Protein 2QP2 (pdb70)

Foldseek 3Di:
DQVVLQVVLVCLQVVLLVVQVVVLVDDPLEDRPLSQFQFFFAQQAAAFGSSRTAGRFFASCVCVVDPVQWDWDDFPNRIGIHGPQKDKFFDFDKDKDKFWFQALQRRQQRSSVQLVDDDRFRTRLNNDVVWDPPQLNQALQWIKMKIKIFRQGMKMAGALVSRLVRGDPVLQCLLVPQDDLVSLLCNCVRRNFKGFGMFGKWKMKMKMKIFRNFQLPAPDDLHLLSVLLVQLQLLHDHDDPPCNLVSSLSRVVGIDMRMHMDAFDPVPADLNPLTDSDSDDDPVSSVSSPVRNVNRRVRTVVTIGTDHQDPPCRIGTSLSSHPDVVSSVVSVCSCRPPNRVVVRLQSDFFHWFWQDKAKDQDPVQDDDPQKDWAEAPHGDALAPVSRITMITHIDGDGSPDQDHWAWQDKAKEWDDDDDDDDQKDWHPDFLDPPPVTGIIMIIHTDRDDRQRGWHDKHKPKPVPDDDPPKDWHYYPVRDFDQSYDDPMGITIITDSSD

B-factor: mean 26.75, std 10.34, range [10.29, 87.92]

Secondary structure (DSSP, 8-state):
-HHHHHHHHHHHHHHHHHHHHHHHT--TTBPTTGGGTTEEE-TTSSSS-GGGEEEE-B-HHHHHT-GGGEEEEEETTEEEEEETT-EEEEEEEEEEEEEEESSHHHHHHHHHHTT--SSS--TTTTHHHHHS-TGGGG-TTEEEEEEEEEEEEEEEE--HHHHGGGB-HHHHHHHHH--SHHHHHHHHHHT-SEEE-EEEEEEEEEEEEEEETTTS--SS-HHHHHHHHHHHHTT-----TTTHHHHHHHHHHTEEEEEEEESS-TTT--TTTT----SS--HHHHHHHHHHHHHHHHHSTTS-EEEEE-SS--EEEGGGG-S-HHHHHHHHHHIIIIIHHHHHHTT-----EEEEEEEEE-TT-PPPTT-EE-BSSSB--SBTGGGEEEEEEEEPP-TTS-PPPEEEEEEEE-STT-PPSTT-EE-SS-S--STT---EEEEEEES--TTTS--EEEEEE---SPPTT-EE-B-TTS-B-----SSS-EEEEEE---

Organism: Photorhabdus laumondii subsp. laumondii (strain DSM 15139 / CIP 105565 / TT01) (NCBI:txid243265)

Solvent-accessible surface area: 22394 Å² total; per-residue (Å²): 116,76,72,132,46,60,103,62,28,34,68,48,3,60,163,43,83,73,110,12,48,158,96,2,122,12,71,141,68,4,3,41,5,0,5,6,0,1,0,0,0,49,1,5,4,33,10,2,9,10,26,11,13,59,46,18,2,2,47,17,70,95,0,51,83,45,116,121,20,25,77,123,21,83,13,84,68,98,116,43,30,0,0,90,9,0,68,28,116,76,54,38,86,54,77,83,21,55,5,29,7,114,38,7,64,50,0,3,62,52,4,5,68,58,0,151,24,88,53,156,23,22,2,1,11,51,4,8,135,43,7,3,64,70,104,9,11,37,66,29,62,16,0,2,0,9,2,0,26,0,28,9,16,5,36,0,38,17,53,9,117,37,5,50,85,3,10,67,118,60,4,70,72,26,1,80,154,8,90,74,100,128,58,11,36,88,8,2,85,74,46,1,2,4,0,0,0,0,0,3,6,0,0,0,0,12,3,3,0,6,2,30,67,70,97,6,111,38,95,35,71,25,53,74,0,0,24,14,0,0,8,19,40,0,7,36,113,42,129,92,37,106,38,16,95,77,0,18,105,68,0,44,101,20,22,80,53,62,54,19,8,2,0,8,47,51,109,181,48,66,0,24,52,23,32,16,67,41,83,86,39,58,88,75,79,70,58,51,0,93,136,21,1,68,50,1,50,81,16,0,44,120,36,22,9,11,1,2,9,6,87,60,106,0,14,23,6,3,13,58,9,1,98,78,198,102,25,40,59,74,0,83,140,8,1,63,83,51,19,0,52,49,23,8,32,111,77,90,27,22,11,38,1,0,32,48,9,65,19,23,117,31,121,108,32,83,46,61,108,61,56,80,10,1,102,32,106,58,85,54,34,0,0,40,107,32,48,0,0,0,7,5,56,81,14,71,38,50,42,115,89,150,34,52,72,0,3,31,76,5,62,3,12,54,78,49,104,41,102,19,86,80,64,44,56,53,8,114,50,31,0,29,86,33,122,119,94,80,0,19,0,0,40,41,36,37,174,48,29,30,129,123,0,1,14,26,5,57,2,15,34,92,111,59,88,76,54,88,43,23,67,30,3,68,33,103,100,43,49,81,11,47,0,4,50,59,117,40,48,1,47,4,0,19,0,22,23,111

Nearest PDB structures (foldseek):
  2qp2-assembly1_A  TM=1.002E+00  e=0.000E+00  Photorhabdus laumondii subsp. laumondii
  8b6u-assembly1_A  TM=8.697E-01  e=1.648E-41  Pseudomonas monteilii
  8b6v-assembly1_A  TM=8.210E-01  e=1.231E-41  Pseudomonas monteilii
  8b6w-assembly1_A  TM=5.643E-01  e=1.551E-27  Pseudomonas monteilii
  6fbm-assembly1_C  TM=6.854E-01  e=1.670E-23  Chromobacterium piscinae

Radius of gyration: 28.04 Å; Cα contacts (8 Å, |Δi|>4): 1090; chains: 1; bounding box: 57×86×57 Å

InterPro domains:
  IPR020864 Membrane attack complex component/perforin (MACPF) domain [PF01823] (148-317)
  IPR020864 Membrane attack complex component/perforin (MACPF) domain [PS51412] (27-353)
  IPR023341 MABP domain [PF10240] (358-491)
  IPR023341 MABP domain [PS51498] (358-509)

Sequence (498 aa):
KSLEQENSERDDVEIRDRNYFRKLSLFDDTVIAGAEMIGTSYDVFGKYCNVGSCMNSLFDERKINASEDNFKKVTILGKTLKVPYYIDCCYSVVGDDLKYTNASGESIESSYQSNIISSKSRIKGNYLFFSASSLKVDFDTTDSLTDDFENAFSSRIQYTYDLLYILKSSAEALKEFLKESVKTALDKADTEEDMNDLFNTWGSHFLSGVVMGGCAQYSSSSSTNKYTSNLTNSFDVVAAASFAGFIGLSARTGNSFMEDIKKFRSASNIKTHAIGGDLSRFDPFGGATSADQPSAEEIAAAKKAFEDWKASVPNAPELVNFADSNPLTGIWELCCSDRTQKAKLKKHFETVWAPAESSAKRRVHADYIDEIIIGINNTNTPPEGYIGLKSTKDENLNSKGNICLFMHKAKYDPNIDNKDCITELKFITVRDKSPEGDWVKIPQDIYISPNQYLYLCYLPAKYSAEKAIKDIQLLCSSMILPYGYNDVLDERGERANATEDDNVHYLIYSAGW

Structure (mmCIF, N/CA/C/O backbone):
data_2QP2
#
_entry.id   2QP2
#
_cell.length_a   97.439
_cell.length_b   154.507
_cell.length_c   43.917
_cell.angle_alpha   90.000
_cell.angle_beta   90.000
_cell.angle_gamma   90.000
#
_symmetry.space_group_name_H-M   'P 21 21 2'
#
loop_
_entity.id
_entity.type
_entity.pdbx_description
1 polymer 'Unknown protein'
2 non-polymer 'CALCIUM ION'
3 water water
#
loop_
_atom_site.group_PDB
_atom_site.id
_atom_site.type_symbol
_atom_site.label_atom_id
_atom_site.label_alt_id
_atom_site.label_comp_id
_atom_site.label_asym_id
_atom_site.label_entity_id
_atom_site.label_seq_id
_atom_site.pdbx_PDB_ins_code
_atom_site.Cartn_x
_atom_site.Cartn_y
_atom_site.Cartn_z
_atom_site.occupancy
_atom_site.B_iso_or_equiv
_atom_site.auth_seq_id
_atom_site.auth_comp_id
_atom_site.auth_asym_id
_atom_site.auth_atom_id
_atom_site.pdbx_PDB_model_num
ATOM 1 N N . LYS A 1 9 ? 82.670 38.251 19.955 1.00 33.52 8 LYS A N 1
ATOM 2 C CA . LYS A 1 9 ? 81.402 37.875 19.263 1.00 33.44 8 LYS A CA 1
ATOM 3 C C . LYS A 1 9 ? 80.202 38.677 19.770 1.00 33.29 8 LYS A C 1
ATOM 4 O O . LYS A 1 9 ? 79.214 38.847 19.049 1.00 33.31 8 LYS A O 1
ATOM 6 N N . SER A 1 10 ? 80.295 39.162 21.008 1.00 32.97 9 SER A N 1
ATOM 7 C CA . SER A 1 10 ? 79.242 39.975 21.618 1.00 32.53 9 SER A CA 1
ATOM 8 C C . SER A 1 10 ? 79.257 41.400 21.071 1.00 32.20 9 SER A C 1
ATOM 9 O O . SER A 1 10 ? 78.204 41.962 20.768 1.00 32.02 9 SER A O 1
ATOM 11 N N . LEU A 1 11 ? 80.456 41.970 20.948 1.00 31.74 10 LEU A N 1
ATOM 12 C CA . LEU A 1 11 ? 80.642 43.305 20.375 1.00 31.04 10 LEU A CA 1
ATOM 13 C C . LEU A 1 11 ? 80.282 43.328 18.891 1.00 30.42 10 LEU A C 1
ATOM 14 O O . LEU A 1 11 ? 79.820 44.350 18.375 1.00 30.39 10 LEU A O 1
ATOM 16 N N . GLU A 1 12 ? 80.498 42.197 18.217 1.00 29.88 11 GLU A N 1
ATOM 17 C CA . GLU A 1 12 ? 80.111 42.024 16.816 1.00 29.64 11 GLU A CA 1
ATOM 18 C C . GLU A 1 12 ? 78.593 42.053 16.651 1.00 28.92 11 GLU A C 1
ATOM 19 O O . GLU A 1 12 ? 78.079 42.713 15.747 1.00 28.71 11 GLU A O 1
ATOM 25 N N . GLN A 1 13 ? 77.885 41.340 17.527 1.00 28.26 12 GLN A N 1
ATOM 26 C CA . GLN A 1 13 ? 76.419 41.310 17.497 1.00 27.87 12 GLN A CA 1
ATOM 27 C C . GLN A 1 13 ? 75.825 42.663 17.893 1.00 27.15 12 GLN A C 1
ATOM 28 O O . GLN A 1 13 ? 74.835 43.104 17.310 1.00 26.58 12 GLN A O 1
ATOM 30 N N . GLU A 1 14 ? 76.445 43.304 18.885 1.00 26.93 13 GLU A N 1
ATOM 31 C CA . GLU A 1 14 ? 76.080 44.653 19.323 1.00 26.25 13 GLU A CA 1
ATOM 32 C C . GLU A 1 14 ? 76.147 45.642 18.160 1.00 24.97 13 GLU A C 1
ATOM 33 O O . GLU A 1 14 ? 75.175 46.354 17.886 1.00 24.30 13 GLU A O 1
ATOM 39 N N . ASN A 1 15 ? 77.298 45.671 17.487 1.00 23.78 14 ASN A N 1
ATOM 40 C CA . ASN A 1 15 ? 77.496 46.493 16.297 1.00 23.02 14 ASN A CA 1
ATOM 41 C C . ASN A 1 15 ? 76.507 46.136 15.197 1.00 21.60 14 ASN A C 1
ATOM 42 O O . ASN A 1 15 ? 75.969 47.022 14.537 1.00 21.00 14 ASN A O 1
ATOM 47 N N . SER A 1 16 ? 76.274 44.837 15.014 1.00 20.82 15 SER A N 1
ATOM 48 C CA . SER A 1 16 ? 75.346 44.339 14.000 1.00 21.26 15 SER A CA 1
ATOM 49 C C . SER A 1 16 ? 73.913 44.815 14.246 1.00 19.91 15 SER A C 1
ATOM 50 O O . SER A 1 16 ? 73.230 45.261 13.319 1.00 19.85 15 SER A O 1
ATOM 53 N N . GLU A 1 17 ? 73.466 44.716 15.495 1.00 18.75 16 GLU A N 1
ATOM 54 C CA . GLU A 1 17 ? 72.123 45.151 15.874 1.00 18.48 16 GLU A CA 1
ATOM 55 C C . GLU A 1 17 ? 71.942 46.653 15.700 1.00 17.72 16 GLU A C 1
ATOM 56 O O . GLU A 1 17 ? 70.923 47.093 15.167 1.00 17.49 16 GLU A O 1
ATOM 62 N N . ARG A 1 18 ? 72.930 47.433 16.139 1.00 17.27 17 ARG A N 1
ATOM 63 C CA . ARG A 1 18 ? 72.891 48.889 15.963 1.00 17.50 17 ARG A CA 1
ATOM 64 C C . ARG A 1 18 ? 72.878 49.286 14.489 1.00 17.48 17 ARG A C 1
ATOM 65 O O . ARG A 1 18 ? 72.210 50.254 14.120 1.00 17.81 17 ARG A O 1
ATOM 73 N N . ASP A 1 19 ? 73.608 48.535 13.661 1.00 17.28 18 ASP A N 1
ATOM 74 C CA A ASP A 1 19 ? 73.633 48.762 12.218 0.50 17.76 18 ASP A CA 1
ATOM 75 C CA B ASP A 1 19 ? 73.627 48.772 12.218 0.50 17.55 18 ASP A CA 1
ATOM 76 C C . ASP A 1 19 ? 72.227 48.626 11.631 1.00 17.90 18 ASP A C 1
ATOM 77 O O . ASP A 1 19 ? 71.795 49.458 10.838 1.00 18.40 18 ASP A O 1
ATOM 86 N N . VAL A 1 20 ? 71.518 47.571 12.032 1.00 18.10 19 VAL A N 1
ATOM 87 C CA . VAL A 1 20 ? 70.133 47.347 11.604 1.00 18.21 19 VAL A CA 1
ATOM 88 C C . VAL A 1 20 ? 69.219 48.477 12.097 1.00 18.50 19 VAL A C 1
ATOM 89 O O . VAL A 1 20 ? 68.488 49.083 11.312 1.00 19.58 19 VAL A O 1
ATOM 93 N N . GLU A 1 21 ? 69.286 48.770 13.395 1.00 17.61 20 GLU A N 1
ATOM 94 C CA . GLU A 1 21 ? 68.434 49.781 14.013 1.00 17.49 20 GLU A CA 1
ATOM 95 C C . GLU A 1 21 ? 68.582 51.167 13.370 1.00 17.79 20 GLU A C 1
ATOM 96 O O . GLU A 1 21 ? 67.584 51.854 13.155 1.00 18.33 20 GLU A O 1
ATOM 102 N N . ILE A 1 22 ? 69.812 51.555 13.037 1.00 16.43 21 ILE A N 1
ATOM 103 C CA . ILE A 1 22 ? 70.066 52.847 12.385 1.00 16.90 21 ILE A CA 1
ATOM 104 C C . ILE A 1 22 ? 69.709 52.833 10.896 1.00 17.05 21 ILE A C 1
ATOM 105 O O . ILE A 1 22 ? 68.982 53.711 10.418 1.00 17.63 21 ILE A O 1
ATOM 110 N N . ARG A 1 23 ? 70.215 51.837 10.169 1.00 16.44 22 ARG A N 1
ATOM 111 C CA . ARG A 1 23 ? 70.025 51.770 8.722 1.00 16.50 22 ARG A CA 1
ATOM 112 C C . ARG A 1 23 ? 68.561 51.556 8.329 1.00 17.03 22 ARG A C 1
ATOM 113 O O . ARG A 1 23 ? 68.093 52.157 7.368 1.00 17.68 22 ARG A O 1
ATOM 121 N N . ASP A 1 24 ? 67.850 50.702 9.064 1.00 16.79 23 ASP A N 1
ATOM 122 C CA . ASP A 1 24 ? 66.423 50.485 8.797 1.00 17.14 23 ASP A CA 1
ATOM 123 C C . ASP A 1 24 ? 65.542 51.651 9.243 1.00 17.39 23 ASP A C 1
ATOM 124 O O . ASP A 1 24 ? 64.523 51.919 8.611 1.00 17.44 23 ASP A O 1
ATOM 129 N N . ARG A 1 25 ? 65.938 52.350 10.309 1.00 17.37 24 ARG A N 1
ATOM 130 C CA . ARG A 1 25 ? 65.304 53.625 10.652 1.00 17.42 24 ARG A CA 1
ATOM 131 C C . ARG A 1 25 ? 65.419 54.583 9.468 1.00 18.09 24 ARG A C 1
ATOM 132 O O . ARG A 1 25 ? 64.420 55.165 9.037 1.00 18.49 24 ARG A O 1
ATOM 140 N N . ASN A 1 26 ? 66.636 54.742 8.947 1.00 18.08 25 ASN A N 1
ATOM 141 C CA . ASN A 1 26 ? 66.872 55.614 7.798 1.00 18.52 25 ASN A CA 1
ATOM 142 C C . ASN A 1 26 ? 66.067 55.161 6.574 1.00 18.68 25 ASN A C 1
ATOM 143 O O . ASN A 1 26 ? 65.490 55.983 5.870 1.00 19.32 25 ASN A O 1
ATOM 148 N N . TYR A 1 27 ? 66.021 53.851 6.343 1.00 18.36 26 TYR A N 1
ATOM 149 C CA . TYR A 1 27 ? 65.302 53.270 5.208 1.00 18.51 26 TYR A CA 1
ATOM 150 C C . TYR A 1 27 ? 63.826 53.672 5.180 1.00 18.48 26 TYR A C 1
ATOM 151 O O . TYR A 1 27 ? 63.353 54.215 4.185 1.00 19.12 26 TYR A O 1
ATOM 160 N N . PHE A 1 28 ? 63.101 53.392 6.262 1.00 17.57 27 PHE A N 1
ATOM 161 C CA . PHE A 1 28 ? 61.670 53.670 6.296 1.00 17.85 27 PHE A CA 1
ATOM 162 C C . PHE A 1 28 ? 61.367 55.168 6.294 1.00 18.04 27 PHE A C 1
ATOM 163 O O . PHE A 1 28 ? 60.372 55.599 5.713 1.00 18.84 27 PHE A O 1
ATOM 171 N N . ARG A 1 29 ? 62.233 55.958 6.926 1.00 18.05 28 ARG A N 1
ATOM 172 C CA . ARG A 1 29 ? 62.086 57.413 6.899 1.00 17.85 28 ARG A CA 1
ATOM 173 C C . ARG A 1 29 ? 62.272 57.961 5.485 1.00 18.01 28 ARG A C 1
ATOM 174 O O . ARG A 1 29 ? 61.467 58.772 5.018 1.00 18.68 28 ARG A O 1
ATOM 182 N N . LYS A 1 30 ? 63.328 57.516 4.809 1.00 17.84 29 LYS A N 1
ATOM 183 C CA . LYS A 1 30 ? 63.601 57.956 3.445 1.00 18.62 29 LYS A CA 1
ATOM 184 C C . LYS A 1 30 ? 62.453 57.612 2.499 1.00 18.11 29 LYS A C 1
ATOM 185 O O . LYS A 1 30 ? 62.045 58.446 1.689 1.00 17.40 29 LYS A O 1
ATOM 191 N N . LEU A 1 31 ? 61.941 56.387 2.609 1.00 17.60 30 LEU A N 1
ATOM 192 C CA . LEU A 1 31 ? 60.868 55.915 1.726 1.00 18.88 30 LEU A CA 1
ATOM 193 C C . LEU A 1 31 ? 59.524 56.601 1.985 1.00 17.98 30 LEU A C 1
ATOM 194 O O . LEU A 1 31 ? 58.701 56.719 1.075 1.00 18.30 30 LEU A O 1
ATOM 199 N N . SER A 1 32 ? 59.319 57.068 3.214 1.00 17.21 31 SER A N 1
ATOM 200 C CA . SER A 1 32 ? 58.079 57.759 3.593 1.00 17.22 31 SER A CA 1
ATOM 201 C C . SER A 1 32 ? 57.953 59.132 2.936 1.00 17.83 31 SER A C 1
ATOM 202 O O . SER A 1 32 ? 56.855 59.693 2.863 1.00 18.28 31 SER A O 1
ATOM 205 N N . LEU A 1 33 ? 59.093 59.663 2.491 1.00 17.53 32 LEU A N 1
ATOM 206 C CA . LEU A 1 33 ? 59.228 61.013 1.927 1.00 19.10 32 LEU A CA 1
ATOM 207 C C . LEU A 1 33 ? 58.854 62.166 2.878 1.00 18.96 32 LEU A C 1
ATOM 208 O O . LEU A 1 33 ? 58.778 63.322 2.449 1.00 18.08 32 LEU A O 1
ATOM 213 N N . PHE A 1 34 ? 58.644 61.861 4.160 1.00 18.60 33 PHE A N 1
ATOM 214 C CA . PHE A 1 34 ? 58.314 62.904 5.141 1.00 18.48 33 PHE A CA 1
ATOM 215 C C . PHE A 1 34 ? 59.461 63.910 5.255 1.00 18.56 33 PHE A C 1
ATOM 216 O O . PHE A 1 34 ? 60.623 63.515 5.384 1.00 18.57 33 PHE A O 1
ATOM 224 N N . ASP A 1 35 ? 59.140 65.202 5.198 1.00 18.84 34 ASP A N 1
ATOM 225 C CA . ASP A 1 35 ? 60.174 66.231 5.348 1.00 19.08 34 ASP A CA 1
ATOM 226 C C . ASP A 1 35 ? 60.621 66.373 6.807 1.00 18.93 34 ASP A C 1
ATOM 227 O O . ASP A 1 35 ? 60.024 65.771 7.706 1.00 18.07 34 ASP A O 1
ATOM 232 N N . ASP A 1 36 ? 61.671 67.160 7.032 1.00 19.16 35 ASP A N 1
ATOM 233 C CA . ASP A 1 36 ? 62.312 67.262 8.347 1.00 19.44 35 ASP A CA 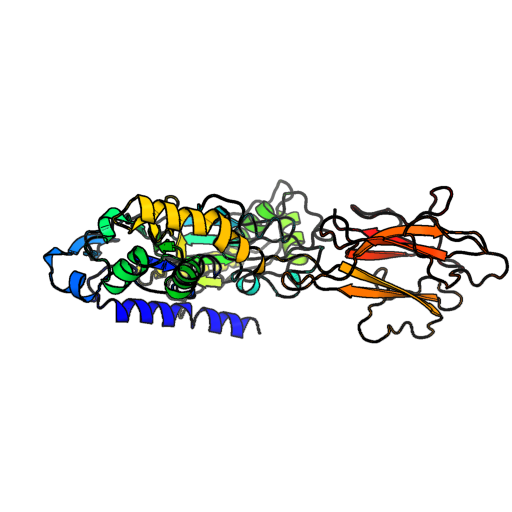1
ATOM 234 C C . ASP A 1 36 ? 61.430 67.866 9.450 1.00 19.52 35 ASP A C 1
ATOM 235 O O . ASP A 1 36 ? 61.747 67.738 10.637 1.00 19.91 35 ASP A O 1
ATOM 240 N N . THR A 1 37 ? 60.334 68.518 9.066 1.00 19.15 36 THR A N 1
ATOM 241 C CA . THR A 1 37 ? 59.409 69.099 10.046 1.00 19.08 36 THR A CA 1
ATOM 242 C C . THR A 1 37 ? 58.410 68.072 10.583 1.00 18.86 36 THR A C 1
ATOM 243 O O . THR A 1 37 ? 57.672 68.354 11.532 1.00 18.51 36 THR A O 1
ATOM 247 N N . VAL A 1 38 ? 58.387 66.888 9.970 1.00 18.70 37 VAL A N 1
ATOM 248 C CA . VAL A 1 38 ? 57.513 65.802 10.409 1.00 18.22 37 VAL A CA 1
ATOM 249 C C . VAL A 1 38 ? 58.159 65.076 11.586 1.00 18.49 37 VAL A C 1
ATOM 250 O O . VAL A 1 38 ? 59.321 64.679 11.515 1.00 18.67 37 VAL A O 1
ATOM 254 N N . ILE A 1 39 ? 57.402 64.917 12.668 1.00 18.01 38 ILE A N 1
ATOM 255 C CA . ILE A 1 39 ? 57.895 64.270 13.882 1.00 17.92 38 ILE A CA 1
ATOM 256 C C . ILE A 1 39 ? 58.553 62.913 13.593 1.00 17.33 38 ILE A C 1
ATOM 257 O O . ILE A 1 39 ? 58.066 62.139 12.762 1.00 16.64 38 ILE A O 1
ATOM 262 N N . ALA A 1 40 ? 59.678 62.652 14.260 1.00 17.08 39 ALA A N 1
ATOM 263 C CA . ALA A 1 40 ? 60.383 61.376 14.135 1.00 17.42 39 ALA A CA 1
ATOM 264 C C . ALA A 1 40 ? 59.463 60.208 14.482 1.00 17.27 39 ALA A C 1
ATOM 265 O O . ALA A 1 40 ? 58.703 60.273 15.451 1.00 17.21 39 ALA A O 1
ATOM 267 N N . GLY A 1 41 ? 59.524 59.155 13.672 1.00 17.10 40 GLY A N 1
ATOM 268 C CA . GLY A 1 41 ? 58.771 57.937 13.936 1.00 16.89 40 GLY A CA 1
ATOM 269 C C . GLY A 1 41 ? 57.381 57.903 13.330 1.00 16.54 40 GLY A C 1
ATOM 270 O O . GLY A 1 41 ? 56.717 56.867 13.376 1.00 16.44 40 GLY A O 1
ATOM 271 N N . ALA A 1 42 ? 56.941 59.022 12.752 1.00 15.78 41 ALA A N 1
ATOM 272 C CA . ALA A 1 42 ? 55.610 59.100 12.143 1.00 15.68 41 ALA A CA 1
ATOM 273 C C . ALA A 1 42 ? 55.388 57.967 11.143 1.00 15.31 41 ALA A C 1
ATOM 274 O O . ALA A 1 42 ? 54.307 57.378 11.093 1.00 15.16 41 ALA A O 1
ATOM 276 N N . GLU A 1 43 ? 56.431 57.652 10.376 1.00 15.52 42 GLU A N 1
ATOM 277 C CA . GLU A 1 43 ? 56.373 56.626 9.328 1.00 16.45 42 GLU A CA 1
ATOM 278 C C . GLU A 1 43 ? 56.221 55.191 9.843 1.00 16.66 42 GLU A C 1
ATOM 279 O O . GLU A 1 43 ? 55.949 54.276 9.057 1.00 17.79 42 GLU A O 1
ATOM 285 N N . MET A 1 44 ? 56.413 54.992 11.146 1.00 16.83 43 MET A N 1
ATOM 286 C CA . MET A 1 44 ? 56.216 53.675 11.766 1.00 16.95 43 MET A CA 1
ATOM 287 C C . MET A 1 44 ? 54.739 53.279 11.841 1.00 16.73 43 MET A C 1
ATOM 288 O O . MET A 1 44 ? 54.395 52.097 11.739 1.00 16.64 43 MET A O 1
ATOM 293 N N . ILE A 1 45 ? 53.871 54.269 12.019 1.00 16.24 44 ILE A N 1
ATOM 294 C CA . ILE A 1 45 ? 52.434 54.015 12.073 1.00 16.76 44 ILE A CA 1
ATOM 295 C C . ILE A 1 45 ? 51.933 53.591 10.689 1.00 16.73 44 ILE A C 1
ATOM 296 O O . ILE A 1 45 ? 52.178 54.278 9.698 1.00 17.39 44 ILE A O 1
ATOM 301 N N . GLY A 1 46 ? 51.250 52.452 10.628 1.00 16.68 45 GLY A N 1
ATOM 302 C CA . GLY A 1 46 ? 50.766 51.921 9.352 1.00 16.18 45 GLY A CA 1
ATOM 303 C C . GLY A 1 46 ? 51.838 51.155 8.595 1.00 15.50 45 GLY A C 1
ATOM 304 O O . GLY A 1 46 ? 51.653 50.804 7.429 1.00 15.74 45 GLY A O 1
ATOM 305 N N . THR A 1 47 ? 52.965 50.901 9.254 1.00 14.88 46 THR A N 1
ATOM 306 C CA . THR A 1 47 ? 53.995 50.023 8.710 1.00 15.12 46 THR A CA 1
ATOM 307 C C . THR A 1 47 ? 53.785 48.631 9.295 1.00 14.60 46 THR A C 1
ATOM 308 O O . THR A 1 47 ? 53.658 48.472 10.515 1.00 14.21 46 THR A O 1
ATOM 312 N N . SER A 1 48 ? 53.734 47.628 8.422 1.00 14.28 47 SER A N 1
ATOM 313 C CA . SER A 1 48 ? 53.525 46.253 8.859 1.00 14.85 47 SER A CA 1
ATOM 314 C C . SER A 1 48 ? 54.735 45.692 9.612 1.00 15.05 47 SER A C 1
ATOM 315 O O . SER A 1 48 ? 55.862 46.183 9.471 1.00 14.38 47 SER A O 1
ATOM 318 N N . TYR A 1 49 ? 54.485 44.664 10.419 1.00 15.50 48 TYR A N 1
ATOM 319 C CA . TYR A 1 49 ? 55.486 44.155 11.347 1.00 15.63 48 TYR A CA 1
ATOM 320 C C . TYR A 1 49 ? 55.509 42.632 11.339 1.00 15.57 48 TYR A C 1
ATOM 321 O O . TYR A 1 49 ? 54.451 41.998 11.281 1.00 15.55 48 TYR A O 1
ATOM 330 N N . ASP A 1 50 ? 56.710 42.050 11.389 1.00 15.41 49 ASP A N 1
ATOM 331 C CA . ASP A 1 50 ? 56.854 40.602 11.527 1.00 16.08 49 ASP A CA 1
ATOM 332 C C . ASP A 1 50 ? 56.635 40.243 12.986 1.00 16.00 49 ASP A C 1
ATOM 333 O O . ASP A 1 50 ? 57.524 40.433 13.824 1.00 15.86 49 ASP A O 1
ATOM 338 N N . VAL A 1 51 ? 55.452 39.714 13.281 1.00 15.29 50 VAL A N 1
ATOM 339 C CA . VAL A 1 51 ? 55.071 39.407 14.662 1.00 15.65 50 VAL A CA 1
ATOM 340 C C . VAL A 1 51 ? 55.903 38.281 15.282 1.00 15.61 50 VAL A C 1
ATOM 341 O O . VAL A 1 51 ? 55.876 38.087 16.494 1.00 15.29 50 VAL A O 1
ATOM 345 N N . PHE A 1 52 ? 56.646 37.558 14.449 1.00 16.07 51 PHE A N 1
ATOM 346 C CA . PHE A 1 52 ? 57.538 36.499 14.922 1.00 16.62 51 PHE A CA 1
ATOM 347 C C . PHE A 1 52 ? 58.997 36.954 14.948 1.00 17.40 51 PHE A C 1
ATOM 348 O O . PHE A 1 52 ? 59.900 36.155 15.215 1.00 17.51 51 PHE A O 1
ATOM 356 N N . GLY A 1 53 ? 59.213 38.245 14.693 1.00 16.92 52 GLY A N 1
ATOM 357 C CA . GLY A 1 53 ? 60.554 38.815 14.637 1.00 16.26 52 GLY A CA 1
ATOM 358 C C . GLY A 1 53 ? 61.058 39.259 15.996 1.00 16.58 52 GLY A C 1
ATOM 359 O O . GLY A 1 53 ? 60.843 38.581 16.998 1.00 15.84 52 GLY A O 1
ATOM 360 N N . LYS A 1 54 ? 61.740 40.399 16.022 1.00 16.53 53 LYS A N 1
ATOM 361 C CA . LYS A 1 54 ? 62.285 40.940 17.255 1.00 16.96 53 LYS A CA 1
ATOM 362 C C . LYS A 1 54 ? 61.183 41.635 18.037 1.00 17.49 53 LYS A C 1
ATOM 363 O O . LYS A 1 54 ? 60.153 42.016 17.471 1.00 17.39 53 LYS A O 1
ATOM 369 N N . TYR A 1 55 ? 61.396 41.794 19.337 1.00 18.06 54 TYR A N 1
ATOM 370 C CA . TYR A 1 55 ? 60.503 42.610 20.138 1.00 19.06 54 TYR A CA 1
ATOM 371 C C . TYR A 1 55 ? 60.690 44.074 19.730 1.00 20.67 54 TYR A C 1
ATOM 372 O O . TYR A 1 55 ? 61.818 44.574 19.702 1.00 22.43 54 TYR A O 1
ATOM 381 N N . CYS A 1 56 ? 59.576 44.730 19.409 1.00 20.77 55 CYS A N 1
ATOM 382 C CA . CYS A 1 56 ? 59.521 46.136 18.962 1.00 19.96 55 CYS A CA 1
ATOM 383 C C . CYS A 1 56 ? 60.851 46.741 18.517 1.00 19.19 55 CYS A C 1
ATOM 384 O O . CYS A 1 56 ? 61.550 47.411 19.291 1.00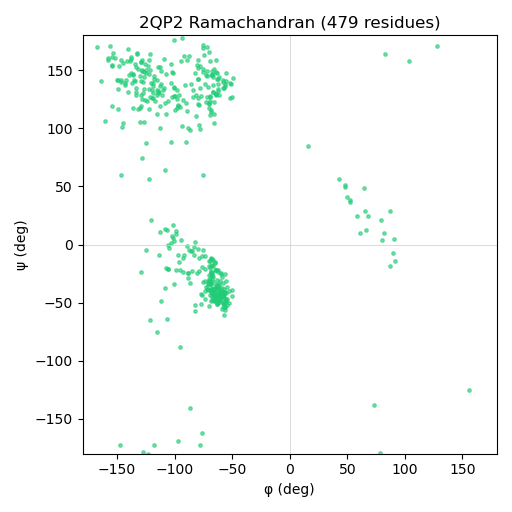 18.96 55 CYS A O 1
ATOM 387 N N . ASN A 1 57 ? 61.173 46.507 17.252 1.00 18.02 56 ASN A N 1
ATOM 388 C CA . ASN A 1 57 ? 62.440 46.908 16.678 1.00 18.01 56 ASN A CA 1
ATOM 389 C C . ASN A 1 57 ? 62.200 47.194 15.209 1.00 17.45 56 ASN A C 1
ATOM 390 O O . ASN A 1 57 ? 61.538 46.407 14.529 1.00 16.96 56 ASN A O 1
ATOM 395 N N . VAL A 1 58 ? 62.721 48.321 14.726 1.00 17.48 57 VAL A N 1
ATOM 396 C CA . VAL A 1 58 ? 62.534 48.726 13.324 1.00 17.72 57 VAL A CA 1
ATOM 397 C C . VAL A 1 58 ? 63.032 47.644 12.340 1.00 18.39 57 VAL A C 1
ATOM 398 O O . VAL A 1 58 ? 62.558 47.559 11.202 1.00 19.27 57 VAL A O 1
ATOM 402 N N . GLY A 1 59 ? 63.975 46.820 12.795 1.00 17.78 58 GLY A N 1
ATOM 403 C CA . GLY A 1 59 ? 64.521 45.727 11.987 1.00 18.06 58 GLY A CA 1
ATOM 404 C C . GLY A 1 59 ? 63.494 44.679 11.595 1.00 18.60 58 GLY A C 1
ATOM 405 O O . GLY A 1 59 ? 63.679 43.979 10.597 1.00 19.31 58 GLY A O 1
ATOM 406 N N . SER A 1 60 ? 62.412 44.576 12.371 1.00 17.25 59 SER A N 1
ATOM 407 C CA . SER A 1 60 ? 61.344 43.609 12.091 1.00 17.04 59 SER A CA 1
ATOM 408 C C . SER A 1 60 ? 60.132 44.238 11.401 1.00 16.65 59 SER A C 1
ATOM 409 O O . SER A 1 60 ? 59.127 43.563 11.152 1.00 16.81 59 SER A O 1
ATOM 412 N N . CYS A 1 61 ? 60.230 45.530 11.092 1.00 16.55 60 CYS A N 1
ATOM 413 C CA . CYS A 1 61 ? 59.260 46.179 10.217 1.00 16.84 60 CYS A CA 1
ATOM 414 C C . CYS A 1 61 ? 59.346 45.555 8.830 1.00 16.96 60 CYS A C 1
ATOM 415 O O . CYS A 1 61 ? 60.422 45.120 8.398 1.00 16.84 60 CYS A O 1
ATOM 418 N N . MET A 1 62 ? 58.216 45.520 8.132 1.00 17.02 61 MET A N 1
ATOM 419 C CA . MET A 1 62 ? 58.163 44.911 6.807 1.00 18.06 61 MET A CA 1
ATOM 420 C C . MET A 1 62 ? 57.842 45.932 5.714 1.00 17.65 61 MET A C 1
ATOM 421 O O . MET A 1 62 ? 58.731 46.345 4.967 1.00 17.63 61 MET A O 1
ATOM 426 N N . ASN A 1 63 ? 56.578 46.341 5.627 1.00 17.58 62 ASN A N 1
ATOM 427 C CA . ASN A 1 63 ? 56.119 47.209 4.545 1.00 18.32 62 ASN A CA 1
ATOM 428 C C . ASN A 1 63 ? 55.268 48.344 5.079 1.00 18.07 62 ASN A C 1
ATOM 429 O O . ASN A 1 63 ? 54.349 48.111 5.862 1.00 17.99 62 ASN A O 1
ATOM 434 N N . SER A 1 64 ? 55.569 49.566 4.646 1.00 17.73 63 SER A N 1
ATOM 435 C CA . SER A 1 64 ? 54.702 50.702 4.923 1.00 18.19 63 SER A CA 1
ATOM 436 C C . SER A 1 64 ? 53.465 50.514 4.057 1.00 17.67 63 SER A C 1
ATOM 437 O O . SER A 1 64 ? 53.575 50.291 2.853 1.00 16.61 63 SER A O 1
ATOM 440 N N . LEU A 1 65 ? 52.294 50.559 4.684 1.00 17.61 64 LEU A N 1
ATOM 441 C CA . LEU A 1 65 ? 51.044 50.241 3.993 1.00 17.31 64 LEU A CA 1
ATOM 442 C C . LEU A 1 65 ? 50.345 51.495 3.485 1.00 18.09 64 LEU A C 1
ATOM 443 O O . LEU A 1 65 ? 49.433 51.414 2.658 1.00 18.42 64 LEU A O 1
ATOM 448 N N . PHE A 1 66 ? 50.779 52.649 3.990 1.00 18.63 65 PHE A N 1
ATOM 449 C CA . PHE A 1 66 ? 50.266 53.939 3.540 1.00 19.07 65 PHE A CA 1
ATOM 450 C C . PHE A 1 66 ? 50.920 54.370 2.231 1.00 19.21 65 PHE A C 1
ATOM 451 O O . PHE A 1 66 ? 52.064 54.001 1.942 1.00 19.02 65 PHE A O 1
ATOM 459 N N . ASP A 1 67 ? 50.181 55.155 1.452 1.00 18.90 66 ASP A N 1
ATOM 460 C CA . ASP A 1 67 ? 50.663 55.712 0.198 1.00 19.20 66 ASP A CA 1
ATOM 461 C C . ASP A 1 67 ? 51.346 57.052 0.486 1.00 18.84 66 ASP A C 1
ATOM 462 O O . ASP A 1 67 ? 50.678 58.072 0.663 1.00 18.38 66 ASP A O 1
ATOM 467 N N . GLU A 1 68 ? 52.678 57.032 0.534 1.00 19.00 67 GLU A N 1
ATOM 468 C CA . GLU A 1 68 ? 53.483 58.210 0.873 1.00 19.17 67 GLU A CA 1
ATOM 469 C C . GLU A 1 68 ? 53.207 59.392 -0.050 1.00 19.58 67 GLU A C 1
ATOM 470 O O . GLU A 1 68 ? 53.181 60.541 0.401 1.00 20.07 67 GLU A O 1
ATOM 472 N N . ARG A 1 69 ? 53.007 59.102 -1.336 1.00 19.56 68 ARG A N 1
ATOM 473 C CA . ARG A 1 69 ? 52.703 60.124 -2.339 1.00 20.77 68 ARG A CA 1
ATOM 474 C C . ARG A 1 69 ? 51.398 60.854 -2.034 1.00 22.33 68 ARG A C 1
ATOM 475 O O . ARG A 1 69 ? 51.324 62.078 -2.165 1.00 22.67 68 ARG A O 1
ATOM 477 N N . LYS A 1 70 ? 50.378 60.099 -1.628 1.00 23.26 69 LYS A N 1
ATOM 478 C CA . LYS A 1 70 ? 49.079 60.669 -1.271 1.00 25.25 69 LYS A CA 1
ATOM 479 C C . LYS A 1 70 ? 49.148 61.559 -0.026 1.00 26.26 69 LYS A C 1
ATOM 480 O O . LYS A 1 70 ? 48.596 62.659 -0.023 1.00 25.66 69 LYS A O 1
ATOM 486 N N . ILE A 1 71 ? 49.824 61.081 1.021 1.00 27.95 70 ILE A N 1
ATOM 487 C CA . ILE A 1 71 ? 49.955 61.846 2.268 1.00 30.02 70 ILE A CA 1
ATOM 488 C C . ILE A 1 71 ? 50.708 63.152 2.017 1.00 30.92 70 ILE A C 1
ATOM 489 O O . ILE A 1 71 ? 50.229 64.232 2.367 1.00 32.22 70 ILE A O 1
ATOM 494 N N . ASN A 1 72 ? 51.863 63.042 1.367 1.00 31.04 71 ASN A N 1
ATOM 495 C CA . ASN A 1 72 ? 52.738 64.182 1.117 1.00 31.17 71 ASN A CA 1
ATOM 496 C C . ASN A 1 72 ? 52.278 65.132 0.009 1.00 31.64 71 ASN A C 1
ATOM 497 O O . ASN A 1 72 ? 52.900 66.172 -0.208 1.00 31.29 71 ASN A O 1
ATOM 502 N N . ALA A 1 73 ? 51.191 64.778 -0.676 1.00 32.22 72 ALA A N 1
ATOM 503 C CA . ALA A 1 73 ? 50.654 65.591 -1.774 1.00 32.95 72 ALA A CA 1
ATOM 504 C C . ALA A 1 73 ? 50.066 66.925 -1.312 1.00 33.64 72 ALA A C 1
ATOM 505 O O . ALA A 1 73 ? 49.975 67.874 -2.098 1.00 33.58 72 ALA A O 1
ATOM 507 N N . SER A 1 74 ? 49.664 66.994 -0.044 1.00 34.14 73 SER A N 1
ATOM 508 C CA . SER A 1 74 ? 49.028 68.195 0.490 1.00 34.84 73 SER A CA 1
ATOM 509 C C . SER A 1 74 ? 49.424 68.491 1.934 1.00 35.48 73 SER A C 1
ATOM 510 O O . SER A 1 74 ? 49.478 67.591 2.771 1.00 35.09 73 SER A O 1
ATOM 513 N N . GLU A 1 75 ? 49.684 69.767 2.209 1.00 36.53 74 GLU A N 1
ATOM 514 C CA . GLU A 1 75 ? 49.956 70.254 3.560 1.00 37.34 74 GLU A CA 1
ATOM 515 C C . GLU A 1 75 ? 48.733 70.075 4.470 1.00 36.95 74 GLU A C 1
ATOM 516 O O . GLU A 1 75 ? 48.864 70.037 5.696 1.00 36.94 74 GLU A O 1
ATOM 522 N N . ASP A 1 76 ? 47.552 69.957 3.859 1.00 36.36 75 ASP A N 1
ATOM 523 C CA . ASP A 1 76 ? 46.299 69.736 4.589 1.00 35.83 75 ASP A CA 1
ATOM 524 C C . ASP A 1 76 ? 46.206 68.342 5.220 1.00 35.13 75 ASP A C 1
ATOM 525 O O . ASP A 1 76 ? 45.354 68.100 6.077 1.00 35.06 75 ASP A O 1
ATOM 530 N N . ASN A 1 77 ? 47.085 67.435 4.797 1.00 34.06 76 ASN A N 1
ATOM 531 C CA . ASN A 1 77 ? 47.140 66.088 5.363 1.00 33.75 76 ASN A CA 1
ATOM 532 C C . ASN A 1 77 ? 47.927 66.021 6.674 1.00 34.04 76 ASN A C 1
ATOM 533 O O . ASN A 1 77 ? 48.095 64.946 7.250 1.00 34.79 76 ASN A O 1
ATOM 538 N N . PHE A 1 78 ? 48.405 67.174 7.135 1.00 33.96 77 PHE A N 1
ATOM 539 C CA . PHE A 1 78 ? 49.230 67.253 8.334 1.00 33.85 77 PHE A CA 1
ATOM 540 C C . PHE A 1 78 ? 48.631 68.223 9.344 1.00 34.34 77 PHE A C 1
ATOM 541 O O . PHE A 1 78 ? 48.003 69.215 8.968 1.00 34.85 77 PHE A O 1
ATOM 549 N N . LYS A 1 79 ? 48.831 67.931 10.625 1.00 34.35 78 LYS A N 1
ATOM 550 C CA . LYS A 1 79 ? 48.418 68.835 11.696 1.00 34.63 78 LYS A CA 1
ATOM 551 C C . LYS A 1 79 ? 49.626 69.202 12.549 1.00 34.67 78 LYS A C 1
ATOM 552 O O . LYS A 1 79 ? 50.630 68.489 12.549 1.00 34.14 78 LYS A O 1
ATOM 558 N N . LYS A 1 80 ? 49.531 70.317 13.265 1.00 34.61 79 LYS A N 1
ATOM 559 C CA . LYS A 1 80 ? 50.619 70.766 14.130 1.00 35.45 79 LYS A CA 1
ATOM 560 C C . LYS A 1 80 ? 50.722 69.888 15.373 1.00 36.10 79 LYS A C 1
ATOM 561 O O . LYS A 1 80 ? 49.715 69.391 15.881 1.00 36.60 79 LYS A O 1
ATOM 564 N N . VAL A 1 81 ? 51.948 69.685 15.845 1.00 36.11 80 VAL A N 1
ATOM 565 C CA . VAL A 1 81 ? 52.176 69.032 17.128 1.00 36.24 80 VAL A CA 1
ATOM 566 C C . VAL A 1 81 ? 53.373 69.673 17.832 1.00 36.51 80 VAL A C 1
ATOM 567 O O . VAL A 1 81 ? 54.372 70.009 17.193 1.00 36.63 80 VAL A O 1
ATOM 571 N N . THR A 1 82 ? 53.251 69.867 19.143 1.00 36.65 81 THR A N 1
ATOM 572 C CA . THR A 1 82 ? 54.346 70.404 19.941 1.00 36.76 81 THR A CA 1
ATOM 573 C C . THR A 1 82 ? 54.879 69.357 20.916 1.00 37.18 81 THR A C 1
ATOM 574 O O . THR A 1 82 ? 54.146 68.856 21.773 1.00 37.25 81 THR A O 1
ATOM 578 N N . ILE A 1 83 ? 56.158 69.027 20.758 1.00 37.55 82 ILE A N 1
ATOM 579 C CA . ILE A 1 83 ? 56.863 68.113 21.652 1.00 38.05 82 ILE A CA 1
ATOM 580 C C . ILE A 1 83 ? 58.113 68.814 22.163 1.00 38.19 82 ILE A C 1
ATOM 581 O O . ILE A 1 83 ? 58.933 69.281 21.368 1.00 38.22 82 ILE A O 1
ATOM 586 N N . LEU A 1 84 ? 58.238 68.895 23.488 1.00 38.32 83 LEU A N 1
ATOM 587 C CA . LEU A 1 84 ? 59.405 69.482 24.157 1.00 38.46 83 LEU A CA 1
ATOM 588 C C . LEU A 1 84 ? 59.796 70.864 23.614 1.00 38.47 83 LEU A C 1
ATOM 589 O O . LEU A 1 84 ? 60.980 71.168 23.447 1.00 38.82 83 LEU A O 1
ATOM 591 N N . GLY A 1 85 ? 58.791 71.694 23.342 1.00 38.16 84 GLY A N 1
ATOM 592 C CA . GLY A 1 85 ? 59.017 73.042 22.825 1.00 37.76 84 GLY A CA 1
ATOM 593 C C . GLY A 1 85 ? 59.136 73.133 21.312 1.00 37.49 84 GLY A C 1
ATOM 594 O O . GLY A 1 85 ? 58.994 74.219 20.744 1.00 37.68 84 GLY A O 1
ATOM 595 N N . LYS A 1 86 ? 59.401 71.999 20.661 1.00 36.61 85 LYS A N 1
ATOM 596 C CA . LYS A 1 86 ? 59.536 71.945 19.204 1.00 36.33 85 LYS A CA 1
ATOM 597 C C . LYS A 1 86 ? 58.171 71.915 18.526 1.00 35.65 85 LYS A C 1
ATOM 598 O O . LYS A 1 86 ? 57.335 71.063 18.835 1.00 35.70 85 LYS A O 1
ATOM 604 N N . THR A 1 87 ? 57.957 72.842 17.596 1.00 34.76 86 THR A N 1
ATOM 605 C CA . THR A 1 87 ? 56.717 72.889 16.825 1.00 33.92 86 THR A CA 1
ATOM 606 C C . THR A 1 87 ? 56.878 72.117 15.515 1.00 32.96 86 THR A C 1
ATOM 607 O O . THR A 1 87 ? 57.476 72.607 14.554 1.00 32.90 86 THR A O 1
ATOM 611 N N . LEU A 1 88 ? 56.344 70.901 15.493 1.00 31.79 87 LEU A N 1
ATOM 612 C CA . LEU A 1 88 ? 56.497 70.009 14.348 1.00 31.06 87 LEU A CA 1
ATOM 613 C C . LEU A 1 88 ? 55.140 69.681 13.732 1.00 30.36 87 LEU A C 1
ATOM 614 O O . LEU A 1 88 ? 54.124 70.275 14.104 1.00 30.07 87 LEU A O 1
ATOM 619 N N . LYS A 1 89 ? 55.123 68.760 12.773 1.00 29.61 88 LYS A N 1
ATOM 620 C CA . LYS A 1 89 ? 53.857 68.311 12.203 1.00 29.60 88 LYS A CA 1
ATOM 621 C C . LYS A 1 89 ? 53.758 66.791 12.113 1.00 29.27 88 LYS A C 1
ATOM 622 O O . LYS A 1 89 ? 54.759 66.076 12.244 1.00 28.48 88 LYS A O 1
ATOM 628 N N . VAL A 1 90 ? 52.537 66.305 11.915 1.00 28.93 89 VAL A N 1
ATOM 629 C CA . VAL A 1 90 ? 52.274 64.872 11.896 1.00 28.61 89 VAL A CA 1
ATOM 630 C C . VAL A 1 90 ? 51.087 64.599 10.963 1.00 27.98 89 VAL A C 1
ATOM 631 O O . VAL A 1 90 ? 50.152 65.401 10.919 1.00 27.57 89 VAL A O 1
ATOM 635 N N . PRO A 1 91 ? 51.135 63.494 10.187 1.00 27.58 90 PRO A N 1
ATOM 636 C CA . PRO A 1 91 ? 49.958 63.128 9.388 1.00 27.35 90 PRO A CA 1
ATOM 637 C C . PRO A 1 91 ? 48.719 63.075 10.276 1.00 27.33 90 PRO A C 1
ATOM 638 O O . PRO A 1 91 ? 48.801 62.592 11.406 1.00 26.28 90 PRO A O 1
ATOM 642 N N . TYR A 1 92 ? 47.586 63.576 9.790 1.00 28.37 91 TYR A N 1
ATOM 643 C CA . TYR A 1 92 ? 46.438 63.766 10.686 1.00 29.15 91 TYR A CA 1
ATOM 644 C C . TYR A 1 92 ? 45.773 62.493 11.203 1.00 28.03 91 TYR A C 1
ATOM 645 O O . TYR A 1 92 ? 44.975 62.549 12.135 1.00 28.06 91 TYR A O 1
ATOM 654 N N . TYR A 1 93 ? 46.124 61.348 10.623 1.00 27.26 92 TYR A N 1
ATOM 655 C CA . TYR A 1 93 ? 45.613 60.066 11.115 1.00 26.52 92 TYR A CA 1
ATOM 656 C C . TYR A 1 93 ? 46.302 59.589 12.401 1.00 25.99 92 TYR A C 1
ATOM 657 O O . TYR A 1 93 ? 45.852 58.632 13.030 1.00 25.45 92 TYR A O 1
ATOM 666 N N . ILE A 1 94 ? 47.384 60.264 12.786 1.00 25.80 93 ILE A N 1
ATOM 667 C CA . ILE A 1 94 ? 48.136 59.910 13.991 1.00 25.76 93 ILE A CA 1
ATOM 668 C C . ILE A 1 94 ? 47.778 60.828 15.152 1.00 26.17 93 ILE A C 1
ATOM 669 O O . ILE A 1 94 ? 47.688 62.044 14.986 1.00 26.13 93 ILE A O 1
ATOM 674 N N . ASP A 1 95 ? 47.564 60.233 16.322 1.00 26.44 94 ASP A N 1
ATOM 675 C CA . ASP A 1 95 ? 47.469 60.984 17.569 1.00 27.23 94 ASP A CA 1
ATOM 676 C C . ASP A 1 95 ? 48.795 60.889 18.319 1.00 27.99 94 ASP A C 1
ATOM 677 O O . ASP A 1 95 ? 49.325 59.790 18.512 1.00 27.89 94 ASP A O 1
ATOM 682 N N . CYS A 1 96 ? 49.326 62.051 18.700 1.00 28.73 95 CYS A N 1
ATOM 683 C CA A CYS A 1 96 ? 50.591 62.133 19.417 0.50 29.20 95 CYS A CA 1
ATOM 684 C CA B CYS A 1 96 ? 50.597 62.152 19.419 0.50 29.63 95 CYS A CA 1
ATOM 685 C C . CYS A 1 96 ? 50.366 62.559 20.865 1.00 29.57 95 CYS A C 1
ATOM 686 O O . CYS A 1 96 ? 49.614 63.497 21.138 1.00 29.64 95 CYS A O 1
ATOM 691 N N . TYR A 1 97 ? 51.021 61.857 21.785 1.00 29.75 96 TYR A N 1
ATOM 692 C CA . TYR A 1 97 ? 50.910 62.147 23.212 1.00 30.62 96 TYR A CA 1
ATOM 693 C C . TYR A 1 97 ? 52.300 62.279 23.819 1.00 30.49 96 TYR A C 1
ATOM 694 O O . TYR A 1 97 ? 53.079 61.333 23.774 1.00 29.56 96 TYR A O 1
ATOM 703 N N . SER A 1 98 ? 52.604 63.452 24.376 1.00 31.12 97 SER A N 1
ATOM 704 C CA . SER A 1 98 ? 53.826 63.653 25.156 1.00 32.13 97 SER A CA 1
ATOM 705 C C . SER A 1 98 ? 53.697 62.917 26.482 1.00 31.65 97 SER A C 1
ATOM 706 O O . SER A 1 98 ? 52.654 62.990 27.136 1.00 31.71 97 SER A O 1
ATOM 709 N N . VAL A 1 99 ? 54.753 62.208 26.875 1.00 31.24 98 VAL A N 1
ATOM 710 C CA A VAL A 1 99 ? 54.747 61.519 28.160 0.50 31.03 98 VAL A CA 1
ATOM 711 C CA B VAL A 1 99 ? 54.772 61.465 28.141 0.50 30.81 98 VAL A CA 1
ATOM 712 C C . VAL A 1 99 ? 55.962 61.899 29.010 1.00 30.59 98 VAL A C 1
ATOM 713 O O . VAL A 1 99 ? 55.791 62.506 30.066 1.00 30.29 98 VAL A O 1
ATOM 720 N N . GLY A 1 100 ? 57.171 61.583 28.544 1.00 29.42 99 GLY A N 1
ATOM 721 C CA . GLY A 1 100 ? 58.402 61.938 29.251 1.00 29.10 99 GLY A CA 1
ATOM 722 C C . GLY A 1 100 ? 58.588 61.273 30.603 1.00 29.14 99 GLY A C 1
ATOM 723 O O . GLY A 1 100 ? 58.900 61.946 31.583 1.00 29.27 99 GLY A O 1
ATOM 724 N N . ASP A 1 101 ? 58.398 59.955 30.656 1.00 29.07 100 ASP A N 1
ATOM 725 C CA A ASP A 1 101 ? 58.557 59.183 31.891 0.50 28.99 100 ASP A CA 1
ATOM 726 C CA B ASP A 1 101 ? 58.599 59.204 31.893 0.50 28.97 100 ASP A CA 1
ATOM 727 C C . ASP A 1 101 ? 59.345 57.901 31.633 1.00 28.24 100 ASP A C 1
ATOM 728 O O . ASP A 1 101 ? 59.412 57.430 30.496 1.00 28.21 100 ASP A O 1
ATOM 737 N N . LEU A 1 102 ? 59.922 57.337 32.690 1.00 27.14 101 LEU A N 1
ATOM 738 C CA . LEU A 1 102 ? 60.630 56.062 32.601 1.00 26.78 101 LEU A CA 1
ATOM 739 C C . LEU A 1 102 ? 59.716 54.930 33.058 1.00 26.89 101 LEU A C 1
ATOM 740 O O . LEU A 1 102 ? 59.062 55.035 34.102 1.00 26.76 101 LEU A O 1
ATOM 745 N N . LYS A 1 103 ? 59.670 53.854 32.277 1.00 26.03 102 LYS A N 1
ATOM 746 C CA . LYS A 1 103 ? 58.783 52.732 32.572 1.00 26.29 102 LYS A CA 1
ATOM 747 C C . LYS A 1 103 ? 59.436 51.391 32.241 1.00 23.86 102 LYS A C 1
ATOM 748 O O . LYS A 1 103 ? 60.140 51.270 31.240 1.00 22.72 102 LYS A O 1
ATOM 754 N N . TYR A 1 104 ? 59.195 50.392 33.088 1.00 21.88 103 TYR A N 1
ATOM 755 C CA . TYR A 1 104 ? 59.669 49.037 32.836 1.00 20.57 103 TYR A CA 1
ATOM 756 C C . TYR A 1 104 ? 58.698 48.246 31.969 1.00 20.02 103 TYR A C 1
ATOM 757 O O . TYR A 1 104 ? 57.477 48.328 32.145 1.00 19.26 103 TYR A O 1
ATOM 766 N N . THR A 1 105 ? 59.261 47.495 31.026 1.00 19.26 104 THR A N 1
ATOM 767 C CA . THR A 1 105 ? 58.553 46.423 30.344 1.00 18.93 104 THR A CA 1
ATOM 768 C C . THR A 1 105 ? 59.414 45.175 30.494 1.00 19.02 104 THR A C 1
ATOM 769 O O . THR A 1 105 ? 60.460 45.044 29.847 1.00 19.50 104 THR A O 1
ATOM 773 N N . ASN A 1 106 ? 58.981 44.274 31.372 1.00 17.78 105 ASN A N 1
ATOM 774 C CA . ASN A 1 106 ? 59.766 43.097 31.712 1.00 17.40 105 ASN A CA 1
ATOM 775 C C . ASN A 1 106 ? 59.077 41.811 31.280 1.00 17.54 105 ASN A C 1
ATOM 776 O O . ASN A 1 106 ? 57.853 41.688 31.378 1.00 16.86 105 ASN A O 1
ATOM 781 N N . ALA A 1 107 ? 59.874 40.866 30.798 1.00 17.41 106 ALA A N 1
ATOM 782 C CA . ALA A 1 107 ? 59.397 39.536 30.443 1.00 18.24 106 ALA A CA 1
ATOM 783 C C . ALA A 1 107 ? 60.245 38.509 31.168 1.00 18.40 106 ALA A C 1
ATOM 784 O O . ALA A 1 107 ? 61.450 38.700 31.331 1.00 18.18 106 ALA A O 1
ATOM 786 N N . SER A 1 108 ? 59.623 37.412 31.587 1.00 18.81 107 SER A N 1
ATOM 787 C CA . SER A 1 108 ? 60.341 36.370 32.310 1.00 18.28 107 SER A CA 1
ATOM 788 C C . SER A 1 108 ? 59.644 35.021 32.222 1.00 17.96 107 SER A C 1
ATOM 789 O O . SER A 1 108 ? 58.443 34.943 31.952 1.00 17.89 107 SER A O 1
ATOM 792 N N . GLY A 1 109 ? 60.412 33.962 32.461 1.00 17.40 108 GLY A N 1
ATOM 793 C CA . GLY A 1 109 ? 59.873 32.608 32.557 1.00 16.73 108 GLY A CA 1
ATOM 794 C C . GLY A 1 109 ? 60.888 31.690 33.206 1.00 17.23 108 GLY A C 1
ATOM 795 O O . GLY A 1 109 ? 62.092 31.803 32.942 1.00 16.85 108 GLY A O 1
ATOM 796 N N . GLU A 1 110 ? 60.404 30.789 34.060 1.00 17.33 109 GLU A N 1
ATOM 797 C CA . GLU A 1 110 ? 61.260 29.806 34.730 1.00 18.35 109 GLU A CA 1
ATOM 798 C C . GLU A 1 110 ? 61.737 28.696 33.786 1.00 17.79 109 GLU A C 1
ATOM 799 O O . GLU A 1 110 ? 62.592 27.888 34.147 1.00 17.77 109 GLU A O 1
ATOM 805 N N . SER A 1 111 ? 61.164 28.651 32.588 1.00 17.08 110 SER A N 1
ATOM 806 C CA . SER A 1 111 ? 61.626 27.757 31.536 1.00 17.33 110 SER A CA 1
ATOM 807 C C . SER A 1 111 ? 61.547 28.511 30.216 1.00 17.65 110 SER A C 1
ATOM 808 O O . SER A 1 111 ? 60.948 29.588 30.152 1.00 17.33 110 SER A O 1
ATOM 811 N N . ILE A 1 112 ? 62.152 27.960 29.169 1.00 18.07 111 ILE A N 1
ATOM 812 C CA . ILE A 1 112 ? 62.110 28.609 27.856 1.00 18.78 111 ILE A CA 1
ATOM 813 C C . ILE A 1 112 ? 60.676 28.683 27.307 1.00 19.36 111 ILE A C 1
ATOM 814 O O . ILE A 1 112 ? 60.312 29.656 26.654 1.00 19.63 111 ILE A O 1
ATOM 819 N N . GLU A 1 113 ? 59.867 27.665 27.606 1.00 19.73 112 GLU A N 1
ATOM 820 C CA . GLU A 1 113 ? 58.468 27.616 27.170 1.00 19.90 112 GLU A CA 1
ATOM 821 C C . GLU A 1 113 ? 57.643 28.725 27.821 1.00 19.87 112 GLU A C 1
ATOM 822 O O . GLU A 1 113 ? 56.901 29.439 27.135 1.00 20.10 112 GLU A O 1
ATOM 828 N N . SER A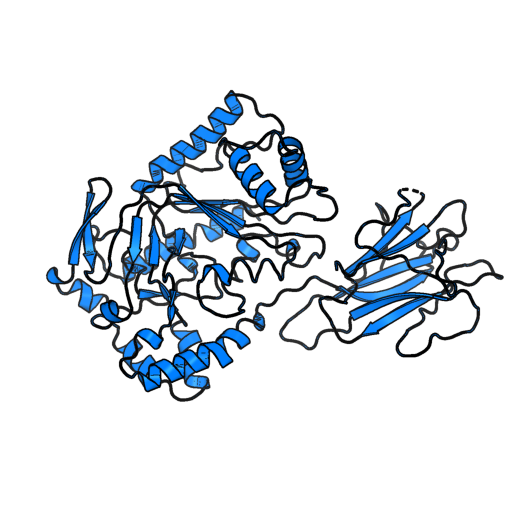 1 114 ? 57.781 28.864 29.139 1.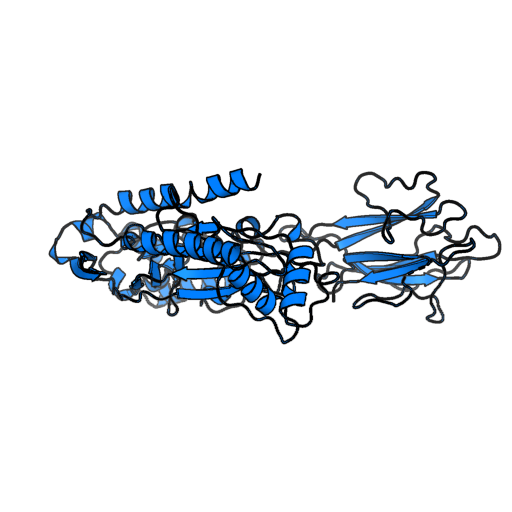00 19.19 113 SER A N 1
ATOM 829 C CA A SER A 1 114 ? 57.063 29.902 29.873 0.50 18.88 113 SER A CA 1
ATOM 830 C CA B SER A 1 114 ? 57.085 29.900 29.897 0.50 19.36 113 SER A CA 1
ATOM 831 C C . SER A 1 114 ? 57.554 31.295 29.482 1.00 18.97 113 SER A C 1
ATOM 832 O O . SER A 1 114 ? 56.757 32.234 29.399 1.00 18.81 113 SER A O 1
ATOM 837 N N . TYR A 1 115 ? 58.855 31.430 29.218 1.00 18.25 114 TYR A N 1
ATOM 838 C CA . TYR A 1 115 ? 59.390 32.715 28.767 1.00 17.71 114 TYR A CA 1
ATOM 839 C C . TYR A 1 115 ? 58.829 33.104 27.394 1.00 17.96 114 TYR A C 1
ATOM 840 O O . TYR A 1 115 ? 58.388 34.239 27.201 1.00 18.42 114 TYR A O 1
ATOM 849 N N . GLN A 1 116 ? 58.868 32.170 26.445 1.00 17.64 115 GLN A N 1
ATOM 850 C CA . GLN A 1 116 ? 58.322 32.409 25.107 1.00 19.06 115 GLN A CA 1
ATOM 851 C C . GLN A 1 116 ? 56.858 32.858 25.148 1.00 19.35 115 GLN A C 1
ATOM 852 O O . GLN A 1 116 ? 56.463 33.765 24.413 1.00 20.30 115 GLN A O 1
ATOM 858 N N . SER A 1 117 ? 56.062 32.233 26.010 1.00 18.89 116 SER A N 1
ATOM 859 C CA . SER A 1 117 ? 54.653 32.617 26.156 1.00 19.25 116 SER A CA 1
ATOM 860 C C . SER A 1 117 ? 54.504 34.015 26.758 1.00 19.09 116 SER A C 1
ATOM 861 O O . SER A 1 117 ? 53.618 34.781 26.364 1.00 18.92 116 SER A O 1
ATOM 864 N N . ASN A 1 118 ? 55.374 34.341 27.711 1.00 18.77 117 ASN A N 1
ATOM 865 C CA . ASN A 1 118 ? 55.298 35.619 28.411 1.00 18.83 117 ASN A CA 1
ATOM 866 C C . ASN A 1 118 ? 55.647 36.806 27.506 1.00 18.61 117 ASN A C 1
ATOM 867 O O . ASN A 1 118 ? 54.893 37.783 27.466 1.00 19.35 117 ASN A O 1
ATOM 872 N N . ILE A 1 119 ? 56.766 36.725 26.777 1.00 17.32 118 ILE A N 1
ATOM 873 C CA A ILE A 1 119 ? 57.125 37.789 25.834 0.50 17.12 118 ILE A CA 1
ATOM 874 C CA B ILE A 1 119 ? 57.136 37.781 25.823 0.50 17.43 118 ILE A CA 1
ATOM 875 C C . ILE A 1 119 ? 56.073 37.921 24.724 1.00 17.43 118 ILE A C 1
ATOM 876 O O . ILE A 1 119 ? 55.733 39.027 24.314 1.00 18.20 118 ILE A O 1
ATOM 885 N N . SER A 1 120 ? 55.542 36.790 24.269 1.00 17.72 119 SER A N 1
ATOM 886 C CA . SER A 1 120 ? 54.512 36.783 23.230 1.00 17.81 119 SER A CA 1
ATOM 887 C C . SER A 1 120 ? 53.259 37.543 23.686 1.00 17.69 119 SER A C 1
ATOM 888 O O . SER A 1 120 ? 52.649 38.270 22.903 1.00 17.98 119 SER A O 1
ATOM 891 N N . SER A 1 121 ? 52.892 37.390 24.955 1.00 17.46 120 SER A N 1
ATOM 892 C CA . SER A 1 121 ? 51.706 38.059 25.498 1.00 18.72 120 SER A CA 1
ATOM 893 C C . SER A 1 121 ? 51.774 39.590 25.397 1.00 18.45 120 SER A C 1
ATOM 894 O O . SER A 1 121 ? 50.739 40.253 25.354 1.00 18.84 120 SER A O 1
ATOM 897 N N . LYS A 1 122 ? 52.989 40.135 25.334 1.00 18.02 121 LYS A N 1
ATOM 898 C CA . LYS A 1 122 ? 53.201 41.588 25.223 1.00 18.32 121 LYS A CA 1
ATOM 899 C C . LYS A 1 122 ? 52.672 42.189 23.914 1.00 17.48 121 LYS A C 1
ATOM 900 O O . LYS A 1 122 ? 52.523 43.409 23.799 1.00 17.45 121 LYS A O 1
ATOM 906 N N . SER A 1 123 ? 52.390 41.327 22.940 1.00 16.84 122 SER A N 1
ATOM 907 C CA . SER A 1 123 ? 51.825 41.737 21.650 1.00 16.59 122 SER A CA 1
ATOM 908 C C . SER A 1 123 ? 50.401 42.260 21.797 1.00 16.80 122 SER A C 1
ATOM 909 O O . SER A 1 123 ? 49.925 43.018 20.953 1.00 16.52 122 SER A O 1
ATOM 912 N N . ARG A 1 124 ? 49.731 41.819 22.864 1.00 17.02 123 ARG A N 1
ATOM 913 C CA . ARG A 1 124 ? 48.305 42.075 23.098 1.00 17.75 123 ARG A CA 1
ATOM 914 C C . ARG A 1 124 ? 47.420 41.544 21.961 1.00 17.90 123 ARG A C 1
ATOM 915 O O . ARG A 1 124 ? 46.309 42.027 21.743 1.00 17.61 123 ARG A O 1
ATOM 923 N N . ILE A 1 125 ? 47.935 40.537 21.252 1.00 18.23 124 ILE A N 1
ATOM 924 C CA . ILE A 1 125 ? 47.176 39.785 20.259 1.00 19.10 124 ILE A CA 1
ATOM 925 C C . ILE A 1 125 ? 46.665 38.523 20.955 1.00 20.13 124 ILE A C 1
ATOM 926 O O . ILE A 1 125 ? 47.458 37.724 21.456 1.00 20.15 124 ILE A O 1
ATOM 931 N N . LYS A 1 126 ? 45.344 38.351 20.992 1.00 20.93 125 LYS A N 1
ATOM 932 C CA . LYS A 1 126 ? 44.730 37.244 21.735 1.00 21.68 125 LYS A CA 1
ATOM 933 C C . LYS A 1 126 ? 45.135 35.876 21.196 1.00 21.99 125 LYS A C 1
ATOM 934 O O . LYS A 1 126 ? 45.202 35.669 19.982 1.00 22.14 125 LYS A O 1
ATOM 936 N N . GLY A 1 127 ? 45.411 34.952 22.111 1.00 22.16 126 GLY A N 1
ATOM 937 C CA . GLY A 1 127 ? 45.762 33.583 21.747 1.00 22.42 126 GLY A CA 1
ATOM 938 C C . GLY A 1 127 ? 47.043 33.102 22.397 1.00 22.48 126 GLY A C 1
ATOM 939 O O . GLY A 1 127 ? 47.765 33.878 23.023 1.00 23.06 126 GLY A O 1
ATOM 940 N N . ASN A 1 128 ? 47.317 31.810 22.252 1.00 22.39 127 ASN A N 1
ATOM 941 C CA . ASN A 1 128 ? 48.536 31.216 22.783 1.00 22.71 127 ASN A CA 1
ATOM 942 C C . ASN A 1 128 ? 49.544 30.974 21.662 1.00 21.74 127 ASN A C 1
ATOM 943 O O . ASN A 1 128 ? 49.577 29.904 21.045 1.00 21.81 127 ASN A O 1
ATOM 948 N N . TYR A 1 129 ? 50.349 31.996 21.396 1.00 20.39 128 TYR A N 1
ATOM 949 C CA . TYR A 1 129 ? 51.287 31.979 20.281 1.00 19.32 128 TYR A CA 1
ATOM 950 C C . TYR A 1 129 ? 52.716 32.210 20.770 1.00 18.83 128 TYR A C 1
ATOM 951 O O . TYR A 1 129 ? 52.947 32.363 21.973 1.00 18.64 128 TYR A O 1
ATOM 960 N N . LEU A 1 130 ? 53.670 32.218 19.842 1.00 18.38 129 LEU A N 1
ATOM 961 C CA . LEU A 1 130 ? 55.075 32.459 20.179 1.00 18.46 129 LEU A CA 1
ATOM 962 C C . LEU A 1 130 ? 55.622 33.659 19.410 1.00 18.85 129 LEU A C 1
ATOM 963 O O . LEU A 1 130 ? 56.629 33.564 18.693 1.00 19.57 129 LEU A O 1
ATOM 968 N N . PHE A 1 131 ? 54.943 34.789 19.573 1.00 18.10 130 PHE A N 1
ATOM 969 C CA . PHE A 1 131 ? 55.348 36.040 18.950 1.00 18.23 130 PHE A CA 1
ATOM 970 C C . PHE A 1 131 ? 56.686 36.525 19.505 1.00 18.46 130 PHE A C 1
ATOM 971 O O . PHE A 1 131 ? 57.020 36.246 20.663 1.00 17.76 130 PHE A O 1
ATOM 979 N N . PHE A 1 132 ? 57.427 37.254 18.668 1.00 18.47 131 PHE A N 1
ATOM 980 C CA . PHE A 1 132 ? 58.731 37.854 19.010 1.00 18.72 131 PHE A CA 1
ATOM 981 C C . PHE A 1 132 ? 59.834 36.828 19.288 1.00 19.90 131 PHE A C 1
ATOM 982 O O . PHE A 1 132 ? 60.772 37.109 20.033 1.00 20.65 131 PHE A O 1
ATOM 990 N N . SER A 1 133 ? 59.741 35.657 18.661 1.00 19.87 132 SER A N 1
ATOM 991 C CA . SER A 1 133 ? 60.718 34.584 18.889 1.00 20.72 132 SER A CA 1
ATOM 992 C C . SER A 1 133 ? 62.140 34.854 18.370 1.00 19.66 132 SER A C 1
ATOM 993 O O . SER A 1 133 ? 63.095 34.265 18.871 1.00 19.48 132 SER A O 1
ATOM 996 N N . ALA A 1 134 ? 62.290 35.732 17.379 1.00 19.36 133 ALA A N 1
ATOM 997 C CA . ALA A 1 134 ? 63.632 36.100 16.910 1.00 19.07 133 ALA A CA 1
ATOM 998 C C . ALA A 1 134 ? 64.426 36.898 17.953 1.00 18.46 133 ALA A C 1
ATOM 999 O O . ALA A 1 134 ? 65.651 36.987 17.868 1.00 17.71 133 ALA A O 1
ATOM 1001 N N . SER A 1 135 ? 63.734 37.461 18.942 1.00 18.26 134 SER A N 1
ATOM 1002 C CA A SER A 1 135 ? 64.422 38.189 20.001 0.50 18.21 134 SER A CA 1
ATOM 1003 C CA B SER A 1 135 ? 64.380 38.186 20.033 0.50 18.29 134 SER A CA 1
ATOM 1004 C C . SER A 1 135 ? 65.212 37.265 20.928 1.00 18.15 134 SER A C 1
ATOM 1005 O O . SER A 1 135 ? 66.113 37.721 21.630 1.00 18.32 134 SER A O 1
ATOM 1010 N N . LEU A 1 136 ? 64.897 35.966 20.909 1.00 17.66 135 LEU A N 1
ATOM 1011 C CA . LEU A 1 136 ? 65.609 34.988 21.757 1.00 17.76 135 LEU A CA 1
ATOM 1012 C C . LEU A 1 136 ? 67.126 34.998 21.545 1.00 17.46 135 LEU A C 1
ATOM 1013 O O . LEU A 1 136 ? 67.887 35.040 22.510 1.00 16.57 135 LEU A O 1
ATOM 1018 N N . LYS A 1 137 ? 67.553 34.975 20.284 1.00 17.63 136 LYS A N 1
ATOM 1019 C CA . LYS A 1 137 ? 68.979 34.939 19.950 1.00 19.22 136 LYS A CA 1
ATOM 1020 C C . LYS A 1 137 ? 69.663 36.297 20.128 1.00 19.04 136 LYS A C 1
ATOM 1021 O O . LYS A 1 137 ? 70.885 36.367 20.255 1.00 19.66 136 LYS A O 1
ATOM 1027 N N . VAL A 1 138 ? 68.867 37.364 20.149 1.00 18.33 137 VAL A N 1
ATOM 1028 C CA . VAL A 1 138 ? 69.361 38.710 20.451 1.00 18.40 137 VAL A CA 1
ATOM 1029 C C . VAL A 1 138 ? 69.601 38.875 21.963 1.00 18.67 137 VAL A C 1
ATOM 1030 O O . VAL A 1 138 ? 70.626 39.427 22.386 1.00 18.12 137 VAL A O 1
ATOM 1034 N N . ASP A 1 139 ? 68.663 38.371 22.768 1.00 16.86 138 ASP A N 1
ATOM 1035 C CA . ASP A 1 139 ? 68.665 38.621 24.201 1.00 16.47 138 ASP A CA 1
ATOM 1036 C C . ASP A 1 139 ? 69.484 37.612 24.998 1.00 15.32 138 ASP A C 1
ATOM 1037 O O . ASP A 1 139 ? 70.023 37.942 26.054 1.00 14.42 138 ASP A O 1
ATOM 1042 N N . PHE A 1 140 ? 69.578 36.387 24.488 1.00 15.04 139 PHE A N 1
ATOM 1043 C CA . PHE A 1 140 ? 70.263 35.309 25.199 1.00 15.84 139 PHE A CA 1
ATOM 1044 C C . PHE A 1 140 ? 71.303 34.622 24.320 1.00 16.59 139 PHE A C 1
ATOM 1045 O O . PHE A 1 140 ? 71.238 34.698 23.090 1.00 16.59 139 PHE A O 1
ATOM 1053 N N . ASP A 1 141 ? 72.261 33.961 24.967 1.00 16.52 140 ASP A N 1
ATOM 1054 C CA . ASP A 1 141 ? 73.190 33.054 24.307 1.00 17.66 140 ASP A CA 1
ATOM 1055 C C . ASP A 1 141 ? 72.386 31.902 23.694 1.00 17.66 140 ASP A C 1
ATOM 1056 O O . ASP A 1 141 ? 71.500 31.351 24.352 1.00 17.96 140 ASP A O 1
ATOM 1061 N N . THR A 1 142 ? 72.683 31.558 22.440 1.00 18.09 141 THR A N 1
ATOM 1062 C CA A THR A 1 142 ? 71.934 30.533 21.708 0.50 18.04 141 THR A CA 1
ATOM 1063 C CA B THR A 1 142 ? 71.922 30.530 21.717 0.50 18.22 141 THR A CA 1
ATOM 1064 C C . THR A 1 142 ? 71.914 29.190 22.443 1.00 18.13 141 THR A C 1
ATOM 1065 O O . THR A 1 142 ? 70.864 28.560 22.573 1.00 18.52 141 THR A O 1
ATOM 1072 N N . ASP A 1 143 ? 73.077 28.760 22.927 1.00 18.02 142 ASP A N 1
ATOM 1073 C CA . ASP A 1 143 ? 73.182 27.493 23.653 1.00 18.55 142 ASP A CA 1
ATOM 1074 C C . ASP A 1 143 ? 72.378 27.485 24.955 1.00 18.25 142 ASP A C 1
ATOM 1075 O O . ASP A 1 143 ? 71.877 26.439 25.370 1.00 18.77 142 ASP A O 1
ATOM 1080 N N . SER A 1 144 ? 72.244 28.651 25.585 1.00 17.54 143 SER A N 1
ATOM 1081 C CA . SER A 1 144 ? 71.513 28.771 26.848 1.00 17.67 143 SER A CA 1
ATOM 1082 C C . SER A 1 144 ? 70.020 28.508 26.669 1.00 17.64 143 SER A C 1
ATOM 1083 O O . SER A 1 144 ? 69.350 28.078 27.605 1.00 17.91 143 SER A O 1
ATOM 1086 N N . LEU A 1 145 ? 69.509 28.766 25.465 1.00 17.48 144 LEU A N 1
ATOM 1087 C CA . LEU A 1 145 ? 68.084 28.596 25.175 1.00 17.27 144 LEU A CA 1
ATOM 1088 C C . LEU A 1 145 ? 67.596 27.163 25.366 1.00 17.47 144 LEU A C 1
ATOM 1089 O O . LEU A 1 145 ? 66.438 26.946 25.723 1.00 18.11 144 LEU A O 1
ATOM 1094 N N . THR A 1 146 ? 68.482 26.198 25.122 1.00 17.18 145 THR A N 1
ATOM 1095 C CA . THR A 1 146 ? 68.135 24.776 25.181 1.00 17.16 145 THR A CA 1
ATOM 1096 C C . THR A 1 146 ? 68.788 24.004 26.341 1.00 17.65 145 THR A C 1
ATOM 1097 O O . THR A 1 146 ? 68.781 22.766 26.351 1.00 18.34 145 THR A O 1
ATOM 1101 N N A ASP A 1 147 ? 69.343 24.736 27.305 0.50 17.76 146 ASP A N 1
ATOM 1102 N N B ASP A 1 147 ? 69.354 24.739 27.299 0.50 17.62 146 ASP A N 1
ATOM 1103 C CA A ASP A 1 147 ? 69.852 24.141 28.538 0.50 18.09 146 ASP A CA 1
ATOM 1104 C CA B ASP A 1 147 ? 69.845 24.158 28.548 0.50 17.81 146 ASP A CA 1
ATOM 1105 C C A ASP A 1 147 ? 68.748 24.164 29.592 0.50 17.86 146 ASP A C 1
ATOM 1106 C C B ASP A 1 147 ? 68.697 24.163 29.551 0.50 17.76 146 ASP A C 1
ATOM 1107 O O A ASP A 1 147 ? 68.274 25.234 29.981 0.50 18.03 146 ASP A O 1
ATOM 1108 O O B ASP A 1 147 ? 68.144 25.219 29.867 0.50 18.07 146 ASP A O 1
ATOM 1117 N N . PHE A 1 148 ? 68.346 22.978 30.046 1.00 17.51 147 PHE A N 1
ATOM 1118 C CA . PHE A 1 148 ? 67.185 22.815 30.933 1.00 17.72 147 PHE A CA 1
ATOM 1119 C C . PHE A 1 148 ? 67.273 23.527 32.286 1.00 17.86 147 PHE A C 1
ATOM 1120 O O . PHE A 1 148 ? 66.247 23.772 32.919 1.00 18.12 147 PHE A O 1
ATOM 1128 N N . GLU A 1 149 ? 68.483 23.848 32.735 1.00 18.18 148 GLU A N 1
ATOM 1129 C CA . GLU A 1 149 ? 68.640 24.452 34.054 1.00 19.82 148 GLU A CA 1
ATOM 1130 C C . GLU A 1 149 ? 68.415 25.962 34.093 1.00 18.37 148 GLU A C 1
ATOM 1131 O O . GLU A 1 149 ? 68.443 26.558 35.165 1.00 17.77 148 GLU A O 1
ATOM 1137 N N . ASN A 1 150 ? 68.148 26.568 32.933 1.00 17.55 149 ASN A N 1
ATOM 1138 C CA . ASN A 1 150 ? 68.001 28.025 32.837 1.00 17.23 149 ASN A CA 1
ATOM 1139 C C . ASN A 1 150 ? 66.590 28.583 33.025 1.00 17.40 149 ASN A C 1
ATOM 1140 O O . ASN A 1 150 ? 65.617 28.034 32.504 1.00 17.34 149 ASN A O 1
ATOM 1145 N N . ALA A 1 151 ? 66.509 29.684 33.774 1.00 17.24 150 ALA A N 1
ATOM 1146 C CA . ALA A 1 151 ? 65.357 30.585 33.764 1.00 17.06 150 ALA A CA 1
ATOM 1147 C C . ALA A 1 151 ? 65.742 31.821 32.944 1.00 17.28 150 ALA A C 1
ATOM 1148 O O . ALA A 1 151 ? 66.920 32.143 32.826 1.00 18.02 150 ALA A O 1
ATOM 1150 N N . PHE A 1 152 ? 64.758 32.513 32.380 1.00 16.67 151 PHE A N 1
ATOM 1151 C CA . PHE A 1 152 ? 65.040 33.589 31.426 1.00 16.29 151 PHE A CA 1
ATOM 1152 C C . PHE A 1 152 ? 64.347 34.879 31.817 1.00 15.94 151 PHE A C 1
ATOM 1153 O O . PHE A 1 152 ? 63.193 34.862 32.251 1.00 15.77 151 PHE A O 1
ATOM 1161 N N . SER A 1 153 ? 65.049 35.998 31.653 1.00 15.98 152 SER A N 1
ATOM 1162 C CA A SER A 1 153 ? 64.495 37.302 32.008 0.50 15.77 152 SER A CA 1
ATOM 1163 C CA B SER A 1 153 ? 64.514 37.307 32.030 0.50 15.93 152 SER A CA 1
ATOM 1164 C C . SER A 1 153 ? 64.996 38.392 31.075 1.00 16.11 152 SER A C 1
ATOM 1165 O O . SER A 1 153 ? 66.174 38.428 30.714 1.00 16.07 152 SER A O 1
ATOM 1170 N N . ARG A 1 154 ? 64.083 39.273 30.686 1.00 16.30 153 ARG A N 1
ATOM 1171 C CA . ARG A 1 154 ? 64.384 40.377 29.787 1.00 16.61 153 ARG A CA 1
ATOM 1172 C C . ARG A 1 154 ? 63.840 41.648 30.421 1.00 17.07 153 ARG A C 1
ATOM 1173 O O . ARG A 1 154 ? 62.615 41.864 30.457 1.00 17.26 153 ARG A O 1
ATOM 1181 N N . ILE A 1 155 ? 64.745 42.470 30.945 1.00 16.71 154 ILE A N 1
ATOM 1182 C CA . ILE A 1 155 ? 64.375 43.730 31.579 1.00 16.60 154 ILE A CA 1
ATOM 1183 C C . ILE A 1 155 ? 64.559 44.863 30.576 1.00 16.31 154 ILE A C 1
ATOM 1184 O O . ILE A 1 155 ? 65.638 45.016 29.998 1.00 16.22 154 ILE A O 1
ATOM 1189 N N . GLN A 1 156 ? 63.506 45.644 30.353 1.00 15.89 155 GLN A N 1
ATOM 1190 C CA . GLN A 1 156 ? 63.629 46.848 29.529 1.00 15.80 155 GLN A CA 1
ATOM 1191 C C . GLN A 1 156 ? 63.160 48.072 30.294 1.00 15.10 155 GLN A C 1
ATOM 1192 O O . GLN A 1 156 ? 62.020 48.124 30.771 1.00 14.66 155 GLN A O 1
ATOM 1198 N N . TYR A 1 157 ? 64.056 49.049 30.404 1.00 14.82 156 TYR A N 1
ATOM 1199 C CA . TYR A 1 157 ? 63.768 50.321 31.051 1.00 15.10 156 TYR A CA 1
ATOM 1200 C C . TYR A 1 157 ? 63.666 51.348 29.936 1.00 14.88 156 TYR A C 1
ATOM 1201 O O . TYR A 1 157 ? 64.655 51.645 29.264 1.00 14.64 156 TYR A O 1
ATOM 1210 N N . THR A 1 158 ? 62.462 51.863 29.722 1.00 13.87 157 THR A N 1
ATOM 1211 C CA . THR A 1 158 ? 62.190 52.706 28.565 1.00 14.28 157 THR A CA 1
ATOM 1212 C C . THR A 1 158 ? 61.942 54.147 28.979 1.00 14.63 157 THR A C 1
ATOM 1213 O O . THR A 1 158 ? 61.132 54.419 29.870 1.00 13.91 157 THR A O 1
ATOM 1217 N N . TYR A 1 159 ? 62.654 55.066 28.334 1.00 14.86 158 TYR A N 1
ATOM 1218 C CA . TYR A 1 159 ? 62.333 56.479 28.435 1.00 15.77 158 TYR A CA 1
ATOM 1219 C C . TYR A 1 159 ? 61.288 56.780 27.363 1.00 16.31 158 TYR A C 1
ATOM 1220 O O . TYR A 1 159 ? 61.619 56.937 26.182 1.00 15.72 158 TYR A O 1
ATOM 1229 N N . ASP A 1 160 ? 60.024 56.815 27.785 1.00 17.24 159 ASP A N 1
ATOM 1230 C CA . ASP A 1 160 ? 58.903 57.112 26.899 1.00 18.81 159 ASP A CA 1
ATOM 1231 C C . ASP A 1 160 ? 58.848 58.615 26.663 1.00 19.52 159 ASP A C 1
ATOM 1232 O O . ASP A 1 160 ? 58.346 59.341 27.514 1.00 19.55 159 ASP A O 1
ATOM 1237 N N . LEU A 1 161 ? 59.362 59.087 25.530 1.00 20.16 160 LEU A N 1
ATOM 1238 C CA A LEU A 1 161 ? 59.317 60.514 25.225 0.50 20.21 160 LEU A CA 1
ATOM 1239 C CA B LEU A 1 161 ? 59.311 60.515 25.206 0.50 20.40 160 LEU A CA 1
ATOM 1240 C C . LEU A 1 161 ? 57.919 60.911 24.741 1.00 20.39 160 LEU A C 1
ATOM 1241 O O . LEU A 1 161 ? 57.305 61.836 25.279 1.00 20.06 160 LEU A O 1
ATOM 1250 N N . TYR A 1 162 ? 57.427 60.208 23.725 1.00 20.71 161 TYR A N 1
ATOM 1251 C CA . TYR A 1 162 ? 56.083 60.431 23.207 1.00 21.13 161 TYR A CA 1
ATOM 1252 C C . TYR A 1 162 ? 55.535 59.147 22.608 1.00 21.24 161 TYR A C 1
ATOM 1253 O O . TYR A 1 162 ? 56.289 58.221 22.307 1.00 21.65 161 TYR A O 1
ATOM 1262 N N . ILE A 1 163 ? 54.215 59.091 22.478 1.00 21.30 162 ILE A N 1
ATOM 1263 C CA . ILE A 1 163 ? 53.528 57.923 21.944 1.00 21.74 162 ILE A CA 1
ATOM 1264 C C . ILE A 1 163 ? 52.776 58.327 20.682 1.00 20.92 162 ILE A C 1
ATOM 1265 O O . ILE A 1 163 ? 52.157 59.392 20.632 1.00 20.67 162 ILE A O 1
ATOM 1270 N N . LEU A 1 164 ? 52.862 57.484 19.659 1.00 20.36 163 LEU A N 1
ATOM 1271 C CA . LEU A 1 164 ? 52.143 57.704 18.418 1.00 20.55 163 LEU A CA 1
ATOM 1272 C C . LEU A 1 164 ? 51.119 56.594 18.275 1.00 20.03 163 LEU A C 1
ATOM 1273 O O . LEU A 1 164 ? 51.448 55.419 18.431 1.00 18.93 163 LEU A O 1
ATOM 1278 N N . LYS A 1 165 ? 49.876 56.975 17.999 1.00 19.93 164 LYS A N 1
ATOM 1279 C CA . LYS A 1 165 ? 48.790 56.010 17.862 1.00 20.37 164 LYS A CA 1
ATOM 1280 C C . LYS A 1 165 ? 47.922 56.325 16.658 1.00 20.93 164 LYS A C 1
ATOM 1281 O O . LYS A 1 165 ? 47.736 57.489 16.298 1.00 21.86 164 LYS A O 1
ATOM 1287 N N . SER A 1 166 ? 47.393 55.279 16.039 1.00 20.60 165 SER A N 1
ATOM 1288 C CA . SER A 1 166 ? 46.395 55.438 14.996 1.00 21.02 165 SER A CA 1
ATOM 1289 C C . SER A 1 166 ? 45.428 54.262 15.019 1.00 21.20 165 SER A C 1
ATOM 1290 O O . SER A 1 166 ? 45.470 53.433 15.931 1.00 21.28 165 SER A O 1
ATOM 1293 N N . SER A 1 167 ? 44.553 54.206 14.019 1.00 21.33 166 SER A N 1
ATOM 1294 C CA . SER A 1 167 ? 43.575 53.138 13.891 1.00 21.53 166 SER A CA 1
ATOM 1295 C C . SER A 1 167 ? 43.500 52.706 12.439 1.00 21.67 166 SER A C 1
ATOM 1296 O O . SER A 1 167 ? 43.915 53.447 11.546 1.00 21.31 166 SER A O 1
ATOM 1299 N N . ALA A 1 168 ? 42.963 51.511 12.206 1.00 21.96 167 ALA A N 1
ATOM 1300 C CA . ALA A 1 168 ? 42.737 51.021 10.851 1.00 22.61 167 ALA A CA 1
ATOM 1301 C C . ALA A 1 168 ? 41.825 51.971 10.068 1.00 23.24 167 ALA A C 1
ATOM 1302 O O . ALA A 1 168 ? 42.095 52.281 8.909 1.00 23.46 167 ALA A O 1
ATOM 1304 N N . GLU A 1 169 ? 40.761 52.440 10.718 1.00 23.81 168 GLU A N 1
ATOM 1305 C CA . GLU A 1 169 ? 39.792 53.344 10.090 1.00 24.75 168 GLU A CA 1
ATOM 1306 C C . GLU A 1 169 ? 40.429 54.632 9.574 1.00 24.52 168 GLU A C 1
ATOM 1307 O O . GLU A 1 169 ? 40.143 55.061 8.455 1.00 24.84 168 GLU A O 1
ATOM 1313 N N . ALA A 1 170 ? 41.295 55.232 10.388 1.00 23.85 169 ALA A N 1
ATOM 1314 C CA . ALA A 1 170 ? 41.969 56.484 10.038 1.00 23.89 169 ALA A CA 1
ATOM 1315 C C . ALA A 1 170 ? 42.981 56.316 8.900 1.00 24.40 169 ALA A C 1
ATOM 1316 O O . ALA A 1 170 ? 43.169 57.225 8.091 1.00 24.08 169 ALA A O 1
ATOM 1318 N N . LEU A 1 171 ? 43.628 55.153 8.849 1.00 24.97 170 LEU A N 1
ATOM 1319 C CA . LEU A 1 171 ? 44.628 54.852 7.821 1.00 25.27 170 LEU A CA 1
ATOM 1320 C C . LEU A 1 171 ? 44.023 54.467 6.468 1.00 25.40 170 LEU A C 1
ATOM 1321 O O . LEU A 1 171 ? 44.683 54.591 5.432 1.00 25.09 170 LEU A O 1
ATOM 1326 N N . LYS A 1 172 ? 42.776 53.999 6.482 1.00 25.67 171 LYS A N 1
ATOM 1327 C CA . LYS A 1 172 ? 42.104 53.516 5.269 1.00 26.76 171 LYS A CA 1
ATOM 1328 C C . LYS A 1 172 ? 42.172 54.472 4.076 1.00 27.02 171 LYS A C 1
ATOM 1329 O O . LYS A 1 172 ? 42.433 54.040 2.953 1.00 27.14 171 LYS A O 1
ATOM 1335 N N . GLU A 1 173 ? 41.948 55.762 4.315 1.00 27.34 172 GLU A N 1
ATOM 1336 C CA . GLU A 1 173 ? 41.941 56.736 3.219 1.00 27.63 172 GLU A CA 1
ATOM 1337 C C . GLU A 1 173 ? 43.322 56.990 2.597 1.00 26.97 172 GLU A C 1
ATOM 1338 O O . GLU A 1 173 ? 43.411 57.563 1.510 1.00 26.54 172 GLU A O 1
ATOM 1344 N N . PHE A 1 174 ? 44.386 56.559 3.273 1.00 26.13 173 PHE A N 1
ATOM 1345 C CA . PHE A 1 174 ? 45.745 56.729 2.746 1.00 26.60 173 PHE A CA 1
ATOM 1346 C C . PHE A 1 174 ? 46.429 55.412 2.375 1.00 27.07 173 PHE A C 1
ATOM 1347 O O . PHE A 1 174 ? 47.628 55.388 2.090 1.00 27.77 173 PHE A O 1
ATOM 1355 N N . LEU A 1 175 ? 45.652 54.333 2.360 1.00 26.81 174 LEU A N 1
ATOM 1356 C CA . LEU A 1 175 ? 46.150 52.987 2.078 1.00 27.15 174 LEU A CA 1
ATOM 1357 C C . LEU A 1 175 ? 46.639 52.853 0.635 1.00 26.30 174 LEU A C 1
ATOM 1358 O O . LEU A 1 175 ? 46.005 53.371 -0.292 1.00 25.81 174 LEU A O 1
ATOM 1363 N N . LYS A 1 176 ? 47.778 52.182 0.454 1.00 25.29 175 LYS A N 1
ATOM 1364 C CA . LYS A 1 176 ? 48.275 51.842 -0.884 1.00 24.30 175 LYS A CA 1
ATOM 1365 C C . LYS A 1 176 ? 47.234 51.021 -1.631 1.00 23.75 175 LYS A C 1
ATOM 1366 O O . LYS A 1 176 ? 46.597 50.141 -1.048 1.00 23.03 175 LYS A O 1
ATOM 1372 N N . GLU A 1 177 ? 47.070 51.305 -2.920 1.00 23.71 176 GLU A N 1
ATOM 1373 C CA . GLU A 1 177 ? 46.135 50.550 -3.745 1.00 24.28 176 GLU A CA 1
ATOM 1374 C C . GLU A 1 177 ? 46.545 49.078 -3.843 1.00 23.90 176 GLU A C 1
ATOM 1375 O O . GLU A 1 177 ? 45.691 48.190 -3.871 1.00 23.18 176 GLU A O 1
ATOM 1381 N N . SER A 1 178 ? 47.854 48.828 -3.871 1.00 23.81 177 SER A N 1
ATOM 1382 C CA . SER A 1 178 ? 48.388 47.464 -3.919 1.00 23.67 177 SER A CA 1
ATOM 1383 C C . SER A 1 178 ? 47.990 46.656 -2.682 1.00 23.08 177 SER A C 1
ATOM 1384 O O . SER A 1 178 ? 47.775 45.446 -2.765 1.00 22.79 177 SER A O 1
ATOM 1387 N N . VAL A 1 179 ? 47.902 47.331 -1.539 1.00 22.93 178 VAL A N 1
ATOM 1388 C CA . VAL A 1 179 ? 47.506 46.688 -0.287 1.00 22.89 178 VAL A CA 1
ATOM 1389 C C . VAL A 1 179 ? 46.008 46.372 -0.284 1.00 22.95 178 VAL A C 1
ATOM 1390 O O . VAL A 1 179 ? 45.614 45.258 0.076 1.00 22.61 178 VAL A O 1
ATOM 1394 N N . LYS A 1 180 ? 45.187 47.348 -0.683 1.00 23.37 179 LYS A N 1
ATOM 1395 C CA . LYS A 1 180 ? 43.733 47.161 -0.799 1.00 24.81 179 LYS A CA 1
ATOM 1396 C C . LYS A 1 180 ? 43.414 45.972 -1.695 1.00 24.40 179 LYS A C 1
ATOM 1397 O O . LYS A 1 180 ? 42.575 45.133 -1.359 1.00 24.61 179 LYS A O 1
ATOM 1403 N N . THR A 1 181 ? 44.086 45.921 -2.843 1.00 24.00 180 THR A N 1
ATOM 1404 C CA . THR A 1 181 ? 43.881 44.864 -3.829 1.00 23.21 180 THR A CA 1
ATOM 1405 C C . THR A 1 181 ? 44.221 43.495 -3.235 1.00 22.99 180 THR A C 1
ATOM 1406 O O . THR A 1 181 ? 43.421 42.566 -3.327 1.00 23.07 180 THR A O 1
ATOM 1410 N N . ALA A 1 182 ? 45.393 43.393 -2.607 1.00 22.80 181 ALA A N 1
ATOM 1411 C CA . ALA A 1 182 ? 45.851 42.144 -1.992 1.00 23.21 181 ALA A CA 1
ATOM 1412 C C . ALA A 1 182 ? 44.872 41.628 -0.941 1.00 23.88 181 ALA A C 1
ATOM 1413 O O . ALA A 1 182 ? 44.565 40.435 -0.906 1.00 24.26 181 ALA A O 1
ATOM 1415 N N . LEU A 1 183 ? 44.384 42.531 -0.093 1.00 24.18 182 LEU A N 1
ATOM 1416 C CA . LEU A 1 183 ? 43.412 42.179 0.941 1.00 24.76 182 LEU A CA 1
ATOM 1417 C C . LEU A 1 183 ? 42.103 41.678 0.332 1.00 25.95 182 LEU A C 1
ATOM 1418 O O . LEU A 1 183 ? 41.571 40.645 0.745 1.00 26.14 182 LEU A O 1
ATOM 1423 N N . ASP A 1 184 ? 41.603 42.406 -0.663 1.00 26.77 183 ASP A N 1
ATOM 1424 C CA . ASP A 1 184 ? 40.318 42.093 -1.281 1.00 28.20 183 ASP A CA 1
ATOM 1425 C C . ASP A 1 184 ? 40.358 40.813 -2.117 1.00 28.30 183 ASP A C 1
ATOM 1426 O O . ASP A 1 184 ? 39.363 40.095 -2.198 1.00 28.63 183 ASP A O 1
ATOM 1431 N N . LYS A 1 185 ? 41.509 40.526 -2.721 1.00 28.36 184 LYS A N 1
ATOM 1432 C CA . LYS A 1 185 ? 41.635 39.406 -3.655 1.00 28.82 184 LYS A CA 1
ATOM 1433 C C . LYS A 1 185 ? 42.097 38.088 -3.025 1.00 28.24 184 LYS A C 1
ATOM 1434 O O . LYS A 1 185 ? 42.023 37.044 -3.670 1.00 28.54 184 LYS A O 1
ATOM 1440 N N . ALA A 1 186 ? 42.563 38.129 -1.777 1.00 27.09 185 ALA A N 1
ATOM 1441 C CA . ALA A 1 186 ? 43.026 36.916 -1.098 1.00 26.74 185 ALA A CA 1
ATOM 1442 C C . ALA A 1 186 ? 41.871 35.937 -0.859 1.00 26.49 185 ALA A C 1
ATOM 1443 O O . ALA A 1 186 ? 41.041 36.143 0.029 1.00 27.26 185 ALA A O 1
ATOM 1445 N N . ASP A 1 187 ? 41.834 34.872 -1.657 1.00 25.26 186 ASP A N 1
ATOM 1446 C CA . ASP A 1 187 ? 40.716 33.926 -1.656 1.00 24.56 186 ASP A CA 1
ATOM 1447 C C . ASP A 1 187 ? 41.057 32.583 -1.002 1.00 23.84 186 ASP A C 1
ATOM 1448 O O . ASP A 1 187 ? 40.463 32.215 0.012 1.00 24.10 186 ASP A O 1
ATOM 1453 N N . THR A 1 188 ? 41.997 31.851 -1.593 1.00 22.90 187 THR A N 1
ATOM 1454 C CA . THR A 1 188 ? 42.377 30.525 -1.104 1.00 22.63 187 THR A CA 1
ATOM 1455 C C . THR A 1 188 ? 43.236 30.607 0.158 1.00 22.82 187 THR A C 1
ATOM 1456 O O . THR A 1 188 ? 43.710 31.686 0.529 1.00 21.97 187 THR A O 1
ATOM 1460 N N . GLU A 1 189 ? 43.435 29.460 0.808 1.00 23.09 188 GLU A N 1
ATOM 1461 C CA . GLU A 1 189 ? 44.338 29.370 1.955 1.00 23.59 188 GLU A CA 1
ATOM 1462 C C . GLU A 1 189 ? 45.759 29.782 1.582 1.00 23.38 188 GLU A C 1
ATOM 1463 O O . GLU A 1 189 ? 46.450 30.417 2.377 1.00 23.30 188 GLU A O 1
ATOM 1469 N N . GLU A 1 190 ? 46.185 29.422 0.372 1.00 22.85 189 GLU A N 1
ATOM 1470 C CA . GLU A 1 190 ? 47.512 29.799 -0.111 1.00 22.71 189 GLU A CA 1
ATOM 1471 C C . GLU A 1 190 ? 47.635 31.300 -0.386 1.00 21.57 189 GLU A C 1
ATOM 1472 O O . GLU A 1 190 ? 48.669 31.892 -0.084 1.00 21.44 189 GLU A O 1
ATOM 1478 N N . ASP A 1 191 ? 46.585 31.908 -0.941 1.00 21.09 190 ASP A N 1
ATOM 1479 C CA . ASP A 1 191 ? 46.524 33.369 -1.097 1.00 20.44 190 ASP A CA 1
ATOM 1480 C C . ASP A 1 191 ? 46.705 34.071 0.249 1.00 19.88 190 ASP A C 1
ATOM 1481 O O . ASP A 1 191 ? 47.458 35.041 0.357 1.00 19.72 190 ASP A O 1
ATOM 1486 N N . MET A 1 192 ? 46.002 33.577 1.268 1.00 19.34 191 MET A N 1
ATOM 1487 C CA . MET A 1 192 ? 46.008 34.207 2.591 1.00 19.20 191 MET A CA 1
ATOM 1488 C C . MET A 1 192 ? 47.336 34.000 3.313 1.00 19.29 191 MET A C 1
ATOM 1489 O O . MET A 1 192 ? 47.820 34.909 3.989 1.00 18.77 191 MET A O 1
ATOM 1494 N N . ASN A 1 193 ? 47.916 32.808 3.166 1.00 20.17 192 ASN A N 1
ATOM 1495 C CA . ASN A 1 193 ? 49.282 32.548 3.632 1.00 20.84 192 ASN A CA 1
ATOM 1496 C C . ASN A 1 193 ? 50.255 33.518 2.973 1.00 21.28 192 ASN A C 1
ATOM 1497 O O . ASN A 1 193 ? 51.054 34.163 3.653 1.00 21.29 192 ASN A O 1
ATOM 1502 N N . ASP A 1 194 ? 50.166 33.621 1.647 1.00 22.02 193 ASP A N 1
ATOM 1503 C CA . ASP A 1 194 ? 51.010 34.526 0.870 1.00 23.00 193 ASP A CA 1
ATOM 1504 C C . ASP A 1 194 ? 50.852 35.979 1.312 1.00 21.92 193 ASP A C 1
ATOM 1505 O O . ASP A 1 194 ? 51.834 36.709 1.408 1.00 21.91 193 ASP A O 1
ATOM 1510 N N . LEU A 1 195 ? 49.615 36.387 1.588 1.00 21.16 194 LEU A N 1
ATOM 1511 C CA . LEU A 1 195 ? 49.332 37.728 2.093 1.00 20.03 194 LEU A CA 1
ATOM 1512 C C . LEU A 1 195 ? 50.107 38.013 3.379 1.00 19.12 194 LEU A C 1
ATOM 1513 O O . LEU A 1 195 ? 50.826 39.011 3.470 1.00 18.79 194 LEU A O 1
ATOM 1518 N N . PHE A 1 196 ? 49.961 37.136 4.369 1.00 18.13 195 PHE A N 1
ATOM 1519 C CA . PHE A 1 196 ? 50.612 37.344 5.665 1.00 17.53 195 PHE A CA 1
ATOM 1520 C C . PHE A 1 196 ? 52.133 37.215 5.576 1.00 18.13 195 PHE A C 1
ATOM 1521 O O . PHE A 1 196 ? 52.857 37.874 6.318 1.00 17.96 195 PHE A O 1
ATOM 1529 N N . ASN A 1 197 ? 52.606 36.366 4.668 1.00 19.09 196 ASN A N 1
ATOM 1530 C CA . ASN A 1 197 ? 54.039 36.179 4.454 1.00 20.43 196 ASN A CA 1
ATOM 1531 C C . ASN A 1 197 ? 54.679 37.362 3.735 1.00 21.70 196 ASN A C 1
ATOM 1532 O O . ASN A 1 197 ? 55.793 37.755 4.062 1.00 22.33 196 ASN A O 1
ATOM 1537 N N . THR A 1 198 ? 53.971 37.905 2.745 1.00 22.52 197 THR A N 1
ATOM 1538 C CA . THR A 1 198 ? 54.478 38.987 1.901 1.00 23.14 197 THR A CA 1
ATOM 1539 C C . THR A 1 198 ? 54.314 40.350 2.576 1.00 22.27 197 THR A C 1
ATOM 1540 O O . THR A 1 198 ? 55.287 41.076 2.767 1.00 21.39 197 THR A O 1
ATOM 1544 N N . TRP A 1 199 ? 53.075 40.682 2.927 1.00 21.35 198 TRP A N 1
ATOM 1545 C CA . TRP A 1 199 ? 52.738 41.999 3.453 1.00 21.63 198 TRP A CA 1
ATOM 1546 C C . TRP A 1 199 ? 52.887 42.113 4.965 1.00 21.70 198 TRP A C 1
ATOM 1547 O O . TRP A 1 199 ? 53.087 43.207 5.480 1.00 23.35 198 TRP A O 1
ATOM 1558 N N . GLY A 1 200 ? 52.794 40.986 5.667 1.00 20.94 199 GLY A N 1
ATOM 1559 C CA . GLY A 1 200 ? 52.780 40.978 7.132 1.00 19.92 199 GLY A CA 1
ATOM 1560 C C . GLY A 1 200 ? 51.367 40.747 7.640 1.00 18.37 199 GLY A C 1
ATOM 1561 O O . GLY A 1 200 ? 50.399 40.992 6.922 1.00 18.10 199 GLY A O 1
ATOM 1562 N N . SER A 1 201 ? 51.244 40.276 8.878 1.00 17.38 200 SER A N 1
ATOM 1563 C CA . SER A 1 201 ? 49.928 39.956 9.444 1.00 16.22 200 SER A CA 1
ATOM 1564 C C . SER A 1 201 ? 49.325 41.131 10.206 1.00 15.61 200 SER A C 1
ATOM 1565 O O . SER A 1 201 ? 48.107 41.217 10.363 1.00 14.29 200 SER A O 1
ATOM 1568 N N . HIS A 1 202 ? 50.197 42.028 10.669 1.00 15.12 201 HIS A N 1
ATOM 1569 C CA . HIS A 1 202 ? 49.825 43.130 11.555 1.00 15.31 201 HIS A CA 1
ATOM 1570 C C . HIS A 1 202 ? 50.588 44.394 11.197 1.00 14.97 201 HIS A C 1
ATOM 1571 O O . HIS A 1 202 ? 51.650 44.325 10.579 1.00 15.17 201 HIS A O 1
ATOM 1578 N N . PHE A 1 203 ? 50.046 45.545 11.583 1.00 14.99 202 PHE A N 1
ATOM 1579 C CA . PHE A 1 203 ? 50.766 46.806 11.440 1.00 14.66 202 PHE A CA 1
ATOM 1580 C C . PHE A 1 203 ? 50.840 47.548 12.759 1.00 14.30 202 PHE A C 1
ATOM 1581 O O . PHE A 1 203 ? 49.999 47.353 13.645 1.00 14.21 202 PHE A O 1
ATOM 1589 N N . LEU A 1 204 ? 51.851 48.403 12.872 1.00 14.08 203 LEU A N 1
ATOM 1590 C CA . LEU A 1 204 ? 52.052 49.221 14.058 1.00 15.20 203 LEU A CA 1
ATOM 1591 C C . LEU A 1 204 ? 50.978 50.300 14.173 1.00 16.10 203 LEU A C 1
ATOM 1592 O O . LEU A 1 204 ? 50.820 51.139 13.279 1.00 16.02 203 LEU A O 1
ATOM 1597 N N . SER A 1 205 ? 50.244 50.268 15.281 1.00 16.57 204 SER A N 1
ATOM 1598 C CA . SER A 1 205 ? 49.156 51.212 15.513 1.00 17.52 204 SER A CA 1
ATOM 1599 C C . SER A 1 205 ? 49.315 51.973 16.825 1.00 17.70 204 SER A C 1
ATOM 1600 O O . SER A 1 205 ? 48.533 52.881 17.121 1.00 17.61 204 SER A O 1
ATOM 1603 N N . GLY A 1 206 ? 50.335 51.605 17.598 1.00 17.51 205 GLY A N 1
ATOM 1604 C CA . GLY A 1 206 ? 50.608 52.230 18.891 1.00 17.69 205 GLY A CA 1
ATOM 1605 C C . GLY A 1 206 ? 52.042 51.971 19.303 1.00 17.01 205 GLY A C 1
ATOM 1606 O O . GLY A 1 206 ? 52.396 50.851 19.676 1.00 16.95 205 GLY A O 1
ATOM 1607 N N . VAL A 1 207 ? 52.874 53.005 19.217 1.00 17.10 206 VAL A N 1
ATOM 1608 C CA . VAL A 1 207 ? 54.305 52.860 19.471 1.00 17.08 206 VAL A CA 1
ATOM 1609 C C . VAL A 1 207 ? 54.859 53.955 20.380 1.00 18.21 206 VAL A C 1
ATOM 1610 O O . VAL A 1 207 ? 54.332 55.075 20.418 1.00 18.58 206 VAL A O 1
ATOM 1614 N N . VAL A 1 208 ? 55.925 53.605 21.097 1.00 18.00 207 VAL A N 1
ATOM 1615 C CA . VAL A 1 208 ? 56.662 54.529 21.954 1.00 17.75 207 VAL A CA 1
ATOM 1616 C C . VAL A 1 208 ? 57.951 54.965 21.256 1.00 17.19 207 VAL A C 1
ATOM 1617 O O . VAL A 1 208 ? 58.743 54.128 20.809 1.00 17.24 207 VAL A O 1
ATOM 1621 N N . MET A 1 209 ? 58.145 56.278 21.161 1.00 16.34 208 MET A N 1
ATOM 1622 C CA . MET A 1 209 ? 59.385 56.847 20.651 1.00 15.74 208 MET A CA 1
ATOM 1623 C C . MET A 1 209 ? 60.215 57.351 21.821 1.00 16.26 208 MET A C 1
ATOM 1624 O O . MET A 1 209 ? 59.672 57.940 22.758 1.00 16.40 208 MET A O 1
ATOM 1629 N N . GLY A 1 210 ? 61.524 57.117 21.770 1.00 15.61 209 GLY A N 1
ATOM 1630 C CA . GLY A 1 210 ? 62.409 57.569 22.837 1.00 15.62 209 GLY A CA 1
ATOM 1631 C C . GLY A 1 210 ? 63.683 56.761 22.925 1.00 15.49 209 GLY A C 1
ATOM 1632 O O . GLY A 1 210 ? 64.409 56.626 21.943 1.00 15.29 209 GLY A O 1
ATOM 1633 N N . GLY A 1 211 ? 63.954 56.224 24.112 1.00 15.97 210 GLY A N 1
ATOM 1634 C CA . GLY A 1 211 ? 65.167 55.453 24.348 1.00 16.22 210 GLY A CA 1
ATOM 1635 C C . GLY A 1 211 ? 64.906 54.321 25.319 1.00 17.05 210 GLY A C 1
ATOM 1636 O O . GLY A 1 211 ? 63.957 54.383 26.108 1.00 17.37 210 GLY A O 1
ATOM 1637 N N . CYS A 1 212 ? 65.736 53.283 25.263 1.00 16.07 211 CYS A N 1
ATOM 1638 C CA . CYS A 1 212 ? 65.616 52.187 26.218 1.00 16.63 211 CYS A CA 1
ATOM 1639 C C . CYS A 1 212 ? 66.947 51.538 26.545 1.00 17.26 211 CYS A C 1
ATOM 1640 O O . CYS A 1 212 ? 67.888 51.569 25.740 1.00 17.36 211 CYS A O 1
ATOM 1643 N N . ALA A 1 213 ? 67.006 50.964 27.745 1.00 16.67 212 ALA A N 1
ATOM 1644 C CA . ALA A 1 213 ? 68.106 50.123 28.174 1.00 17.41 212 ALA A CA 1
ATOM 1645 C C . ALA A 1 213 ? 67.545 48.720 28.369 1.00 17.84 212 ALA A C 1
ATOM 1646 O O . ALA A 1 213 ? 66.485 48.549 28.990 1.00 18.40 212 ALA A O 1
ATOM 1648 N N . GLN A 1 214 ? 68.245 47.730 27.819 1.00 17.23 213 GLN A N 1
ATOM 1649 C CA . GLN A 1 214 ? 67.823 46.328 27.866 1.00 17.55 213 GLN A CA 1
ATOM 1650 C C . GLN A 1 214 ? 68.866 45.490 28.601 1.00 17.06 213 GLN A C 1
ATOM 1651 O O . GLN A 1 214 ? 70.069 45.671 28.408 1.00 16.30 213 GLN A O 1
ATOM 1657 N N . TYR A 1 215 ? 68.390 44.571 29.437 1.00 16.52 214 TYR A N 1
ATOM 1658 C CA . TYR A 1 215 ? 69.232 43.817 30.365 1.00 16.38 214 TYR A CA 1
ATOM 1659 C C . TYR A 1 215 ? 68.608 42.428 30.451 1.00 17.09 214 TYR A C 1
ATOM 1660 O O . TYR A 1 215 ? 67.572 42.240 31.111 1.00 17.42 214 TYR A O 1
ATOM 1669 N N . SER A 1 216 ? 69.210 41.476 29.739 1.00 16.46 215 SER A N 1
ATOM 1670 C CA A SER A 1 216 ? 68.645 40.136 29.585 0.50 16.09 215 SER A CA 1
ATOM 1671 C CA B SER A 1 216 ? 68.636 40.140 29.616 0.50 16.22 215 SER A CA 1
ATOM 1672 C C . SER A 1 216 ? 69.573 39.058 30.132 1.00 16.44 215 SER A C 1
ATOM 1673 O O . SER A 1 216 ? 70.786 39.092 29.886 1.00 16.24 215 SER A O 1
ATOM 1678 N N . SER A 1 217 ? 68.990 38.096 30.844 1.00 16.17 216 SER A N 1
ATOM 1679 C CA A SER A 1 217 ? 69.768 37.078 31.546 0.50 16.43 216 SER A CA 1
ATOM 1680 C CA B SER A 1 217 ? 69.768 37.080 31.539 0.50 16.39 216 SER A CA 1
ATOM 1681 C C . SER A 1 217 ? 69.199 35.675 31.411 1.00 16.45 216 SER A C 1
ATOM 1682 O O . SER A 1 217 ? 67.980 35.473 31.472 1.00 16.76 216 SER A O 1
ATOM 1687 N N . SER A 1 218 ? 70.097 34.714 31.234 1.00 16.91 217 SER A N 1
ATOM 1688 C CA . SER A 1 218 ? 69.773 33.309 31.391 1.00 16.83 217 SER A CA 1
ATOM 1689 C C . SER A 1 218 ? 70.428 32.918 32.718 1.00 17.43 217 SER A C 1
ATOM 1690 O O . SER A 1 218 ? 71.632 33.117 32.907 1.00 17.63 217 SER A O 1
ATOM 1693 N N . THR A 1 219 ? 69.626 32.399 33.643 1.00 16.86 218 THR A N 1
ATOM 1694 C CA . THR A 1 219 ? 70.061 32.165 35.021 1.00 16.95 218 THR A CA 1
ATOM 1695 C C . THR A 1 219 ? 69.902 30.687 35.369 1.00 17.01 218 THR A C 1
ATOM 1696 O O . THR A 1 219 ? 68.819 30.127 35.211 1.00 16.00 218 THR A O 1
ATOM 1700 N N . ASN A 1 220 ? 70.978 30.068 35.851 1.00 17.51 219 ASN A N 1
ATOM 1701 C CA . ASN A 1 220 ? 70.918 28.691 36.325 1.00 17.91 219 ASN A CA 1
ATOM 1702 C C . ASN A 1 220 ? 70.021 28.610 37.562 1.00 18.59 219 ASN A C 1
ATOM 1703 O O . ASN A 1 220 ? 70.358 29.153 38.617 1.00 18.47 219 ASN A O 1
ATOM 1708 N N . LYS A 1 221 ? 68.876 27.941 37.416 1.00 19.55 220 LYS A N 1
ATOM 1709 C CA . LYS A 1 221 ? 67.888 27.807 38.498 1.00 21.20 220 LYS A CA 1
ATOM 1710 C C . LYS A 1 221 ? 68.378 26.947 39.657 1.00 21.99 220 LYS A C 1
ATOM 1711 O O . LYS A 1 221 ? 67.899 27.085 40.783 1.00 22.70 220 LYS A O 1
ATOM 1717 N N . TYR A 1 222 ? 69.317 26.049 39.372 1.00 22.17 221 TYR A N 1
ATOM 1718 C CA . TYR A 1 222 ? 69.780 25.082 40.363 1.00 22.83 221 TYR A CA 1
ATOM 1719 C C . TYR A 1 222 ? 70.898 25.616 41.250 1.00 23.36 221 TYR A C 1
ATOM 1720 O O . TYR A 1 222 ? 70.962 25.276 42.430 1.00 24.61 221 TYR A O 1
ATOM 1729 N N . THR A 1 223 ? 71.755 26.470 40.695 1.00 22.87 222 THR A N 1
ATOM 1730 C CA . THR A 1 223 ? 72.902 26.994 41.440 1.00 22.69 222 THR A CA 1
ATOM 1731 C C . THR A 1 223 ? 72.672 28.395 42.019 1.00 22.34 222 THR A C 1
ATOM 1732 O O . THR A 1 223 ? 73.349 28.785 42.968 1.00 22.26 222 THR A O 1
ATOM 1736 N N . SER A 1 224 ? 71.727 29.148 41.450 1.00 21.16 223 SER A N 1
ATOM 1737 C CA . SER A 1 224 ? 71.444 30.514 41.913 1.00 20.60 223 SER A CA 1
ATOM 1738 C C . SER A 1 224 ? 70.971 30.579 43.369 1.00 20.43 223 SER A C 1
ATOM 1739 O O . SER A 1 224 ? 71.302 31.524 44.085 1.00 20.31 223 SER A O 1
ATOM 1742 N N . ASN A 1 225 ? 70.204 29.577 43.801 1.00 20.49 224 ASN A N 1
ATOM 1743 C CA . ASN A 1 225 ? 69.764 29.472 45.200 1.00 20.72 224 ASN A CA 1
ATOM 1744 C C . ASN A 1 225 ? 69.185 30.790 45.744 1.00 20.07 224 ASN A C 1
ATOM 1745 O O . ASN A 1 225 ? 69.563 31.265 46.818 1.00 20.14 224 ASN A O 1
ATOM 1750 N N . LEU A 1 226 ? 68.265 31.375 44.986 1.00 19.26 225 LEU A N 1
ATOM 1751 C CA . LEU A 1 226 ? 67.719 32.686 45.317 1.00 19.14 225 LEU A CA 1
ATOM 1752 C C . LEU A 1 226 ? 66.612 32.601 46.357 1.00 19.45 225 LEU A C 1
ATOM 1753 O O . LEU A 1 226 ? 65.867 31.623 46.398 1.00 19.73 225 LEU A O 1
ATOM 1758 N N . THR A 1 227 ? 66.508 33.636 47.189 1.00 19.06 226 THR A N 1
ATOM 1759 C CA . THR A 1 227 ? 65.424 33.746 48.164 1.00 19.07 226 THR A CA 1
ATOM 1760 C C . THR A 1 227 ? 64.167 34.302 47.494 1.00 19.11 226 THR A C 1
ATOM 1761 O O . THR A 1 227 ? 63.088 33.720 47.607 1.00 18.74 226 THR A O 1
ATOM 1765 N N . ASN A 1 228 ? 64.324 35.427 46.798 1.00 18.69 227 ASN A N 1
ATOM 1766 C CA . ASN A 1 228 ? 63.241 36.066 46.055 1.00 18.53 227 ASN A CA 1
ATOM 1767 C C . ASN A 1 228 ? 63.129 35.497 44.645 1.00 18.82 227 ASN A C 1
ATOM 1768 O O . ASN A 1 228 ? 64.072 34.881 44.153 1.00 18.53 227 ASN A O 1
ATOM 1773 N N . SER A 1 229 ? 61.980 35.719 44.000 1.00 19.51 228 SER A N 1
ATOM 1774 C CA . SER A 1 229 ? 61.745 35.265 42.628 1.00 19.83 228 SER A CA 1
ATOM 1775 C C . SER A 1 229 ? 62.795 35.862 41.706 1.00 19.66 228 SER A C 1
ATOM 1776 O O . SER A 1 229 ? 63.094 37.057 41.786 1.00 19.36 228 SER A O 1
ATOM 1779 N N . PHE A 1 230 ? 63.340 35.023 40.831 1.00 19.37 229 PHE A N 1
ATOM 1780 C CA . PHE A 1 230 ? 64.442 35.418 39.954 1.00 20.09 229 PHE A CA 1
ATOM 1781 C C . PHE A 1 230 ? 64.142 36.667 39.105 1.00 20.03 229 PHE A C 1
ATOM 1782 O O . PHE A 1 230 ? 65.050 37.434 38.802 1.00 20.36 229 PHE A O 1
ATOM 1790 N N . ASP A 1 231 ? 62.877 36.868 38.734 1.00 20.47 230 ASP A N 1
ATOM 1791 C CA . ASP A 1 231 ? 62.496 38.004 37.879 1.00 20.76 230 ASP A CA 1
ATOM 1792 C C . ASP A 1 231 ? 62.536 39.339 38.622 1.00 20.06 230 ASP A C 1
ATOM 1793 O O . ASP A 1 231 ? 62.906 40.369 38.052 1.00 19.67 230 ASP A O 1
ATOM 1798 N N . VAL A 1 232 ? 62.153 39.310 39.894 1.00 19.21 231 VAL A N 1
ATOM 1799 C CA . VAL A 1 232 ? 62.250 40.481 40.761 1.00 18.42 231 VAL A CA 1
ATOM 1800 C C . VAL A 1 232 ? 63.730 40.761 41.070 1.00 17.64 231 VAL A C 1
ATOM 1801 O O . VAL A 1 232 ? 64.161 41.916 41.093 1.00 17.95 231 VAL A O 1
ATOM 1805 N N . VAL A 1 233 ? 64.507 39.700 41.281 1.00 16.89 232 VAL A N 1
ATOM 1806 C CA . VAL A 1 233 ? 65.951 39.837 41.510 1.00 16.37 232 VAL A CA 1
ATOM 1807 C C . VAL A 1 233 ? 66.648 40.441 40.281 1.00 16.58 232 VAL A C 1
ATOM 1808 O O . VAL A 1 233 ? 67.497 41.318 40.423 1.00 17.23 232 VAL A O 1
ATOM 1812 N N . ALA A 1 234 ? 66.262 39.988 39.087 1.00 16.34 233 ALA A N 1
ATOM 1813 C CA . ALA A 1 234 ? 66.827 40.504 37.830 1.00 16.29 233 ALA A CA 1
ATOM 1814 C C . ALA A 1 234 ? 66.617 42.014 37.671 1.00 16.26 233 ALA A C 1
ATOM 1815 O O . ALA A 1 234 ? 67.536 42.731 37.275 1.00 15.52 233 ALA A O 1
ATOM 1817 N N . ALA A 1 235 ? 65.406 42.483 37.974 1.00 16.23 234 ALA A N 1
ATOM 1818 C CA . ALA A 1 235 ? 65.091 43.915 37.939 1.00 16.60 234 ALA A CA 1
ATOM 1819 C C . ALA A 1 235 ? 65.890 44.728 38.970 1.00 16.34 234 ALA A C 1
ATOM 1820 O O . ALA A 1 235 ? 66.328 45.843 38.678 1.00 16.22 234 ALA A O 1
ATOM 1822 N N . ALA A 1 236 ? 66.072 44.178 40.169 1.00 16.63 235 ALA A N 1
ATOM 1823 C CA . ALA A 1 236 ? 66.885 44.836 41.203 1.00 16.34 235 ALA A CA 1
ATOM 1824 C C . ALA A 1 236 ? 68.364 44.853 40.818 1.00 16.29 235 ALA A C 1
ATOM 1825 O O . ALA A 1 236 ? 69.071 45.833 41.076 1.00 16.70 235 ALA A O 1
ATOM 1827 N N . SER A 1 237 ? 68.825 43.762 40.209 1.00 15.95 236 SER A N 1
ATOM 1828 C CA . SER A 1 237 ? 70.195 43.668 39.695 1.00 15.94 236 SER A CA 1
ATOM 1829 C C . SER A 1 237 ? 70.455 44.724 38.617 1.00 16.00 236 SER A C 1
ATOM 1830 O O . SER A 1 237 ? 71.500 45.378 38.631 1.00 15.75 236 SER A O 1
ATOM 1833 N N . PHE A 1 238 ? 69.512 44.878 37.685 1.00 15.75 237 PHE A N 1
ATOM 1834 C CA . PHE A 1 238 ? 69.603 45.926 36.655 1.00 15.97 237 PHE A CA 1
ATOM 1835 C C . PHE A 1 238 ? 69.702 47.319 37.273 1.00 15.78 237 PHE A C 1
ATOM 1836 O O . PHE A 1 238 ? 70.577 48.101 36.906 1.00 15.47 237 PHE A O 1
ATOM 1844 N N . ALA A 1 239 ? 68.795 47.622 38.198 1.00 15.70 238 ALA A N 1
ATOM 1845 C CA . ALA A 1 239 ? 68.725 48.960 38.786 1.00 16.34 238 ALA A CA 1
ATOM 1846 C C . ALA A 1 239 ? 70.031 49.306 39.501 1.00 16.92 238 ALA A C 1
ATOM 1847 O O . ALA A 1 239 ? 70.584 50.387 39.296 1.00 17.32 238 ALA A O 1
ATOM 1849 N N . GLY A 1 240 ? 70.525 48.377 40.320 1.00 17.09 239 GLY A N 1
ATOM 1850 C CA . GLY A 1 240 ? 71.807 48.548 41.014 1.00 17.17 239 GLY A CA 1
ATOM 1851 C C . GLY A 1 240 ? 72.987 48.689 40.065 1.00 17.57 239 GLY A C 1
ATOM 1852 O O . GLY A 1 240 ? 73.894 49.484 40.312 1.00 18.20 239 GLY A O 1
ATOM 1853 N N . PHE A 1 241 ? 72.962 47.918 38.976 1.00 17.56 240 PHE A N 1
ATOM 1854 C CA . PHE A 1 241 ? 74.021 47.900 37.954 1.00 17.35 240 PHE A CA 1
ATOM 1855 C C . PHE A 1 241 ? 74.266 49.294 37.374 1.00 17.48 240 PHE A C 1
ATOM 1856 O O . PHE A 1 241 ? 75.412 49.684 37.162 1.00 16.27 240 PHE A O 1
ATOM 1864 N N . ILE A 1 242 ? 73.189 50.042 37.129 1.00 17.46 241 ILE A N 1
ATOM 1865 C CA . ILE A 1 242 ? 73.302 51.391 36.555 1.00 17.91 241 ILE A CA 1
ATOM 1866 C C . ILE A 1 242 ? 73.162 52.523 37.588 1.00 18.15 241 ILE A C 1
ATOM 1867 O O . ILE A 1 242 ? 72.935 53.687 37.230 1.00 17.72 241 ILE A O 1
ATOM 1872 N N . GLY A 1 243 ? 73.303 52.182 38.867 1.00 18.57 242 GLY A N 1
ATOM 1873 C CA . GLY A 1 243 ? 73.362 53.190 39.919 1.00 19.13 242 GLY A CA 1
ATOM 1874 C C . GLY A 1 243 ? 72.025 53.762 40.350 1.00 20.10 242 GLY A C 1
ATOM 1875 O O . GLY A 1 243 ? 71.972 54.850 40.925 1.00 20.32 242 GLY A O 1
ATOM 1876 N N . LEU A 1 244 ? 70.941 53.041 40.076 1.00 20.20 243 LEU A N 1
ATOM 1877 C CA . LEU A 1 244 ? 69.624 53.457 40.552 1.00 20.60 243 LEU A CA 1
ATOM 1878 C C . LEU A 1 244 ? 69.327 52.773 41.883 1.00 20.89 243 LEU A C 1
ATOM 1879 O O . LEU A 1 244 ? 70.135 51.982 42.366 1.00 21.21 243 LEU A O 1
ATOM 1884 N N . SER A 1 245 ? 68.177 53.084 42.476 1.00 21.39 244 SER A N 1
ATOM 1885 C CA . SER A 1 245 ? 67.777 52.491 43.756 1.00 21.42 244 SER A CA 1
ATOM 1886 C C . SER A 1 245 ? 67.517 50.995 43.628 1.00 20.45 244 SER A C 1
ATOM 1887 O O . SER A 1 245 ? 66.809 50.552 42.723 1.00 19.97 244 SER A O 1
ATOM 1890 N N . ALA A 1 246 ? 68.107 50.227 44.539 1.00 19.34 245 ALA A N 1
ATOM 1891 C CA . ALA A 1 246 ? 67.908 48.783 44.592 1.00 18.75 245 ALA A CA 1
ATOM 1892 C C . ALA A 1 246 ? 67.792 48.346 46.048 1.00 18.49 245 ALA A C 1
ATOM 1893 O O . ALA A 1 246 ? 68.430 48.934 46.924 1.00 18.52 245 ALA A O 1
ATOM 1895 N N . ARG A 1 247 ? 66.971 47.329 46.307 1.00 18.14 246 ARG A N 1
ATOM 1896 C CA . ARG A 1 247 ? 66.802 46.796 47.664 1.00 17.22 246 ARG A CA 1
ATOM 1897 C C . ARG A 1 247 ? 68.097 46.200 48.202 1.00 17.19 246 ARG A C 1
ATOM 1898 O O . ARG A 1 247 ? 68.891 45.638 47.446 1.00 16.17 246 ARG A O 1
ATOM 1906 N N . THR A 1 248 ? 68.279 46.312 49.519 1.00 17.49 247 THR A N 1
ATOM 1907 C CA . THR A 1 248 ? 69.397 45.697 50.234 1.00 17.72 247 THR A CA 1
ATOM 1908 C C . THR A 1 248 ? 68.872 44.572 51.135 1.00 17.40 247 THR A C 1
ATOM 1909 O O . THR A 1 248 ? 69.398 43.454 51.118 1.00 17.12 247 THR A O 1
ATOM 1913 N N . GLY A 1 249 ? 67.821 44.872 51.900 1.00 16.59 248 GLY A N 1
ATOM 1914 C CA . GLY A 1 249 ? 67.211 43.911 52.820 1.00 16.28 248 GLY A CA 1
ATOM 1915 C C . GLY A 1 249 ? 66.318 42.918 52.109 1.00 16.90 248 GLY A C 1
ATOM 1916 O O . GLY A 1 249 ? 66.275 42.890 50.878 1.00 16.65 248 GLY A O 1
ATOM 1917 N N . ASN A 1 250 ? 65.600 42.109 52.891 1.00 17.50 249 ASN A N 1
ATOM 1918 C CA . ASN A 1 250 ? 64.793 41.003 52.364 1.00 18.51 249 ASN A CA 1
ATOM 1919 C C . ASN A 1 250 ? 65.599 40.092 51.449 1.00 18.01 249 ASN A C 1
ATOM 1920 O O . ASN A 1 250 ? 65.090 39.596 50.441 1.00 18.33 249 ASN A O 1
ATOM 1925 N N . SER A 1 251 ? 66.864 39.897 51.821 1.00 17.83 250 SER A N 1
ATOM 1926 C CA . SER A 1 251 ? 67.815 39.043 51.108 1.00 17.90 250 SER A CA 1
ATOM 1927 C C . SER A 1 251 ? 68.200 39.526 49.703 1.00 17.40 250 SER A C 1
ATOM 1928 O O . SER A 1 251 ? 68.817 38.774 48.946 1.00 17.80 250 SER A O 1
ATOM 1931 N N . PHE A 1 252 ? 67.860 40.767 49.356 1.00 16.06 251 PHE A N 1
ATOM 1932 C CA . PHE A 1 252 ? 68.151 41.262 48.009 1.00 15.39 251 PHE A CA 1
ATOM 1933 C C . PHE A 1 252 ? 69.633 41.413 47.688 1.00 15.83 251 PHE A C 1
ATOM 1934 O O . PHE A 1 252 ? 70.059 41.047 46.602 1.00 15.18 251 PHE A O 1
ATOM 1942 N N . MET A 1 253 ? 70.415 41.941 48.626 1.00 16.82 252 MET A N 1
ATOM 1943 C CA . MET A 1 253 ? 71.849 42.119 48.394 1.00 19.00 252 MET A CA 1
ATOM 1944 C C . MET A 1 253 ? 72.519 40.791 48.027 1.00 16.90 252 MET A C 1
ATOM 1945 O O . MET A 1 253 ? 73.264 40.713 47.041 1.00 15.36 252 MET A O 1
ATOM 1950 N N . GLU A 1 254 ? 72.243 39.754 48.820 1.00 15.21 253 GLU A N 1
ATOM 1951 C CA . GLU A 1 254 ? 72.768 38.419 48.552 1.00 14.56 253 GLU A CA 1
ATOM 1952 C C . GLU A 1 254 ? 72.152 37.797 47.305 1.00 12.89 253 GLU A C 1
ATOM 1953 O O . GLU A 1 254 ? 72.854 37.133 46.548 1.00 11.99 253 GLU A O 1
ATOM 1959 N N . ASP A 1 255 ? 70.855 38.019 47.075 1.00 12.39 254 ASP A N 1
ATOM 1960 C CA . ASP A 1 255 ? 70.210 37.501 45.856 1.00 12.35 254 ASP A CA 1
ATOM 1961 C C . ASP A 1 255 ? 70.826 38.090 44.591 1.00 12.67 254 ASP A C 1
ATOM 1962 O O . ASP A 1 255 ? 71.085 37.362 43.620 1.00 12.15 254 ASP A O 1
ATOM 1967 N N . ILE A 1 256 ? 71.039 39.409 44.595 1.00 12.62 255 ILE A N 1
ATOM 1968 C CA . ILE A 1 256 ? 71.638 40.104 43.447 1.00 12.31 255 ILE A CA 1
ATOM 1969 C C . ILE A 1 256 ? 73.053 39.563 43.173 1.00 11.89 255 ILE A C 1
ATOM 1970 O O . ILE A 1 256 ? 73.396 39.258 42.031 1.00 11.78 255 ILE A O 1
ATOM 1975 N N . LYS A 1 257 ? 73.851 39.418 44.227 1.00 12.16 256 LYS A N 1
ATOM 1976 C CA . LYS A 1 257 ? 75.178 38.790 44.105 1.00 13.35 256 LYS A CA 1
ATOM 1977 C C . LYS A 1 257 ? 75.099 37.384 43.464 1.00 12.55 256 LYS A C 1
ATOM 1978 O O . LYS A 1 257 ? 75.797 37.099 42.485 1.00 11.60 256 LYS A O 1
ATOM 1984 N N . LYS A 1 258 ? 74.242 36.527 44.018 1.00 12.29 257 LYS A N 1
ATOM 1985 C CA . LYS A 1 258 ? 74.048 35.155 43.513 1.00 12.83 257 LYS A CA 1
ATOM 1986 C C . LYS A 1 258 ? 73.531 35.131 42.073 1.00 12.42 257 LYS A C 1
ATOM 1987 O O . LYS A 1 258 ? 73.988 34.334 41.253 1.00 12.41 257 LYS A O 1
ATOM 1993 N N . PHE A 1 259 ? 72.563 35.995 41.787 1.00 12.27 258 PHE A N 1
ATOM 1994 C CA . PHE A 1 259 ? 71.970 36.111 40.453 1.00 12.47 258 PHE A CA 1
ATOM 1995 C C . PHE A 1 259 ? 73.048 36.382 39.403 1.00 13.11 258 PHE A C 1
ATOM 1996 O O . PHE A 1 259 ? 73.110 35.703 38.378 1.00 12.86 258 PHE A O 1
ATOM 2004 N N . ARG A 1 260 ? 73.902 37.364 39.679 1.00 13.78 259 ARG A N 1
ATOM 2005 C CA . ARG A 1 260 ? 74.961 37.757 38.752 1.00 14.11 259 ARG A CA 1
ATOM 2006 C C . ARG A 1 260 ? 76.001 36.647 38.551 1.00 14.63 259 ARG A C 1
ATOM 2007 O O . ARG A 1 260 ? 76.483 36.433 37.438 1.00 14.45 259 ARG A O 1
ATOM 2015 N N . SER A 1 261 ? 76.327 35.936 39.628 1.00 14.55 260 SER A N 1
ATOM 2016 C CA . SER A 1 261 ? 77.263 34.816 39.561 1.00 14.76 260 SER A CA 1
ATOM 2017 C C . SER A 1 261 ? 76.700 33.632 38.778 1.00 14.01 260 SER A C 1
ATOM 2018 O O . SER A 1 261 ? 77.453 32.857 38.184 1.00 13.77 260 SER A O 1
ATOM 2021 N N . ALA A 1 262 ? 75.377 33.501 38.783 1.00 13.86 261 ALA A N 1
ATOM 2022 C CA . ALA A 1 262 ? 74.700 32.356 38.169 1.00 14.20 261 ALA A CA 1
ATOM 2023 C C . ALA A 1 262 ? 74.101 32.649 36.791 1.00 14.09 261 ALA A C 1
ATOM 2024 O O . ALA A 1 262 ? 73.424 31.790 36.218 1.00 13.94 261 ALA A O 1
ATOM 2026 N N . SER A 1 263 ? 74.356 33.846 36.258 1.00 13.49 262 SER A N 1
ATOM 2027 C CA . SER A 1 263 ? 73.709 34.286 35.018 1.00 13.85 262 SER A CA 1
ATOM 2028 C C . SER A 1 263 ? 74.666 34.743 33.931 1.00 14.18 262 SER A C 1
ATOM 2029 O O . SER A 1 263 ? 75.734 35.286 34.218 1.00 14.19 262 SER A O 1
ATOM 2032 N N . ASN A 1 264 ? 74.264 34.523 32.681 1.00 13.79 263 ASN A N 1
ATOM 2033 C CA . ASN A 1 264 ? 74.892 35.166 31.536 1.00 14.27 263 ASN A CA 1
ATOM 2034 C C . ASN A 1 264 ? 74.038 36.363 31.155 1.00 13.96 263 ASN A C 1
ATOM 2035 O O . ASN A 1 264 ? 72.874 36.210 30.794 1.00 14.36 263 ASN A O 1
ATOM 2040 N N . ILE A 1 265 ? 74.618 37.554 31.246 1.00 13.60 264 ILE A N 1
ATOM 2041 C CA . ILE A 1 265 ? 73.865 38.791 31.087 1.00 14.53 264 ILE A CA 1
ATOM 2042 C C . ILE A 1 265 ? 74.312 39.521 29.823 1.00 14.53 264 ILE A C 1
ATOM 2043 O O . ILE A 1 265 ? 75.513 39.664 29.571 1.00 13.60 264 ILE A O 1
ATOM 2048 N N . LYS A 1 266 ? 73.331 39.937 29.020 1.00 14.13 265 LYS A N 1
ATOM 2049 C CA . LYS A 1 266 ? 73.571 40.716 27.805 1.00 14.74 265 LYS A CA 1
ATOM 2050 C C . LYS A 1 266 ? 72.842 42.049 27.901 1.00 14.47 265 LYS A C 1
ATOM 2051 O O . LYS A 1 266 ? 71.708 42.120 28.380 1.00 14.76 265 LYS A O 1
ATOM 2057 N N . THR A 1 267 ? 73.494 43.114 27.453 1.00 13.89 266 THR A N 1
ATOM 2058 C CA . THR A 1 267 ? 72.886 44.440 27.518 1.00 14.37 266 THR A CA 1
ATOM 2059 C C . THR A 1 267 ? 72.813 45.082 26.141 1.00 14.50 266 THR A C 1
ATOM 2060 O O . THR A 1 267 ? 73.611 44.770 25.251 1.00 13.69 266 THR A O 1
ATOM 2064 N N . HIS A 1 268 ? 71.849 45.981 25.970 1.00 14.45 267 HIS A N 1
ATOM 2065 C CA . HIS A 1 268 ? 71.706 46.721 24.730 1.00 14.89 267 HIS A CA 1
ATOM 2066 C C . HIS A 1 268 ? 71.011 48.048 25.013 1.00 14.88 267 HIS A C 1
ATOM 2067 O O . HIS A 1 268 ? 70.281 48.177 25.998 1.00 15.97 267 HIS A O 1
ATOM 2074 N N . ALA A 1 269 ? 71.264 49.037 24.163 1.00 13.40 268 ALA A N 1
ATOM 2075 C CA . ALA A 1 269 ? 70.594 50.329 24.266 1.00 13.23 268 ALA A CA 1
ATOM 2076 C C . ALA A 1 269 ? 70.156 50.796 22.889 1.00 12.92 268 ALA A C 1
ATOM 2077 O O . ALA A 1 269 ? 70.821 50.515 21.884 1.00 12.48 268 ALA A O 1
ATOM 2079 N N . ILE A 1 270 ? 69.021 51.489 22.858 1.00 12.24 269 ILE A N 1
ATOM 2080 C CA . ILE A 1 270 ? 68.442 52.024 21.636 1.00 12.59 269 ILE A CA 1
ATOM 2081 C C . ILE A 1 270 ? 68.018 53.457 21.935 1.00 12.55 269 ILE A C 1
ATOM 2082 O O . ILE A 1 270 ? 67.524 53.742 23.027 1.00 12.82 269 ILE A O 1
ATOM 2087 N N . GLY A 1 271 ? 68.233 54.357 20.979 1.00 12.18 270 GLY A N 1
ATOM 2088 C CA . GLY A 1 271 ? 67.861 55.760 21.145 1.00 11.87 270 GLY A CA 1
ATOM 2089 C C . GLY A 1 271 ? 68.909 56.542 21.913 1.00 12.55 270 GLY A C 1
ATOM 2090 O O . GLY A 1 271 ? 69.772 55.960 22.578 1.00 12.26 270 GLY A O 1
ATOM 2091 N N . GLY A 1 272 ? 68.826 57.868 21.827 1.00 12.40 271 GLY A N 1
ATOM 2092 C CA . GLY A 1 272 ? 69.840 58.741 22.406 1.00 13.43 271 GLY A CA 1
ATOM 2093 C C . GLY A 1 272 ? 71.068 58.810 21.516 1.00 14.05 271 GLY A C 1
ATOM 2094 O O . GLY A 1 272 ? 71.108 58.188 20.446 1.00 13.83 271 GLY A O 1
ATOM 2095 N N . ASP A 1 273 ? 72.068 59.569 21.950 1.00 14.75 272 ASP A N 1
ATOM 2096 C CA . ASP A 1 273 ? 73.318 59.685 21.201 1.00 15.64 272 ASP A CA 1
ATOM 2097 C C . ASP A 1 273 ? 74.278 58.605 21.682 1.00 15.94 272 ASP A C 1
ATOM 2098 O O . ASP A 1 273 ? 75.081 58.823 22.597 1.00 15.12 272 ASP A O 1
ATOM 2103 N N . LEU A 1 274 ? 74.187 57.439 21.049 1.00 16.49 273 LEU A N 1
ATOM 2104 C CA . LEU A 1 274 ? 74.982 56.279 21.440 1.00 17.56 273 LEU A CA 1
ATOM 2105 C C . LEU A 1 274 ? 76.428 56.319 20.926 1.00 18.76 273 LEU A C 1
ATOM 2106 O O . LEU A 1 274 ? 77.232 55.445 21.254 1.00 19.27 273 LEU A O 1
ATOM 2111 N N . SER A 1 275 ? 76.757 57.340 20.138 1.00 19.71 274 SER A N 1
ATOM 2112 C CA . SER A 1 275 ? 78.140 57.559 19.713 1.00 21.06 274 SER A CA 1
ATOM 2113 C C . SER A 1 275 ? 78.942 58.260 20.815 1.00 21.32 274 SER A C 1
ATOM 2114 O O . SER A 1 275 ? 80.167 58.138 20.872 1.00 21.89 274 SER A O 1
ATOM 2117 N N . ARG A 1 276 ? 78.240 58.990 21.681 1.00 21.08 275 ARG A N 1
ATOM 2118 C CA . ARG A 1 276 ? 78.859 59.712 22.791 1.00 21.26 275 ARG A CA 1
ATOM 2119 C C . ARG A 1 276 ? 78.545 59.073 24.143 1.00 20.65 275 ARG A C 1
ATOM 2120 O O . ARG A 1 276 ? 79.397 59.042 25.029 1.00 20.60 275 ARG A O 1
ATOM 2128 N N . PHE A 1 277 ? 77.321 58.572 24.294 1.00 19.93 276 PHE A N 1
ATOM 2129 C CA . PHE A 1 277 ? 76.829 58.109 25.589 1.00 19.75 276 PHE A CA 1
ATOM 2130 C C . PHE A 1 277 ? 76.413 56.637 25.594 1.00 19.84 276 PHE A C 1
ATOM 2131 O O . PHE A 1 277 ? 76.218 56.031 24.539 1.00 20.05 276 PHE A O 1
ATOM 2139 N N . ASP A 1 278 ? 76.280 56.080 26.798 1.00 19.65 277 ASP A N 1
ATOM 2140 C CA . ASP A 1 278 ? 75.929 54.673 27.013 1.00 19.60 277 ASP A CA 1
ATOM 2141 C C . ASP A 1 278 ? 75.254 54.582 28.382 1.00 18.78 277 ASP A C 1
ATOM 2142 O O . ASP A 1 278 ? 75.875 54.922 29.385 1.00 19.04 277 ASP A O 1
ATOM 2147 N N . PRO A 1 279 ? 73.982 54.130 28.437 1.00 18.04 278 PRO A N 1
ATOM 2148 C CA . PRO A 1 279 ? 73.334 53.999 29.748 1.00 17.73 278 PRO A CA 1
ATOM 2149 C C . PRO A 1 279 ? 74.066 53.042 30.700 1.00 17.63 278 PRO A C 1
ATOM 2150 O O . PRO A 1 279 ? 73.956 53.188 31.918 1.00 18.33 278 PRO A O 1
ATOM 2154 N N . PHE A 1 280 ? 74.818 52.094 30.139 1.00 17.59 279 PHE A N 1
ATOM 2155 C CA . PHE A 1 280 ? 75.616 51.142 30.913 1.00 17.41 279 PHE A CA 1
ATOM 2156 C C . PHE A 1 280 ? 77.094 51.547 30.999 1.00 18.07 279 PHE A C 1
ATOM 2157 O O . PHE A 1 280 ? 77.924 50.773 31.482 1.00 18.30 279 PHE A O 1
ATOM 2165 N N . GLY A 1 281 ? 77.412 52.758 30.541 1.00 18.25 280 GLY A N 1
ATOM 2166 C CA . GLY A 1 281 ? 78.798 53.233 30.430 1.00 18.17 280 GLY A CA 1
ATOM 2167 C C . GLY A 1 281 ? 79.624 53.275 31.705 1.00 18.30 280 GLY A C 1
ATOM 2168 O O . GLY A 1 281 ? 80.850 53.159 31.656 1.00 19.16 280 GLY A O 1
ATOM 2169 N N . GLY A 1 282 ? 78.961 53.445 32.846 1.00 17.60 281 GLY A N 1
ATOM 2170 C CA . GLY A 1 282 ? 79.639 53.442 34.141 1.00 16.98 281 GLY A CA 1
ATOM 2171 C C . GLY A 1 282 ? 79.122 52.361 35.071 1.00 17.25 281 GLY A C 1
ATOM 2172 O O . GLY A 1 282 ? 79.293 52.447 36.286 1.00 16.20 281 GLY A O 1
ATOM 2173 N N . ALA A 1 283 ? 78.497 51.338 34.490 1.00 18.18 282 ALA A N 1
ATOM 2174 C CA . ALA A 1 283 ? 77.847 50.268 35.251 1.00 18.46 282 ALA A CA 1
ATOM 2175 C C . ALA A 1 283 ? 78.814 49.491 36.139 1.00 19.45 282 ALA A C 1
ATOM 2176 O O . ALA A 1 283 ? 79.971 49.269 35.771 1.00 18.97 282 ALA A O 1
ATOM 2178 N N . THR A 1 284 ? 78.322 49.084 37.307 1.00 19.91 283 THR A N 1
ATOM 2179 C CA . THR A 1 284 ? 79.143 48.395 38.303 1.00 20.77 283 THR A CA 1
ATOM 2180 C C . THR A 1 284 ? 78.490 47.103 38.799 1.00 20.68 283 THR A C 1
ATOM 2181 O O . THR A 1 284 ? 77.329 47.101 39.212 1.00 20.37 283 THR A O 1
ATOM 2185 N N . SER A 1 285 ? 79.247 46.010 38.754 1.00 20.93 284 SER A N 1
ATOM 2186 C CA . SER A 1 285 ? 78.754 44.704 39.190 1.00 21.38 284 SER A CA 1
ATOM 2187 C C . SER A 1 285 ? 79.204 44.361 40.611 1.00 21.81 284 SER A C 1
ATOM 2188 O O . SER A 1 285 ? 79.054 43.222 41.057 1.00 22.41 284 SER A O 1
ATOM 2190 N N . ALA A 1 286 ? 79.744 45.353 41.316 1.00 21.95 285 ALA A N 1
ATOM 2191 C CA . ALA A 1 286 ? 80.248 45.170 42.680 1.00 22.98 285 ALA A CA 1
ATOM 2192 C C . ALA A 1 286 ? 79.133 44.849 43.677 1.00 23.75 285 ALA A C 1
ATOM 2193 O O . ALA A 1 286 ? 78.018 45.366 43.556 1.00 23.45 285 ALA A O 1
ATOM 2195 N N . ASP A 1 287 ? 79.444 43.987 44.648 1.00 24.71 286 ASP A N 1
ATOM 2196 C CA . ASP A 1 287 ? 78.509 43.621 45.720 1.00 26.06 286 ASP A CA 1
ATOM 2197 C C . ASP A 1 287 ? 78.087 44.873 46.483 1.00 26.46 286 ASP A C 1
ATOM 2198 O O . ASP A 1 287 ? 76.895 45.163 46.611 1.00 26.63 286 ASP A O 1
ATOM 2203 N N . GLN A 1 288 ? 79.082 45.603 46.982 1.00 26.68 287 GLN A N 1
ATOM 2204 C CA . GLN A 1 288 ? 78.867 46.864 47.681 1.00 27.15 287 GLN A CA 1
ATOM 2205 C C . GLN A 1 288 ? 79.687 47.969 47.008 1.00 27.13 287 GLN A C 1
ATOM 2206 O O . GLN A 1 288 ? 80.829 48.228 47.401 1.00 27.28 287 GLN A O 1
ATOM 2208 N N . PRO A 1 289 ? 79.109 48.610 45.974 1.00 26.69 288 PRO A N 1
ATOM 2209 C CA . PRO A 1 289 ? 79.801 49.688 45.268 1.00 26.66 288 PRO A CA 1
ATOM 2210 C C . PRO A 1 289 ? 79.965 50.934 46.137 1.00 26.31 288 PRO A C 1
ATOM 2211 O O . PRO A 1 289 ? 79.098 51.234 46.962 1.00 26.24 288 PRO A O 1
ATOM 2215 N N . SER A 1 290 ? 81.075 51.643 45.948 1.00 25.99 289 SER A N 1
ATOM 2216 C CA . SER A 1 290 ? 81.348 52.872 46.689 1.00 26.00 289 SER A CA 1
ATOM 2217 C C . SER A 1 290 ? 80.449 54.010 46.212 1.00 25.69 289 SER A C 1
ATOM 2218 O O . SER A 1 290 ? 79.758 53.880 45.195 1.00 25.27 289 SER A O 1
ATOM 2221 N N . ALA A 1 291 ? 80.463 55.118 46.952 1.00 25.33 290 ALA A N 1
ATOM 2222 C CA . ALA A 1 291 ? 79.689 56.311 46.600 1.00 25.28 290 ALA A CA 1
ATOM 2223 C C . ALA A 1 291 ? 80.080 56.841 45.224 1.00 25.31 290 ALA A C 1
ATOM 2224 O O . ALA A 1 291 ? 79.212 57.223 44.434 1.00 24.76 290 ALA A O 1
ATOM 2226 N N . GLU A 1 292 ? 81.385 56.850 44.949 1.00 25.38 291 GLU A N 1
ATOM 2227 C CA . GLU A 1 292 ? 81.918 57.283 43.659 1.00 25.96 291 GLU A CA 1
ATOM 2228 C C . GLU A 1 292 ? 81.506 56.349 42.520 1.00 26.23 291 GLU A C 1
ATOM 2229 O O . GLU A 1 292 ? 81.211 56.808 41.416 1.00 26.42 291 GLU A O 1
ATOM 2231 N N . GLU A 1 293 ? 81.492 55.045 42.791 1.00 26.30 292 GLU A N 1
ATOM 2232 C CA . GLU A 1 293 ? 81.122 54.052 41.780 1.00 26.70 292 GLU A CA 1
ATOM 2233 C C . GLU A 1 293 ? 79.649 54.164 41.387 1.00 25.63 292 GLU A C 1
ATOM 2234 O O . GLU A 1 293 ? 79.314 54.093 40.200 1.00 25.47 292 GLU A O 1
ATOM 2240 N N . ILE A 1 294 ? 78.786 54.348 42.387 1.00 24.56 293 ILE A N 1
ATOM 2241 C CA . ILE A 1 294 ? 77.352 54.560 42.176 1.00 24.13 293 ILE A CA 1
ATOM 2242 C C . ILE A 1 294 ? 77.104 55.861 41.400 1.00 23.79 293 ILE A C 1
ATOM 2243 O O . ILE A 1 294 ? 76.315 55.885 40.449 1.00 23.37 293 ILE A O 1
ATOM 2248 N N . ALA A 1 295 ? 77.796 56.927 41.803 1.00 23.09 294 ALA A N 1
ATOM 2249 C CA . ALA A 1 295 ? 77.702 58.228 41.141 1.00 22.67 294 ALA A CA 1
ATOM 2250 C C . ALA A 1 295 ? 78.113 58.165 39.669 1.00 22.05 294 ALA A C 1
ATOM 2251 O O . ALA A 1 295 ? 77.464 58.777 38.814 1.00 22.15 294 ALA A O 1
ATOM 2253 N N . ALA A 1 296 ? 79.185 57.426 39.380 1.00 20.96 295 ALA A N 1
ATOM 2254 C CA . ALA A 1 296 ? 79.655 57.235 38.004 1.00 20.35 295 ALA A CA 1
ATOM 2255 C C . ALA A 1 296 ? 78.660 56.435 37.155 1.00 19.28 295 ALA A C 1
ATOM 2256 O O . ALA A 1 296 ? 78.449 56.744 35.978 1.00 18.25 295 ALA A O 1
ATOM 2258 N N . ALA A 1 297 ? 78.059 55.407 37.753 1.00 18.93 296 ALA A N 1
ATOM 2259 C CA . ALA A 1 297 ? 77.041 54.603 37.069 1.00 19.07 296 ALA A CA 1
ATOM 2260 C C . ALA A 1 297 ? 75.841 55.469 36.715 1.00 19.26 296 ALA A C 1
ATOM 2261 O O . ALA A 1 297 ? 75.356 55.443 35.581 1.00 19.41 296 ALA A O 1
ATOM 2263 N N . LYS A 1 298 ? 75.389 56.248 37.694 1.00 19.92 297 LYS A N 1
ATOM 2264 C CA . LYS A 1 298 ? 74.241 57.135 37.544 1.00 21.18 297 LYS A CA 1
ATOM 2265 C C . LYS A 1 298 ? 74.511 58.258 36.538 1.00 20.58 297 LYS A C 1
ATOM 2266 O O . LYS A 1 298 ? 73.624 58.624 35.769 1.00 20.57 297 LYS A O 1
ATOM 2272 N N . LYS A 1 299 ? 75.732 58.790 36.545 1.00 20.12 298 LYS A N 1
ATOM 2273 C CA . LYS A 1 299 ? 76.122 59.857 35.623 1.00 20.43 298 LYS A CA 1
ATOM 2274 C C . LYS A 1 299 ? 76.062 59.400 34.168 1.00 20.16 298 LYS A C 1
ATOM 2275 O O . LYS A 1 299 ? 75.532 60.112 33.316 1.00 20.43 298 LYS A O 1
ATOM 2281 N N . ALA A 1 300 ? 76.607 58.216 33.891 1.00 19.60 299 ALA A N 1
ATOM 2282 C CA . ALA A 1 300 ? 76.577 57.650 32.542 1.00 18.62 299 ALA A CA 1
ATOM 2283 C C . ALA A 1 300 ? 75.143 57.420 32.070 1.00 18.12 299 ALA A C 1
ATOM 2284 O O . ALA A 1 300 ? 74.823 57.653 30.901 1.00 18.15 299 ALA A O 1
ATOM 2286 N N . PHE A 1 301 ? 74.278 56.976 32.979 1.00 17.72 300 PHE A N 1
ATOM 2287 C CA . PHE A 1 301 ? 72.871 56.780 32.638 1.00 17.33 300 PHE A CA 1
ATOM 2288 C C . PHE A 1 301 ? 72.180 58.111 32.351 1.00 17.64 300 PHE A C 1
ATOM 2289 O O . PHE A 1 301 ? 71.483 58.244 31.343 1.00 18.08 300 PHE A O 1
ATOM 2297 N N . GLU A 1 302 ? 72.388 59.088 33.235 1.00 17.97 301 GLU A N 1
ATOM 2298 C CA . GLU A 1 302 ? 71.766 60.414 33.114 1.00 18.57 301 GLU A CA 1
ATOM 2299 C C . GLU A 1 302 ? 72.229 61.200 31.887 1.00 18.46 301 GLU A C 1
ATOM 2300 O O . GLU A 1 302 ? 71.429 61.900 31.264 1.00 18.86 301 GLU A O 1
ATOM 2306 N N . ASP A 1 303 ? 73.513 61.088 31.548 1.00 18.26 302 ASP A N 1
ATOM 2307 C CA . ASP A 1 303 ? 74.052 61.696 30.328 1.00 18.46 302 ASP A CA 1
ATOM 2308 C C . ASP A 1 303 ? 73.376 61.134 29.077 1.00 17.89 302 ASP A C 1
ATOM 2309 O O . ASP A 1 303 ? 73.001 61.887 28.179 1.00 17.36 302 ASP A O 1
ATOM 2314 N N . TRP A 1 304 ? 73.223 59.811 29.022 1.00 17.83 303 TRP A N 1
ATOM 2315 C CA . TRP A 1 304 ? 72.520 59.166 27.916 1.00 17.44 303 TRP A CA 1
ATOM 2316 C C . TRP A 1 304 ? 71.049 59.584 27.858 1.00 17.84 303 TRP A C 1
ATOM 2317 O O . TRP A 1 304 ? 70.531 59.895 26.784 1.00 18.29 303 TRP A O 1
ATOM 2328 N N . LYS A 1 305 ? 70.382 59.580 29.011 1.00 18.28 304 LYS A N 1
ATOM 2329 C CA . LYS A 1 305 ? 68.963 59.945 29.102 1.00 18.52 304 LYS A CA 1
ATOM 2330 C C . LYS A 1 305 ? 68.701 61.353 28.553 1.00 18.58 304 LYS A C 1
ATOM 2331 O O . LYS A 1 305 ? 67.720 61.577 27.835 1.00 19.18 304 LYS A O 1
ATOM 2337 N N . ALA A 1 306 ? 69.587 62.288 28.888 1.00 18.19 305 ALA A N 1
ATOM 2338 C CA . ALA A 1 306 ? 69.478 63.683 28.443 1.00 17.51 305 ALA A CA 1
ATOM 2339 C C . ALA A 1 306 ? 69.656 63.857 26.927 1.00 17.08 305 ALA A C 1
ATOM 2340 O O . ALA A 1 306 ? 69.263 64.884 26.368 1.00 17.37 305 ALA A O 1
ATOM 2342 N N . SER A 1 307 ? 70.245 62.854 26.275 1.00 16.60 306 SER A N 1
ATOM 2343 C CA . SER A 1 307 ? 70.499 62.888 24.832 1.00 16.62 306 SER A CA 1
ATOM 2344 C C . SER A 1 307 ? 69.353 62.272 24.024 1.00 16.65 306 SER A C 1
ATOM 2345 O O . SER A 1 307 ? 69.330 62.366 22.792 1.00 16.61 306 SER A O 1
ATOM 2348 N N . VAL A 1 308 ? 68.414 61.638 24.723 1.00 16.55 307 VAL A N 1
ATOM 2349 C CA . VAL A 1 308 ? 67.282 60.949 24.083 1.00 16.55 307 VAL A CA 1
ATOM 2350 C C . VAL A 1 308 ? 66.275 61.894 23.383 1.00 17.35 307 VAL A C 1
ATOM 2351 O O . VAL A 1 308 ? 65.855 61.603 22.260 1.00 17.95 307 VAL A O 1
ATOM 2355 N N . PRO A 1 309 ? 65.871 63.010 24.039 1.00 17.58 308 PRO A N 1
ATOM 2356 C CA . PRO A 1 309 ? 64.953 63.949 23.374 1.00 18.03 308 PRO A CA 1
ATOM 2357 C C . PRO A 1 309 ? 65.358 64.395 21.959 1.00 18.27 308 PRO A C 1
ATOM 2358 O O . PRO A 1 309 ? 64.494 64.516 21.090 1.00 18.34 308 PRO A O 1
ATOM 2362 N N . ASN A 1 310 ? 66.646 64.625 21.725 1.00 18.28 309 ASN A N 1
ATOM 2363 C CA . ASN A 1 310 ? 67.105 65.027 20.395 1.00 19.02 309 ASN A CA 1
ATOM 2364 C C . ASN A 1 310 ? 67.457 63.859 19.469 1.00 18.90 309 ASN A C 1
ATOM 2365 O O . ASN A 1 310 ? 67.832 64.068 18.312 1.00 18.88 309 ASN A O 1
ATOM 2370 N N . ALA A 1 311 ? 67.327 62.632 19.974 1.00 18.29 310 ALA A N 1
ATOM 2371 C CA . ALA A 1 311 ? 67.618 61.440 19.173 1.00 18.17 310 ALA A CA 1
ATOM 2372 C C . ALA A 1 311 ? 66.712 60.250 19.527 1.00 18.03 310 ALA A C 1
ATOM 2373 O O . ALA A 1 311 ? 67.205 59.194 19.933 1.00 18.15 310 ALA A O 1
ATOM 2375 N N . PRO A 1 312 ? 65.380 60.412 19.366 1.00 17.76 311 PRO A N 1
ATOM 2376 C CA . PRO A 1 312 ? 64.493 59.297 19.687 1.00 17.72 311 PRO A CA 1
ATOM 2377 C C . PRO A 1 312 ? 64.539 58.211 18.619 1.00 17.89 311 PRO A C 1
ATOM 2378 O O . PRO A 1 312 ? 64.830 58.502 17.455 1.00 17.77 311 PRO A O 1
ATOM 2382 N N . GLU A 1 313 ? 64.283 56.974 19.040 1.00 17.25 312 GLU A N 1
ATOM 2383 C CA . GLU A 1 313 ? 64.110 55.839 18.136 1.00 17.67 312 GLU A CA 1
ATOM 2384 C C . GLU A 1 313 ? 62.861 55.074 18.561 1.00 17.11 312 GLU A C 1
ATOM 2385 O O . GLU A 1 313 ? 62.341 55.287 19.660 1.00 16.58 312 GLU A O 1
ATOM 2391 N N . LEU A 1 314 ? 62.372 54.198 17.689 1.00 17.01 313 LEU A N 1
ATOM 2392 C CA . LEU A 1 314 ? 61.297 53.286 18.052 1.00 17.70 313 LEU A CA 1
ATOM 2393 C C . LEU A 1 314 ? 61.825 52.319 19.115 1.00 18.20 313 LEU A C 1
ATOM 2394 O O . LEU A 1 314 ? 62.816 51.619 18.879 1.00 18.50 313 LEU A O 1
ATOM 2399 N N . VAL A 1 315 ? 61.168 52.284 20.274 1.00 17.85 314 VAL A N 1
ATOM 2400 C CA . VAL A 1 315 ? 61.677 51.521 21.426 1.00 17.99 314 VAL A CA 1
ATOM 2401 C C . VAL A 1 315 ? 60.687 50.564 22.099 1.00 18.55 314 VAL A C 1
ATOM 2402 O O . VAL A 1 315 ? 61.111 49.614 22.771 1.00 18.73 314 VAL A O 1
ATOM 2406 N N . ASN A 1 316 ? 59.385 50.811 21.947 1.00 17.92 315 ASN A N 1
ATOM 2407 C CA . ASN A 1 316 ? 58.384 49.954 22.591 1.00 17.76 315 ASN A C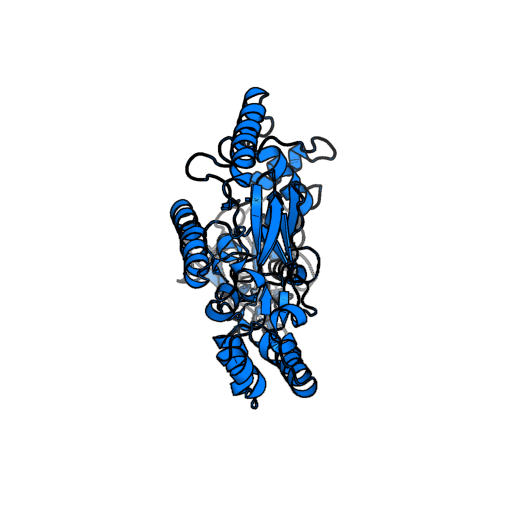A 1
ATOM 2408 C C . ASN A 1 316 ? 57.009 50.007 21.930 1.00 17.90 315 ASN A C 1
ATOM 2409 O O . ASN A 1 316 ? 56.701 50.936 21.184 1.00 16.99 315 ASN A O 1
ATOM 2414 N N . PHE A 1 317 ? 56.202 48.984 22.195 1.00 18.83 316 PHE A N 1
ATOM 2415 C CA . PHE A 1 317 ? 54.785 49.003 21.872 1.00 20.47 316 PHE A CA 1
ATOM 2416 C C . PHE A 1 317 ? 54.073 49.813 22.947 1.00 21.53 316 PHE A C 1
ATOM 2417 O O . PHE A 1 317 ? 54.445 49.744 24.120 1.00 21.14 316 PHE A O 1
ATOM 2425 N N . ALA A 1 318 ? 53.062 50.583 22.550 1.00 22.67 317 ALA A N 1
ATOM 2426 C CA . ALA A 1 318 ? 52.198 51.266 23.512 1.00 24.10 317 ALA A CA 1
ATOM 2427 C C . ALA A 1 318 ? 51.320 50.253 24.253 1.00 25.21 317 ALA A C 1
ATOM 2428 O O . ALA A 1 318 ? 51.217 49.095 23.837 1.00 24.80 317 ALA A O 1
ATOM 2430 N N . ASP A 1 319 ? 50.701 50.696 25.348 1.00 26.38 318 ASP A N 1
ATOM 2431 C CA . ASP A 1 319 ? 49.887 49.831 26.210 1.00 28.29 318 ASP A CA 1
ATOM 2432 C C . ASP A 1 319 ? 48.569 49.366 25.599 1.00 28.98 318 ASP A C 1
ATOM 2433 O O . ASP A 1 319 ? 48.063 48.305 25.956 1.00 30.66 318 ASP A O 1
ATOM 2438 N N . SER A 1 320 ? 47.982 50.167 24.719 1.00 27.81 319 SER A N 1
ATOM 2439 C CA . SER A 1 320 ? 46.726 49.768 24.101 1.00 27.20 319 SER A CA 1
ATOM 2440 C C . SER A 1 320 ? 46.858 49.661 22.587 1.00 25.75 319 SER A C 1
ATOM 2441 O O . SER A 1 320 ? 47.425 50.543 21.936 1.00 25.90 319 SER A O 1
ATOM 2444 N N . ASN A 1 321 ? 46.352 48.556 22.048 1.00 24.20 320 ASN A N 1
ATOM 2445 C CA . ASN A 1 321 ? 46.335 48.297 20.605 1.00 23.17 320 ASN A CA 1
ATOM 2446 C C . ASN A 1 321 ? 47.643 48.661 19.887 1.00 20.65 320 ASN A C 1
ATOM 2447 O O . ASN A 1 321 ? 47.630 49.471 18.958 1.00 19.60 320 ASN A O 1
ATOM 2452 N N . PRO A 1 322 ? 48.782 48.083 20.329 1.00 19.52 321 PRO A N 1
ATOM 2453 C CA . PRO A 1 322 ? 50.032 48.409 19.631 1.00 18.50 321 PRO A CA 1
ATOM 2454 C C . PRO A 1 322 ? 50.124 47.817 18.224 1.00 18.20 321 PRO A C 1
ATOM 2455 O O . PRO A 1 322 ? 50.765 48.410 17.346 1.00 18.73 321 PRO A O 1
ATOM 2459 N N . LEU A 1 323 ? 49.499 46.659 18.026 1.00 17.01 322 LEU A N 1
ATOM 2460 C CA . LEU A 1 323 ? 49.530 45.942 16.752 1.00 16.76 322 LEU A CA 1
ATOM 2461 C C . LEU A 1 323 ? 48.117 45.601 16.305 1.00 16.46 322 LEU A C 1
ATOM 2462 O O . LEU A 1 323 ? 47.355 44.984 17.052 1.00 16.12 322 LEU A O 1
ATOM 2467 N N . THR A 1 324 ? 47.780 46.012 15.084 1.00 16.31 323 THR A N 1
ATOM 2468 C CA . THR A 1 324 ? 46.447 45.810 14.521 1.00 16.62 323 THR A CA 1
ATOM 2469 C C . THR A 1 324 ? 46.531 44.882 13.318 1.00 16.03 323 THR A C 1
ATOM 2470 O O . THR A 1 324 ? 47.395 45.058 12.455 1.00 16.16 323 THR A O 1
ATOM 2474 N N . GLY A 1 325 ? 45.637 43.893 13.274 1.00 15.35 324 GLY A N 1
ATOM 2475 C CA . GLY A 1 325 ? 45.562 42.953 12.158 1.00 15.21 324 GLY A CA 1
ATOM 2476 C C . GLY A 1 325 ? 45.383 43.685 10.847 1.00 15.10 324 GLY A C 1
ATOM 2477 O O . GLY A 1 325 ? 44.622 44.648 10.776 1.00 15.47 324 GLY A O 1
ATOM 2478 N N . ILE A 1 326 ? 46.084 43.243 9.805 1.00 14.92 325 ILE A N 1
ATOM 2479 C CA . ILE A 1 326 ? 45.987 43.916 8.505 1.00 15.17 325 ILE A CA 1
ATOM 2480 C C . ILE A 1 326 ? 44.589 43.798 7.900 1.00 15.30 325 ILE A C 1
ATOM 2481 O O . ILE A 1 326 ? 44.198 44.617 7.068 1.00 15.71 325 ILE A O 1
ATOM 2486 N N . TRP A 1 327 ? 43.843 42.784 8.341 1.00 14.64 326 TRP A N 1
ATOM 2487 C CA . TRP A 1 327 ? 42.465 42.563 7.899 1.00 14.74 326 TRP A CA 1
ATOM 2488 C C . TRP A 1 327 ? 41.533 43.699 8.320 1.00 15.54 326 TRP A C 1
ATOM 2489 O O . TRP A 1 327 ? 40.475 43.891 7.722 1.00 14.98 326 TRP A O 1
ATOM 2500 N N . GLU A 1 328 ? 41.929 44.448 9.349 1.00 15.73 327 GLU A N 1
ATOM 2501 C CA . GLU A 1 328 ? 41.134 45.584 9.822 1.00 15.96 327 GLU A CA 1
ATOM 2502 C C . GLU A 1 328 ? 41.095 46.724 8.795 1.00 16.02 327 GLU A C 1
ATOM 2503 O O . GLU A 1 328 ? 40.294 47.644 8.912 1.00 15.43 327 GLU A O 1
ATOM 2509 N N . LEU A 1 329 ? 41.964 46.644 7.789 1.00 16.52 328 LEU A N 1
ATOM 2510 C CA . LEU A 1 329 ? 41.991 47.613 6.694 1.00 17.33 328 LEU A CA 1
ATOM 2511 C C . LEU A 1 329 ? 41.048 47.239 5.546 1.00 19.11 328 LEU A C 1
ATOM 2512 O O . LEU A 1 329 ? 40.912 47.996 4.579 1.00 19.76 328 LEU A O 1
ATOM 2517 N N . CYS A 1 330 ? 40.420 46.068 5.650 1.00 20.08 329 CYS A N 1
ATOM 2518 C CA A CYS A 1 330 ? 39.427 45.602 4.674 0.50 19.93 329 CYS A CA 1
ATOM 2519 C CA B CYS A 1 330 ? 39.460 45.635 4.650 0.50 20.26 329 CYS A CA 1
ATOM 2520 C C . CYS A 1 330 ? 38.155 46.417 4.788 1.00 20.36 329 CYS A C 1
ATOM 2521 O O . CYS A 1 330 ? 37.709 46.713 5.897 1.00 20.56 329 CYS A O 1
ATOM 2526 N N . SER A 1 331 ? 37.560 46.756 3.649 1.00 20.92 330 SER A N 1
ATOM 2527 C CA . SER A 1 331 ? 36.293 47.482 3.630 1.00 21.84 330 SER A CA 1
ATOM 2528 C C . SER A 1 331 ? 35.089 46.537 3.758 1.00 21.13 330 SER A C 1
ATOM 2529 O O . SER A 1 331 ? 34.006 46.958 4.175 1.00 21.27 330 SER A O 1
ATOM 2532 N N . ASP A 1 332 ? 35.289 45.267 3.396 1.00 20.06 331 ASP A N 1
ATOM 2533 C CA . ASP A 1 332 ? 34.244 44.238 3.470 1.00 18.89 331 ASP A CA 1
ATOM 2534 C C . ASP A 1 332 ? 34.379 43.435 4.759 1.00 18.08 331 ASP A C 1
ATOM 2535 O O . ASP A 1 332 ? 35.392 42.778 4.982 1.00 16.70 331 ASP A O 1
ATOM 2540 N N . ARG A 1 333 ? 33.349 43.465 5.599 1.00 19.39 332 ARG A N 1
ATOM 2541 C CA . ARG A 1 333 ? 33.417 42.774 6.893 1.00 20.19 332 ARG A CA 1
ATOM 2542 C C . ARG A 1 333 ? 33.447 41.247 6.776 1.00 19.60 332 ARG A C 1
ATOM 2543 O O . ARG A 1 333 ? 33.942 40.571 7.674 1.00 18.72 332 ARG A O 1
ATOM 2551 N N . THR A 1 334 ? 32.913 40.708 5.679 1.00 18.81 333 THR A N 1
ATOM 2552 C CA . THR A 1 334 ? 32.986 39.268 5.430 1.00 19.32 333 THR A CA 1
ATOM 2553 C C . THR A 1 334 ? 34.438 38.855 5.133 1.00 19.75 333 THR A C 1
ATOM 2554 O O . THR A 1 334 ? 34.922 37.852 5.659 1.00 20.11 333 THR A O 1
ATOM 2558 N N . GLN A 1 335 ? 35.128 39.644 4.309 1.00 20.00 334 GLN A N 1
ATOM 2559 C CA . GLN A 1 335 ? 36.537 39.392 4.000 1.00 20.33 334 GLN A CA 1
ATOM 2560 C C . GLN A 1 335 ? 37.431 39.622 5.224 1.00 21.24 334 GLN A C 1
ATOM 2561 O O . GLN A 1 335 ? 38.366 38.852 5.476 1.00 21.18 334 GLN A O 1
ATOM 2567 N N . LYS A 1 336 ? 37.129 40.676 5.982 1.00 21.79 335 LYS A N 1
ATOM 2568 C CA . LYS A 1 336 ? 37.808 40.958 7.250 1.00 22.43 335 LYS A CA 1
ATOM 2569 C C . LYS A 1 336 ? 37.768 39.743 8.182 1.00 22.02 335 LYS A C 1
ATOM 2570 O O . LYS A 1 336 ? 38.804 39.332 8.705 1.00 22.37 335 LYS A O 1
ATOM 2576 N N . ALA A 1 337 ? 36.574 39.179 8.371 1.00 20.66 336 ALA A N 1
ATOM 2577 C CA . ALA A 1 337 ? 36.379 38.017 9.241 1.00 20.71 336 ALA A CA 1
ATOM 2578 C C . ALA A 1 337 ? 37.064 36.767 8.700 1.00 20.59 336 ALA A C 1
ATOM 2579 O O . ALA A 1 337 ? 37.609 35.970 9.469 1.00 20.48 336 ALA A O 1
ATOM 2581 N N . LYS A 1 338 ? 37.027 36.592 7.381 1.00 20.22 337 LYS A N 1
ATOM 2582 C CA . LYS A 1 338 ? 37.695 35.459 6.746 1.00 20.79 337 LYS A CA 1
ATOM 2583 C C . LYS A 1 338 ? 39.212 35.485 6.997 1.00 21.06 337 LYS A C 1
ATOM 2584 O O . LYS A 1 338 ? 39.807 34.460 7.353 1.00 21.18 337 LYS A O 1
ATOM 2590 N N . LEU A 1 339 ? 39.823 36.652 6.812 1.00 20.84 338 LEU A N 1
ATOM 2591 C CA . LEU A 1 339 ? 41.271 36.810 6.994 1.00 21.30 338 LEU A CA 1
ATOM 2592 C C . LEU A 1 339 ? 41.692 36.655 8.454 1.00 21.64 338 LEU A C 1
ATOM 2593 O O . LEU A 1 339 ? 42.706 36.020 8.750 1.00 22.78 338 LEU A O 1
ATOM 2598 N N . LYS A 1 340 ? 40.916 37.248 9.359 1.00 21.32 339 LYS A N 1
ATOM 2599 C CA . LYS A 1 340 ? 41.142 37.100 10.793 1.00 22.05 339 LYS A CA 1
ATOM 2600 C C . LYS A 1 340 ? 41.089 35.622 11.205 1.00 22.54 339 LYS A C 1
ATOM 2601 O O . LYS A 1 340 ? 41.965 35.146 11.933 1.00 23.16 339 LYS A O 1
ATOM 2607 N N . LYS A 1 341 ? 40.074 34.903 10.723 1.00 22.06 340 LYS A N 1
ATOM 2608 C CA . LYS A 1 341 ? 39.928 33.472 11.007 1.00 22.29 340 LYS A CA 1
ATOM 2609 C C . LYS A 1 341 ? 41.119 32.655 10.498 1.00 22.29 340 LYS A C 1
ATOM 2610 O O . LYS A 1 341 ? 41.586 31.749 11.185 1.00 22.22 340 LYS A O 1
ATOM 2616 N N . HIS A 1 342 ? 41.600 32.964 9.296 1.00 22.82 341 HIS A N 1
ATOM 2617 C CA . HIS A 1 342 ? 42.767 32.259 8.759 1.00 23.27 341 HIS A CA 1
ATOM 2618 C C . HIS A 1 342 ? 44.014 32.493 9.614 1.00 23.50 341 HIS A C 1
ATOM 2619 O O . HIS A 1 342 ? 44.767 31.557 9.876 1.00 23.73 341 HIS A O 1
ATOM 2626 N N . PHE A 1 343 ? 44.220 33.736 10.052 1.00 24.10 342 PHE A N 1
ATOM 2627 C CA . PHE A 1 343 ? 45.311 34.061 10.974 1.00 24.36 342 PHE A CA 1
ATOM 2628 C C . PHE A 1 343 ? 45.214 33.248 12.265 1.00 24.89 342 PHE A C 1
ATOM 2629 O O . PHE A 1 343 ? 46.173 32.582 12.665 1.00 25.28 342 PHE A O 1
ATOM 2637 N N . GLU A 1 344 ? 44.052 33.314 12.906 1.00 24.98 343 GLU A N 1
ATOM 2638 C CA . GLU A 1 344 ? 43.859 32.739 14.237 1.00 26.04 343 GLU A CA 1
ATOM 2639 C C . GLU A 1 344 ? 43.875 31.211 14.263 1.00 25.80 343 GLU A C 1
ATOM 2640 O O . GLU A 1 344 ? 44.358 30.612 15.224 1.00 26.07 343 GLU A O 1
ATOM 2646 N N . THR A 1 345 ? 43.367 30.587 13.203 1.00 25.60 344 THR A N 1
ATOM 2647 C CA . THR A 1 345 ? 43.163 29.138 13.194 1.00 25.09 344 THR A CA 1
ATOM 2648 C C . THR A 1 345 ? 44.177 28.372 12.343 1.00 24.67 344 THR A C 1
ATOM 2649 O O . THR A 1 345 ? 44.364 27.168 12.541 1.00 24.47 344 THR A O 1
ATOM 2653 N N . VAL A 1 346 ? 44.819 29.055 11.395 1.00 24.01 345 VAL A N 1
ATOM 2654 C CA . VAL A 1 346 ? 45.733 28.383 10.466 1.00 23.55 345 VAL A CA 1
ATOM 2655 C C . VAL A 1 346 ? 47.159 28.941 10.521 1.00 23.51 345 VAL A C 1
ATOM 2656 O O . VAL A 1 346 ? 48.084 28.235 10.926 1.00 23.86 345 VAL A O 1
ATOM 2660 N N . TRP A 1 347 ? 47.323 30.205 10.132 1.00 23.05 346 TRP A N 1
ATOM 2661 C CA . TRP A 1 347 ? 48.646 30.804 9.920 1.00 22.42 346 TRP A CA 1
ATOM 2662 C C . TRP A 1 347 ? 49.447 31.040 11.206 1.00 22.83 346 TRP A C 1
ATOM 2663 O O . TRP A 1 347 ? 50.601 30.616 11.307 1.00 23.00 346 TRP A O 1
ATOM 2674 N N . ALA A 1 348 ? 48.851 31.722 12.178 1.00 22.64 347 ALA A N 1
ATOM 2675 C CA . ALA A 1 348 ? 49.554 31.978 13.437 1.00 22.60 347 ALA A CA 1
ATOM 2676 C C . ALA A 1 348 ? 49.960 30.691 14.183 1.00 22.56 347 ALA A C 1
ATOM 2677 O O . ALA A 1 348 ? 51.112 30.588 14.606 1.00 22.60 347 ALA A O 1
ATOM 2679 N N . PRO A 1 349 ? 49.036 29.707 14.337 1.00 22.45 348 PRO A N 1
ATOM 2680 C CA . PRO A 1 349 ? 49.448 28.416 14.922 1.00 22.55 348 PRO A CA 1
ATOM 2681 C C . PRO A 1 349 ? 50.561 27.687 14.153 1.00 22.43 348 PRO A C 1
ATOM 2682 O O . PRO A 1 349 ? 51.476 27.147 14.777 1.00 22.34 348 PRO A O 1
ATOM 2686 N N . ALA A 1 350 ? 50.479 27.674 12.821 1.00 22.28 349 ALA A N 1
ATOM 2687 C CA . ALA A 1 350 ? 51.495 27.023 11.986 1.00 21.97 349 ALA A CA 1
ATOM 2688 C C . ALA A 1 350 ? 52.854 27.695 12.138 1.00 21.52 349 ALA A C 1
ATOM 2689 O O . ALA A 1 350 ? 53.873 27.022 12.295 1.00 21.73 349 ALA A O 1
ATOM 2691 N N . GLU A 1 351 ? 52.860 29.024 12.093 1.00 21.01 350 GLU A N 1
ATOM 2692 C CA . GLU A 1 351 ? 54.099 29.781 12.200 1.00 20.43 350 GLU A CA 1
ATOM 2693 C C . GLU A 1 351 ? 54.659 29.727 13.618 1.00 20.22 350 GLU A C 1
ATOM 2694 O O . GLU A 1 351 ? 55.875 29.691 13.800 1.00 20.26 350 GLU A O 1
ATOM 2700 N N . SER A 1 352 ? 53.770 29.707 14.613 1.00 19.92 351 SER A N 1
ATOM 2701 C CA A SER A 1 352 ? 54.182 29.575 16.013 0.50 20.10 351 SER A CA 1
ATOM 2702 C CA B SER A 1 352 ? 54.177 29.583 16.006 0.50 20.58 351 SER A CA 1
ATOM 2703 C C . SER A 1 352 ? 54.865 28.237 16.248 1.00 20.72 351 SER A C 1
ATOM 2704 O O . SER A 1 352 ? 55.919 28.176 16.883 1.00 20.73 351 SER A O 1
ATOM 2709 N N . ALA A 1 353 ? 54.265 27.166 15.726 1.00 20.86 352 ALA A N 1
ATOM 2710 C CA . ALA A 1 353 ? 54.808 25.820 15.894 1.00 21.87 352 ALA A CA 1
ATOM 2711 C C . ALA A 1 353 ? 56.260 25.724 15.423 1.00 22.58 352 ALA A C 1
ATOM 2712 O O . ALA A 1 353 ? 57.062 25.025 16.036 1.00 23.24 352 ALA A O 1
ATOM 2714 N N . LYS A 1 354 ? 56.587 26.448 14.352 1.00 22.90 353 LYS A N 1
ATOM 2715 C CA . LYS A 1 354 ? 57.936 26.456 13.773 1.00 23.34 353 LYS A CA 1
ATOM 2716 C C . LYS A 1 354 ? 58.977 27.123 14.669 1.00 23.73 353 LYS A C 1
ATOM 2717 O O . LYS A 1 354 ? 60.178 26.921 14.479 1.00 23.50 353 LYS A O 1
ATOM 2723 N N . ARG A 1 355 ? 58.520 27.928 15.627 1.00 23.73 354 ARG A N 1
ATOM 2724 C CA . ARG A 1 355 ? 59.425 28.667 16.508 1.00 23.92 354 ARG A CA 1
ATOM 2725 C C . ARG A 1 355 ? 59.549 28.067 17.905 1.00 23.70 354 ARG A C 1
ATOM 2726 O O . ARG A 1 355 ? 60.260 28.609 18.756 1.00 23.38 354 ARG A O 1
ATOM 2734 N N . ARG A 1 356 ? 58.854 26.958 18.139 1.00 23.69 355 ARG A N 1
ATOM 2735 C CA . ARG A 1 356 ? 58.833 26.324 19.455 1.00 24.04 355 ARG A CA 1
ATOM 2736 C C . ARG A 1 356 ? 60.213 25.821 19.863 1.00 24.12 355 ARG A C 1
ATOM 2737 O O . ARG A 1 356 ? 60.879 25.121 19.101 1.00 24.09 355 ARG A O 1
ATOM 2745 N N . VAL A 1 357 ? 60.630 26.205 21.067 1.00 24.44 356 VAL A N 1
ATOM 2746 C CA . VAL A 1 357 ? 61.901 25.778 21.643 1.00 23.86 356 VAL A CA 1
ATOM 2747 C C . VAL A 1 357 ? 61.648 24.862 22.844 1.00 24.23 356 VAL A C 1
ATOM 2748 O O . VAL A 1 357 ? 60.767 25.124 23.662 1.00 24.01 356 VAL A O 1
ATOM 2752 N N . HIS A 1 358 ? 62.415 23.780 22.927 1.00 24.44 357 HIS A N 1
ATOM 2753 C CA . HIS A 1 358 ? 62.424 22.911 24.096 1.00 25.07 357 HIS A CA 1
ATOM 2754 C C . HIS A 1 358 ? 63.872 22.605 24.456 1.00 25.32 357 HIS A C 1
ATOM 2755 O O . HIS A 1 358 ? 64.754 22.676 23.597 1.00 25.33 357 HIS A O 1
ATOM 2762 N N . ALA A 1 359 ? 64.112 22.275 25.724 1.00 25.61 358 ALA A N 1
ATOM 2763 C CA . ALA A 1 359 ? 65.448 21.915 26.192 1.00 26.07 358 ALA A CA 1
ATOM 2764 C C . ALA A 1 359 ? 65.916 20.604 25.568 1.00 26.55 358 ALA A C 1
ATOM 2765 O O . ALA A 1 359 ? 65.107 19.709 25.302 1.00 26.37 358 ALA A O 1
ATOM 2767 N N . ASP A 1 360 ? 67.222 20.510 25.325 1.00 27.09 359 ASP A N 1
ATOM 2768 C CA . ASP A 1 360 ? 67.853 19.267 24.903 1.00 27.69 359 ASP A CA 1
ATOM 2769 C C . ASP A 1 360 ? 67.531 18.168 25.910 1.00 28.06 359 ASP A C 1
ATOM 2770 O O . ASP A 1 360 ? 67.388 18.432 27.103 1.00 28.86 359 ASP A O 1
ATOM 2775 N N . TYR A 1 361 ? 67.416 16.942 25.422 1.00 28.06 360 TYR A N 1
ATOM 2776 C CA . TYR A 1 361 ? 67.007 15.818 26.254 1.00 27.83 360 TYR A CA 1
ATOM 2777 C C . TYR A 1 361 ? 67.834 14.585 25.927 1.00 27.96 360 TYR A C 1
ATOM 2778 O O . TYR A 1 361 ? 68.398 14.482 24.837 1.00 28.27 360 TYR A O 1
ATOM 2787 N N . ILE A 1 362 ? 67.901 13.655 26.875 1.00 27.61 361 ILE A N 1
ATOM 2788 C CA . ILE A 1 362 ? 68.672 12.426 26.710 1.00 27.43 361 ILE A CA 1
ATOM 2789 C C . ILE A 1 362 ? 67.902 11.407 25.875 1.00 27.80 361 ILE A C 1
ATOM 2790 O O . ILE A 1 362 ? 66.785 11.007 26.227 1.00 27.42 361 ILE A O 1
ATOM 2795 N N . ASP A 1 363 ? 68.503 11.006 24.757 1.00 28.19 362 ASP A N 1
ATOM 2796 C CA . ASP A 1 363 ? 67.882 10.032 23.860 1.00 28.37 362 ASP A CA 1
ATOM 2797 C C . ASP A 1 363 ? 68.638 8.699 23.783 1.00 28.22 362 ASP A C 1
ATOM 2798 O O . ASP A 1 363 ? 68.140 7.738 23.204 1.00 27.76 362 ASP A O 1
ATOM 2803 N N . GLU A 1 364 ? 69.833 8.649 24.376 1.00 28.27 363 GLU A N 1
ATOM 2804 C CA . GLU A 1 364 ? 70.625 7.414 24.441 1.00 28.05 363 GLU A CA 1
ATOM 2805 C C . GLU A 1 364 ? 71.439 7.335 25.731 1.00 27.46 363 GLU A C 1
ATOM 2806 O O . GLU A 1 364 ? 71.965 8.345 26.197 1.00 27.21 363 GLU A O 1
ATOM 2809 N N . ILE A 1 365 ? 71.528 6.134 26.302 1.00 27.30 364 ILE A N 1
ATOM 2810 C CA . ILE A 1 365 ? 72.395 5.859 27.457 1.00 27.73 364 ILE A CA 1
ATOM 2811 C C . ILE A 1 365 ? 73.176 4.572 27.201 1.00 27.91 364 ILE A C 1
ATOM 2812 O O . ILE A 1 365 ? 72.593 3.543 26.856 1.00 27.82 364 ILE A O 1
ATOM 2817 N N . ILE A 1 366 ? 74.494 4.634 27.360 1.00 27.71 365 ILE A N 1
ATOM 2818 C CA . ILE A 1 366 ? 75.332 3.447 27.212 1.00 27.79 365 ILE A CA 1
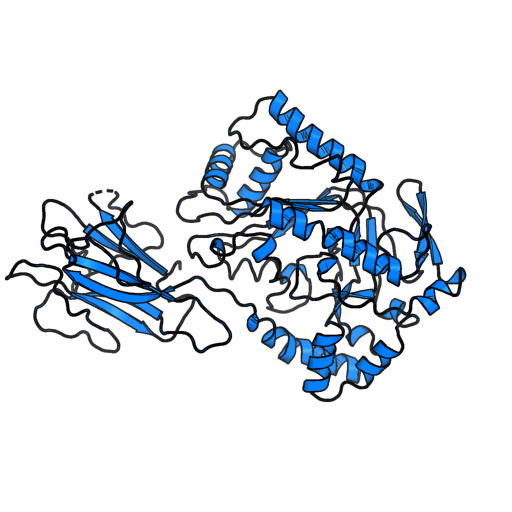ATOM 2819 C C . ILE A 1 366 ? 76.235 3.270 28.425 1.00 27.69 365 ILE A C 1
ATOM 2820 O O . ILE A 1 366 ? 76.608 4.247 29.080 1.00 26.91 365 ILE A O 1
ATOM 2825 N N . ILE A 1 367 ? 76.555 2.015 28.729 1.00 28.12 366 ILE A N 1
ATOM 2826 C CA . ILE A 1 367 ? 77.455 1.668 29.826 1.00 28.55 366 ILE A CA 1
ATOM 2827 C C . ILE A 1 367 ? 78.464 0.626 29.344 1.00 29.97 366 ILE A C 1
ATOM 2828 O O . ILE A 1 367 ? 78.095 -0.344 28.681 1.00 29.80 366 ILE A O 1
ATOM 2833 N N . GLY A 1 368 ? 79.735 0.834 29.675 1.00 31.39 367 GLY A N 1
ATOM 2834 C CA . GLY A 1 368 ? 80.778 -0.139 29.347 1.00 33.01 367 GLY A CA 1
ATOM 2835 C C . GLY A 1 368 ? 82.086 0.117 30.066 1.00 34.52 367 GLY A C 1
ATOM 2836 O O . GLY A 1 368 ? 82.262 1.158 30.702 1.00 34.56 367 GLY A O 1
ATOM 2837 N N . ILE A 1 369 ? 82.998 -0.846 29.971 1.00 36.28 368 ILE A N 1
ATOM 2838 C CA . ILE A 1 369 ? 84.352 -0.695 30.497 1.00 37.83 368 ILE A CA 1
ATOM 2839 C C . ILE A 1 369 ? 85.103 0.323 29.642 1.00 38.86 368 ILE A C 1
ATOM 2840 O O . ILE A 1 369 ? 85.210 0.164 28.423 1.00 39.15 368 ILE A O 1
ATOM 2845 N N . ASN A 1 370 ? 85.604 1.371 30.289 1.00 39.53 369 ASN A N 1
ATOM 2846 C CA . ASN A 1 370 ? 86.331 2.435 29.604 1.00 40.27 369 ASN A CA 1
ATOM 2847 C C . ASN A 1 370 ? 87.463 2.958 30.489 1.00 40.65 369 ASN A C 1
ATOM 2848 O O . ASN A 1 370 ? 87.225 3.697 31.451 1.00 40.66 369 ASN A O 1
ATOM 2853 N N . ASN A 1 371 ? 88.689 2.559 30.156 1.00 41.13 370 ASN A N 1
ATOM 2854 C CA . ASN A 1 371 ? 89.877 2.892 30.947 1.00 41.83 370 ASN A CA 1
ATOM 2855 C C . ASN A 1 371 ? 90.242 4.379 30.960 1.00 42.14 370 ASN A C 1
ATOM 2856 O O . ASN A 1 371 ? 90.855 4.864 31.917 1.00 42.33 370 ASN A O 1
ATOM 2861 N N . THR A 1 372 ? 89.874 5.091 29.898 1.00 42.19 371 THR A N 1
ATOM 2862 C CA . THR A 1 372 ? 90.202 6.512 29.767 1.00 42.36 371 THR A CA 1
ATOM 2863 C C . THR A 1 372 ? 88.994 7.420 30.014 1.00 42.42 371 THR A C 1
ATOM 2864 O O . THR A 1 372 ? 89.123 8.648 30.007 1.00 42.30 371 THR A O 1
ATOM 2868 N N . ASN A 1 373 ? 87.831 6.806 30.245 1.00 42.35 372 ASN A N 1
ATOM 2869 C CA . ASN A 1 373 ? 86.558 7.524 30.399 1.00 42.55 372 ASN A CA 1
ATOM 2870 C C . ASN A 1 373 ? 86.293 8.491 29.234 1.00 42.35 372 ASN A C 1
ATOM 2871 O O . ASN A 1 373 ? 85.784 9.600 29.423 1.00 42.20 372 ASN A O 1
ATOM 2876 N N . THR A 1 374 ? 86.655 8.051 28.030 1.00 42.17 373 THR A N 1
ATOM 2877 C CA . THR A 1 374 ? 86.464 8.830 26.814 1.00 41.94 373 THR A CA 1
ATOM 2878 C C . THR A 1 374 ? 85.151 8.416 26.153 1.00 42.06 373 THR A C 1
ATOM 2879 O O . THR A 1 374 ? 84.985 7.251 25.781 1.00 42.09 373 THR A O 1
ATOM 2883 N N . PRO A 1 375 ? 84.205 9.366 26.025 1.00 42.02 374 PRO A N 1
ATOM 2884 C CA . PRO A 1 375 ? 82.935 9.086 25.358 1.00 42.00 374 PRO A CA 1
ATOM 2885 C C . PRO A 1 375 ? 83.123 8.832 23.865 1.00 42.22 374 PRO A C 1
ATOM 2886 O O . PRO A 1 375 ? 84.057 9.375 23.267 1.00 42.16 374 PRO A O 1
ATOM 2890 N N . PRO A 1 376 ? 82.254 7.995 23.265 1.00 42.37 375 PRO A N 1
ATOM 2891 C CA . PRO A 1 376 ? 82.222 7.876 21.808 1.00 42.23 375 PRO A CA 1
ATOM 2892 C C . PRO A 1 376 ? 81.795 9.204 21.190 1.00 42.02 375 PRO A C 1
ATOM 2893 O O . PRO A 1 376 ? 81.180 10.029 21.874 1.00 41.80 375 PRO A O 1
ATOM 2897 N N . GLU A 1 377 ? 82.122 9.404 19.915 1.00 41.86 376 GLU A N 1
ATOM 2898 C CA . GLU A 1 377 ? 81.832 10.656 19.216 1.00 41.84 376 GLU A CA 1
ATOM 2899 C C . GLU A 1 377 ? 80.365 11.057 19.351 1.00 41.69 376 GLU A C 1
ATOM 2900 O O . GLU A 1 377 ? 79.465 10.268 19.055 1.00 41.57 376 GLU A O 1
ATOM 2902 N N . GLY A 1 378 ? 80.140 12.282 19.822 1.00 41.66 377 GLY A N 1
ATOM 2903 C CA . GLY A 1 378 ? 78.792 12.816 20.007 1.00 41.84 377 GLY A CA 1
ATOM 2904 C C . GLY A 1 378 ? 78.193 12.588 21.386 1.00 41.68 377 GLY A C 1
ATOM 2905 O O . GLY A 1 378 ? 77.184 13.202 21.733 1.00 42.19 377 GLY A O 1
ATOM 2906 N N . TYR A 1 379 ? 78.810 11.704 22.168 1.00 41.27 378 TYR A N 1
ATOM 2907 C CA . TYR A 1 379 ? 78.329 11.372 23.512 1.00 40.93 378 TYR A CA 1
ATOM 2908 C C . TYR A 1 379 ? 79.028 12.214 24.576 1.00 40.77 378 TYR A C 1
ATOM 2909 O O . TYR A 1 379 ? 80.117 12.743 24.342 1.00 40.73 378 TYR A O 1
ATOM 2918 N N . ILE A 1 380 ? 78.394 12.343 25.740 1.00 40.60 379 ILE A N 1
ATOM 2919 C CA . ILE A 1 380 ? 79.007 13.022 26.885 1.00 40.77 379 ILE A CA 1
ATOM 2920 C C . ILE A 1 380 ? 79.096 12.091 28.093 1.00 40.55 379 ILE A C 1
ATOM 2921 O O . ILE A 1 380 ? 78.267 11.195 28.257 1.00 40.13 379 ILE A O 1
ATOM 2926 N N . GLY A 1 381 ? 80.110 12.306 28.926 1.00 40.54 380 GLY A N 1
ATOM 2927 C CA . GLY A 1 381 ? 80.366 11.446 30.077 1.00 40.81 380 GLY A CA 1
ATOM 2928 C C . GLY A 1 381 ? 79.640 11.871 31.338 1.00 41.35 380 GLY A C 1
ATOM 2929 O O . GLY A 1 381 ? 79.235 13.025 31.477 1.00 41.10 380 GLY A O 1
ATOM 2930 N N . LEU A 1 382 ? 79.485 10.925 32.259 1.00 41.97 381 LEU A N 1
ATOM 2931 C CA . LEU A 1 382 ? 78.845 11.174 33.549 1.00 42.51 381 LEU A CA 1
ATOM 2932 C C . LEU A 1 382 ? 79.764 11.988 34.461 1.00 43.57 381 LEU A C 1
ATOM 2933 O O . LEU A 1 382 ? 80.974 11.743 34.520 1.00 43.49 381 LEU A O 1
ATOM 2938 N N . LYS A 1 383 ? 79.182 12.953 35.170 1.00 44.45 382 LYS A N 1
ATOM 2939 C CA . LYS A 1 383 ? 79.944 13.816 36.069 1.00 45.40 382 LYS A CA 1
ATOM 2940 C C . LYS A 1 383 ? 79.351 13.881 37.474 1.00 46.00 382 LYS A C 1
ATOM 2941 O O . LYS A 1 383 ? 78.138 13.747 37.658 1.00 45.99 382 LYS A O 1
ATOM 2947 N N . SER A 1 384 ? 80.220 14.074 38.462 1.00 46.64 383 SER A N 1
ATOM 2948 C CA . SER A 1 384 ? 79.792 14.525 39.780 1.00 47.44 383 SER A CA 1
ATOM 2949 C C . SER A 1 384 ? 79.974 16.043 39.789 1.00 47.74 383 SER A C 1
ATOM 2950 O O . SER A 1 384 ? 79.050 16.782 39.443 1.00 47.93 383 SER A O 1
ATOM 2953 N N . THR A 1 385 ? 81.167 16.495 40.170 1.00 47.81 384 THR A N 1
ATOM 2954 C CA . THR A 1 385 ? 81.601 17.867 39.927 1.00 47.89 384 THR A CA 1
ATOM 2955 C C . THR A 1 385 ? 82.521 17.859 38.705 1.00 47.89 384 THR A C 1
ATOM 2956 O O . THR A 1 385 ? 82.543 18.810 37.918 1.00 48.02 384 THR A O 1
ATOM 2958 N N . LYS A 1 386 ? 83.275 16.768 38.565 1.00 47.65 385 LYS A N 1
ATOM 2959 C CA . LYS A 1 386 ? 84.129 16.512 37.408 1.00 47.42 385 LYS A CA 1
ATOM 2960 C C . LYS A 1 386 ? 83.798 15.129 36.841 1.00 47.17 385 LYS A C 1
ATOM 2961 O O . LYS A 1 386 ? 82.906 14.450 37.351 1.00 46.67 385 LYS A O 1
ATOM 2963 N N . ASP A 1 387 ? 84.512 14.720 35.792 1.00 47.42 386 ASP A N 1
ATOM 2964 C CA . ASP A 1 387 ? 84.310 13.409 35.160 1.00 47.53 386 ASP A CA 1
ATOM 2965 C C . ASP A 1 387 ? 84.578 12.264 36.137 1.00 47.03 386 ASP A C 1
ATOM 2966 O O . ASP A 1 387 ? 85.625 12.227 36.788 1.00 47.19 386 ASP A O 1
ATOM 2971 N N . GLU A 1 388 ? 83.623 11.339 36.241 1.00 46.38 387 GLU A N 1
ATOM 2972 C CA . GLU A 1 388 ? 83.738 10.205 37.162 1.00 45.74 387 GLU A CA 1
ATOM 2973 C C . GLU A 1 388 ? 83.272 8.894 36.533 1.00 44.98 387 GLU A C 1
ATOM 2974 O O . GLU A 1 388 ? 82.359 8.882 35.702 1.00 44.79 387 GLU A O 1
ATOM 2980 N N . ASN A 1 389 ? 83.903 7.795 36.942 1.00 43.86 388 ASN A N 1
ATOM 2981 C CA . ASN A 1 389 ? 83.415 6.457 36.622 1.00 43.16 388 ASN A CA 1
ATOM 2982 C C . ASN A 1 389 ? 82.099 6.207 37.350 1.00 42.13 388 ASN A C 1
ATOM 2983 O O . ASN A 1 389 ? 81.903 6.702 38.465 1.00 42.17 388 ASN A O 1
ATOM 2988 N N . LEU A 1 390 ? 81.199 5.454 36.721 1.00 40.51 389 LEU A N 1
ATOM 2989 C CA . LEU A 1 390 ? 80.011 4.958 37.411 1.00 39.02 389 LEU A CA 1
ATOM 2990 C C . LEU A 1 390 ? 80.461 4.024 38.536 1.00 37.98 389 LEU A C 1
ATOM 2991 O O . LEU A 1 390 ? 80.053 4.182 39.690 1.00 37.64 389 LEU A O 1
ATOM 2996 N N . ASN A 1 391 ? 81.310 3.062 38.176 1.00 36.77 390 ASN A N 1
ATOM 2997 C CA . ASN A 1 391 ? 81.989 2.187 39.126 1.00 35.98 390 ASN A CA 1
ATOM 2998 C C . ASN A 1 391 ? 83.489 2.332 38.922 1.00 35.86 390 ASN A C 1
ATOM 2999 O O . ASN A 1 391 ? 84.007 2.019 37.849 1.00 36.36 390 ASN A O 1
ATOM 3004 N N . SER A 1 392 ? 84.176 2.819 39.953 1.00 35.79 391 SER A N 1
ATOM 3005 C CA . SER A 1 392 ? 85.625 3.035 39.909 1.00 35.75 391 SER A CA 1
ATOM 3006 C C . SER A 1 392 ? 86.415 1.739 39.718 1.00 35.72 391 SER A C 1
ATOM 3007 O O . SER A 1 392 ? 87.455 1.736 39.054 1.00 35.97 391 SER A O 1
ATOM 3010 N N . LYS A 1 393 ? 85.923 0.650 40.307 1.00 35.13 392 LYS A N 1
ATOM 3011 C CA . LYS A 1 393 ? 86.489 -0.678 40.080 1.00 34.86 392 LYS A CA 1
ATOM 3012 C C . LYS A 1 393 ? 86.033 -1.219 38.726 1.00 33.89 392 LYS A C 1
ATOM 3013 O O . LYS A 1 393 ? 84.836 -1.240 38.427 1.00 33.93 392 LYS A O 1
ATOM 3019 N N . GLY A 1 394 ? 86.993 -1.644 37.908 1.00 32.79 393 GLY A N 1
ATOM 3020 C CA . GLY A 1 394 ? 86.703 -2.155 36.567 1.00 31.39 393 GLY A CA 1
ATOM 3021 C C . GLY A 1 394 ? 86.467 -1.073 35.524 1.00 30.46 393 GLY A C 1
ATOM 3022 O O . GLY A 1 394 ? 86.143 -1.378 34.374 1.00 30.14 393 GLY A O 1
ATOM 3023 N N . ASN A 1 395 ? 86.636 0.188 35.929 1.00 29.44 394 ASN A N 1
ATOM 3024 C CA . ASN A 1 395 ? 86.433 1.355 35.059 1.00 28.76 394 ASN A CA 1
ATOM 3025 C C . ASN A 1 395 ? 85.121 1.328 34.263 1.00 28.04 394 ASN A C 1
ATOM 3026 O O . ASN A 1 395 ? 85.114 1.504 33.042 1.00 27.88 394 ASN A O 1
ATOM 3031 N N . ILE A 1 396 ? 84.017 1.096 34.967 1.00 27.33 395 ILE A N 1
ATOM 3032 C CA . ILE A 1 396 ? 82.694 1.099 34.349 1.00 26.99 395 ILE A CA 1
ATOM 3033 C C . ILE A 1 396 ? 82.237 2.543 34.166 1.00 27.56 395 ILE A C 1
ATOM 3034 O O . ILE A 1 396 ? 82.117 3.292 35.141 1.00 28.01 395 ILE A O 1
ATOM 3039 N N . CYS A 1 397 ? 81.991 2.925 32.915 1.00 27.39 396 CYS A N 1
ATOM 3040 C CA . CYS A 1 397 ? 81.603 4.295 32.588 1.00 27.24 396 CYS A CA 1
ATOM 3041 C C . CYS A 1 397 ? 80.214 4.366 31.968 1.00 27.22 396 CYS A C 1
ATOM 3042 O O . CYS A 1 397 ? 79.808 3.473 31.222 1.00 26.97 396 CYS A O 1
ATOM 3045 N N . LEU A 1 398 ? 79.492 5.435 32.290 1.00 26.71 397 LEU A N 1
ATOM 3046 C CA . LEU A 1 398 ? 78.208 5.719 31.662 1.00 26.94 397 LEU A CA 1
ATOM 3047 C C . LEU A 1 398 ? 78.346 6.936 30.758 1.00 26.96 397 LEU A C 1
ATOM 3048 O O . LEU A 1 398 ? 78.911 7.957 31.155 1.00 26.16 397 LEU A O 1
ATOM 3053 N N . PHE A 1 399 ? 77.828 6.810 29.543 1.00 27.59 398 PHE A N 1
ATOM 3054 C CA . PHE A 1 399 ? 77.787 7.922 28.610 1.00 28.81 398 PHE A CA 1
ATOM 3055 C C . PHE A 1 399 ? 76.361 8.142 28.142 1.00 30.79 398 PHE A C 1
ATOM 3056 O O . PHE A 1 399 ? 75.558 7.202 28.084 1.00 30.65 398 PHE A O 1
ATOM 3064 N N . MET A 1 400 ? 76.041 9.391 27.829 1.00 32.35 399 MET A N 1
ATOM 3065 C CA . MET A 1 400 ? 74.722 9.725 27.322 1.00 34.62 399 MET A CA 1
ATOM 3066 C C . MET A 1 400 ? 74.809 10.595 26.070 1.00 33.64 399 MET A C 1
ATOM 3067 O O . MET A 1 400 ? 75.786 11.323 25.867 1.00 33.31 399 MET A O 1
ATOM 3072 N N . HIS A 1 401 ? 73.797 10.475 25.218 1.00 33.29 400 HIS A N 1
ATOM 3073 C CA . HIS A 1 401 ? 73.667 11.311 24.035 1.00 32.54 400 HIS A CA 1
ATOM 3074 C C . HIS A 1 401 ? 72.463 12.218 24.219 1.00 31.80 400 HIS A C 1
ATOM 3075 O O . HIS A 1 401 ? 71.419 11.783 24.712 1.00 31.15 400 HIS A O 1
ATOM 3082 N N . LYS A 1 402 ? 72.618 13.480 23.834 1.00 31.53 401 LYS A N 1
ATOM 3083 C CA . LYS A 1 402 ? 71.532 14.448 23.929 1.00 32.03 401 LYS A CA 1
ATOM 3084 C C . LYS A 1 402 ? 70.999 14.808 22.549 1.00 31.37 401 LYS A C 1
ATOM 3085 O O . LYS A 1 402 ? 71.767 15.030 21.612 1.00 31.57 401 LYS A O 1
ATOM 3091 N N . ALA A 1 403 ? 69.676 14.834 22.432 1.00 30.76 402 ALA A N 1
ATOM 3092 C CA . ALA A 1 403 ? 69.010 15.242 21.206 1.00 30.08 402 ALA A CA 1
ATOM 3093 C C . ALA A 1 403 ? 68.496 16.672 21.335 1.00 29.76 402 ALA A C 1
ATOM 3094 O O . ALA A 1 403 ? 68.124 17.110 22.422 1.00 29.68 402 ALA A O 1
ATOM 3096 N N . LYS A 1 404 ? 68.488 17.394 20.218 1.00 29.58 403 LYS A N 1
ATOM 3097 C CA . LYS A 1 404 ? 67.924 18.732 20.165 1.00 29.15 403 LYS A CA 1
ATOM 3098 C C . LYS A 1 404 ? 66.523 18.669 19.571 1.00 29.10 403 LYS A C 1
ATOM 3099 O O . LYS A 1 404 ? 66.320 18.082 18.501 1.00 29.17 403 LYS A O 1
ATOM 3101 N N . TYR A 1 405 ? 65.556 19.256 20.273 1.00 28.66 404 TYR A N 1
ATOM 3102 C CA . TYR A 1 405 ? 64.196 19.343 19.753 1.00 28.53 404 TYR A CA 1
ATOM 3103 C C . TYR A 1 405 ? 64.153 20.206 18.492 1.00 28.63 404 TYR A C 1
ATOM 3104 O O . TYR A 1 405 ? 64.677 21.324 18.469 1.00 28.37 404 TYR A O 1
ATOM 3113 N N . ASP A 1 406 ? 63.527 19.665 17.452 1.00 28.67 405 ASP A N 1
ATOM 3114 C CA . ASP A 1 406 ? 63.332 20.370 16.192 1.00 29.60 405 ASP A CA 1
ATOM 3115 C C . ASP A 1 406 ? 61.861 20.208 15.805 1.00 30.16 405 ASP A C 1
ATOM 3116 O O . ASP A 1 406 ? 61.398 19.086 15.591 1.00 29.96 405 ASP A O 1
ATOM 3121 N N . PRO A 1 407 ? 61.119 21.334 15.737 1.00 30.87 406 PRO A N 1
ATOM 3122 C CA . PRO A 1 407 ? 59.673 21.359 15.484 1.00 31.56 406 PRO A CA 1
ATOM 3123 C C . PRO A 1 407 ? 59.254 20.784 14.133 1.00 32.40 406 PRO A C 1
ATOM 3124 O O . PRO A 1 407 ? 58.099 20.386 13.970 1.00 32.56 406 PRO A O 1
ATOM 3128 N N . ASN A 1 408 ? 60.181 20.752 13.180 1.00 33.30 407 ASN A N 1
ATOM 3129 C CA . ASN A 1 408 ? 59.867 20.375 11.804 1.00 34.41 407 ASN A CA 1
ATOM 3130 C C . ASN A 1 408 ? 59.957 18.874 11.525 1.00 34.86 407 ASN A C 1
ATOM 3131 O O . ASN A 1 408 ? 59.317 18.375 10.596 1.00 34.91 407 ASN A O 1
ATOM 3136 N N . ILE A 1 409 ? 60.745 18.159 12.328 1.00 35.33 408 ILE A N 1
ATOM 3137 C CA . ILE A 1 409 ? 60.923 16.716 12.140 1.00 35.82 408 ILE A CA 1
ATOM 3138 C C . ILE A 1 409 ? 60.240 15.907 13.250 1.00 35.66 408 ILE A C 1
ATOM 3139 O O . ILE A 1 409 ? 59.941 16.440 14.324 1.00 35.70 408 ILE A O 1
ATOM 3144 N N . ASP A 1 410 ? 59.981 14.628 12.972 1.00 35.36 409 ASP A N 1
ATOM 3145 C CA . ASP A 1 410 ? 59.544 13.684 13.995 1.00 34.98 409 ASP A CA 1
ATOM 3146 C C . ASP A 1 410 ? 60.705 13.436 14.949 1.00 34.11 409 ASP A C 1
ATOM 3147 O O . ASP A 1 410 ? 61.734 12.874 14.560 1.00 34.52 409 ASP A O 1
ATOM 3152 N N . ASN A 1 411 ? 60.541 13.868 16.194 1.00 32.81 410 ASN A N 1
ATOM 3153 C CA . ASN A 1 411 ? 61.630 13.831 17.163 1.00 31.56 410 ASN A CA 1
ATOM 3154 C C . ASN A 1 411 ? 61.941 12.451 17.724 1.00 31.10 410 ASN A C 1
ATOM 3155 O O . ASN A 1 411 ? 61.053 11.601 17.856 1.00 30.83 410 ASN A O 1
ATOM 3160 N N . LYS A 1 412 ? 63.217 12.245 18.042 1.00 30.63 411 LYS A N 1
ATOM 3161 C CA . LYS A 1 412 ? 63.701 10.987 18.600 1.00 30.74 411 LYS A CA 1
ATOM 3162 C C . LYS A 1 412 ? 63.066 10.719 19.958 1.00 30.40 411 LYS A C 1
ATOM 3163 O O . LYS A 1 412 ? 62.854 11.644 20.746 1.00 30.60 411 LYS A O 1
ATOM 3165 N N . ASP A 1 413 ? 62.758 9.449 20.216 1.00 30.20 412 ASP A N 1
ATOM 3166 C CA . ASP A 1 413 ? 62.189 9.024 21.492 1.00 29.82 412 ASP A CA 1
ATOM 3167 C C . ASP A 1 413 ? 62.992 9.566 22.675 1.00 29.24 412 ASP A C 1
ATOM 3168 O O . ASP A 1 413 ? 64.220 9.682 22.608 1.00 28.70 412 ASP A O 1
ATOM 3173 N N . CYS A 1 414 ? 62.285 9.915 23.745 1.00 28.80 413 CYS A N 1
ATOM 3174 C CA . CYS A 1 414 ? 62.923 10.325 24.985 1.00 28.76 413 CYS A CA 1
ATOM 3175 C C . CYS A 1 414 ? 62.926 9.175 25.989 1.00 28.69 413 CYS A C 1
ATOM 3176 O O . CYS A 1 414 ? 62.388 8.101 25.715 1.00 28.57 413 CYS A O 1
ATOM 3179 N N . ILE A 1 415 ? 63.555 9.404 27.138 1.00 28.44 414 ILE A N 1
ATOM 3180 C CA . ILE A 1 415 ? 63.592 8.435 28.231 1.00 28.61 414 ILE A CA 1
ATOM 3181 C C . ILE A 1 415 ? 62.918 9.091 29.436 1.00 28.28 414 ILE A C 1
ATOM 3182 O O . ILE A 1 415 ? 63.246 10.222 29.790 1.00 28.41 414 ILE A O 1
ATOM 3187 N N . THR A 1 416 ? 61.973 8.387 30.056 1.00 27.83 415 THR A N 1
ATOM 3188 C CA . THR A 1 416 ? 61.130 8.993 31.095 1.00 27.34 415 THR A CA 1
ATOM 3189 C C . THR A 1 416 ? 61.447 8.535 32.523 1.00 27.22 415 THR A C 1
ATOM 3190 O O . THR A 1 416 ? 61.089 9.213 33.491 1.00 26.45 415 THR A O 1
ATOM 3194 N N . GLU A 1 417 ? 62.110 7.388 32.655 1.00 27.26 416 GLU A N 1
ATOM 3195 C CA . GLU A 1 417 ? 62.384 6.824 33.976 1.00 27.70 416 GLU A CA 1
ATOM 3196 C C . GLU A 1 417 ? 63.615 5.921 33.976 1.00 27.30 416 GLU A C 1
ATOM 3197 O O . GLU A 1 417 ? 63.982 5.358 32.943 1.00 27.20 416 GLU A O 1
ATOM 3203 N N . LEU A 1 418 ? 64.250 5.811 35.142 1.00 26.76 417 LEU A N 1
ATOM 3204 C CA . LEU A 1 418 ? 65.379 4.908 35.350 1.00 26.53 417 LEU A CA 1
ATOM 3205 C C . LEU A 1 418 ? 65.162 4.073 36.607 1.00 26.15 417 LEU A C 1
ATOM 3206 O O . LEU A 1 418 ? 64.588 4.555 37.586 1.00 25.56 417 LEU A O 1
ATOM 3211 N N . LYS A 1 419 ? 65.630 2.825 36.570 1.00 25.92 418 LYS A N 1
ATOM 3212 C CA . LYS A 1 419 ? 65.604 1.934 37.734 1.00 26.26 418 LYS A CA 1
ATOM 3213 C C . LYS A 1 419 ? 66.726 0.898 37.643 1.00 26.64 418 LYS A C 1
ATOM 3214 O O . LYS A 1 419 ? 67.321 0.715 36.578 1.00 26.51 418 LYS A O 1
ATOM 3220 N N . PHE A 1 420 ? 67.010 0.237 38.764 1.00 27.37 419 PHE A N 1
ATOM 3221 C CA . PHE A 1 420 ? 68.032 -0.804 38.827 1.00 28.16 419 PHE A CA 1
ATOM 3222 C C . PHE A 1 420 ? 67.427 -2.197 38.955 1.00 29.11 419 PHE A C 1
ATOM 3223 O O . PHE A 1 420 ? 66.381 -2.377 39.579 1.00 29.23 419 PHE A O 1
ATOM 3231 N N . ILE A 1 421 ? 68.103 -3.174 38.359 1.00 29.83 420 ILE A N 1
ATOM 3232 C CA . ILE A 1 421 ? 67.801 -4.584 38.569 1.00 30.63 420 ILE A CA 1
ATOM 3233 C C . ILE A 1 421 ? 69.046 -5.241 39.160 1.00 31.32 420 ILE A C 1
ATOM 3234 O O . ILE A 1 421 ? 70.138 -5.125 38.600 1.00 31.72 420 ILE A O 1
ATOM 3239 N N . THR A 1 422 ? 68.876 -5.911 40.298 1.00 31.82 421 THR A N 1
ATOM 3240 C CA . THR A 1 422 ? 69.999 -6.492 41.038 1.00 32.44 421 THR A CA 1
ATOM 3241 C C . THR A 1 422 ? 70.086 -8.023 40.939 1.00 33.03 421 THR A C 1
ATOM 3242 O O . THR A 1 422 ? 70.843 -8.659 41.681 1.00 32.82 421 THR A O 1
ATOM 3246 N N . VAL A 1 423 ? 69.321 -8.608 40.018 1.00 33.74 422 VAL A N 1
ATOM 3247 C CA . VAL A 1 423 ? 69.353 -10.059 39.796 1.00 34.56 422 VAL A CA 1
ATOM 3248 C C . VAL A 1 423 ? 69.932 -10.434 38.429 1.00 35.19 422 VAL A C 1
ATOM 3249 O O . VAL A 1 423 ? 69.834 -9.667 37.466 1.00 35.25 422 VAL A O 1
ATOM 3253 N N . ARG A 1 424 ? 70.514 -11.631 38.372 1.00 35.75 423 ARG A N 1
ATOM 3254 C CA . ARG A 1 424 ? 71.332 -12.104 37.250 1.00 36.49 423 ARG A CA 1
ATOM 3255 C C . ARG A 1 424 ? 70.655 -12.102 35.878 1.00 36.95 423 ARG A C 1
ATOM 3256 O O . ARG A 1 424 ? 71.121 -11.429 34.956 1.00 37.26 423 ARG A O 1
ATOM 3258 N N . ASP A 1 425 ? 69.570 -12.862 35.749 1.00 37.24 424 ASP A N 1
ATOM 3259 C CA . ASP A 1 425 ? 68.927 -13.079 34.456 1.00 37.97 424 ASP A CA 1
ATOM 3260 C C . ASP A 1 425 ? 67.429 -12.784 34.504 1.00 38.59 424 ASP A C 1
ATOM 3261 O O . ASP A 1 425 ? 66.600 -13.699 34.514 1.00 38.75 424 ASP A O 1
ATOM 3263 N N . LYS A 1 426 ? 67.094 -11.497 34.538 1.00 38.99 425 LYS A N 1
ATOM 3264 C CA . LYS A 1 426 ? 65.704 -11.051 34.527 1.00 39.45 425 LYS A CA 1
ATOM 3265 C C . LYS A 1 426 ? 65.548 -9.816 33.655 1.00 39.92 425 LYS A C 1
ATOM 3266 O O . LYS A 1 426 ? 66.316 -8.860 33.776 1.00 40.04 425 LYS A O 1
ATOM 3268 N N . SER A 1 427 ? 64.555 -9.849 32.772 1.00 40.37 426 SER A N 1
ATOM 3269 C CA . SER A 1 427 ? 64.240 -8.706 31.922 1.00 40.55 426 SER A CA 1
ATOM 3270 C C . SER A 1 427 ? 63.048 -7.939 32.486 1.00 40.26 426 SER A C 1
ATOM 3271 O O . SER A 1 427 ? 62.062 -8.552 32.905 1.00 40.16 426 SER A O 1
ATOM 3274 N N . PRO A 1 428 ? 63.137 -6.594 32.508 1.00 39.99 427 PRO A N 1
ATOM 3275 C CA . PRO A 1 428 ? 62.016 -5.792 32.993 1.00 39.83 427 PRO A CA 1
ATOM 3276 C C . PRO A 1 428 ? 60.848 -5.804 32.006 1.00 39.60 427 PRO A C 1
ATOM 3277 O O . PRO A 1 428 ? 61.062 -5.847 30.791 1.00 39.80 427 PRO A O 1
ATOM 3281 N N . GLU A 1 429 ? 59.629 -5.777 32.536 1.00 39.25 428 GLU A N 1
ATOM 3282 C CA . GLU A 1 429 ? 58.415 -5.898 31.728 1.00 38.63 428 GLU A CA 1
ATOM 3283 C C . GLU A 1 429 ? 58.098 -4.628 30.942 1.00 38.17 428 GLU A C 1
ATOM 3284 O O . GLU A 1 429 ? 58.634 -3.554 31.233 1.00 38.28 428 GLU A O 1
ATOM 3286 N N . GLY A 1 430 ? 57.231 -4.767 29.940 1.00 37.44 429 GLY A N 1
ATOM 3287 C CA . GLY A 1 430 ? 56.748 -3.634 29.152 1.00 36.68 429 GLY A CA 1
ATOM 3288 C C . GLY A 1 430 ? 57.771 -3.063 28.188 1.00 36.03 429 GLY A C 1
ATOM 3289 O O . GLY A 1 430 ? 58.502 -3.807 27.525 1.00 35.94 429 GLY A O 1
ATOM 3290 N N . ASP A 1 431 ? 57.819 -1.733 28.120 1.00 35.26 430 ASP A N 1
ATOM 3291 C CA . ASP A 1 431 ? 58.703 -1.025 27.196 1.00 34.67 430 ASP A CA 1
ATOM 3292 C C . ASP A 1 431 ? 60.110 -0.803 27.761 1.00 33.89 430 ASP A C 1
ATOM 3293 O O . ASP A 1 431 ? 60.995 -0.317 27.052 1.00 34.08 430 ASP A O 1
ATOM 3295 N N . TRP A 1 432 ? 60.306 -1.161 29.030 1.00 32.72 431 TRP A N 1
ATOM 3296 C CA . TRP A 1 432 ? 61.596 -1.014 29.709 1.00 31.47 431 TRP A CA 1
ATOM 3297 C C . TRP A 1 432 ? 62.731 -1.709 28.964 1.00 31.02 431 TRP A C 1
ATOM 3298 O O . TRP A 1 432 ? 62.560 -2.809 28.429 1.00 31.23 431 TRP A O 1
ATOM 3309 N N . VAL A 1 433 ? 63.886 -1.054 28.944 1.00 30.55 432 VAL A N 1
ATOM 3310 C CA . VAL A 1 433 ? 65.079 -1.563 28.280 1.00 30.08 432 VAL A CA 1
ATOM 3311 C C . VAL A 1 433 ? 66.180 -1.750 29.320 1.00 29.65 432 VAL A C 1
ATOM 3312 O O . VAL A 1 433 ? 66.497 -0.824 30.066 1.00 29.41 432 VAL A O 1
ATOM 3316 N N . LYS A 1 434 ? 66.752 -2.950 29.377 1.00 29.31 433 LYS A N 1
ATOM 3317 C CA . LYS A 1 434 ? 67.890 -3.207 30.254 1.00 29.02 433 LYS A CA 1
ATOM 3318 C C . LYS A 1 434 ? 69.202 -2.981 29.509 1.00 28.38 433 LYS A C 1
ATOM 3319 O O . LYS A 1 434 ? 69.441 -3.579 28.458 1.00 27.96 433 LYS A O 1
ATOM 3325 N N . ILE A 1 435 ? 70.047 -2.114 30.062 1.00 27.98 434 ILE A N 1
ATOM 3326 C CA . ILE A 1 435 ? 71.402 -1.932 29.556 1.00 27.48 434 ILE A CA 1
ATOM 3327 C C . ILE A 1 435 ? 72.223 -3.172 29.941 1.00 27.86 434 ILE A C 1
ATOM 3328 O O . ILE A 1 435 ? 72.309 -3.517 31.123 1.00 28.10 434 ILE A O 1
ATOM 3333 N N . PRO A 1 436 ? 72.803 -3.860 28.938 1.00 28.05 435 PRO A N 1
ATOM 3334 C CA . PRO A 1 436 ? 73.440 -5.173 29.117 1.00 28.05 435 PRO A CA 1
ATOM 3335 C C . PRO A 1 436 ? 74.581 -5.248 30.139 1.00 28.16 435 PRO A C 1
ATOM 3336 O O . PRO A 1 436 ? 74.746 -6.286 30.784 1.00 27.90 435 PRO A O 1
ATOM 3340 N N . GLN A 1 437 ? 75.356 -4.175 30.293 1.00 28.07 436 GLN A N 1
ATOM 3341 C CA . GLN A 1 437 ? 76.558 -4.233 31.135 1.00 28.05 436 GLN A CA 1
ATOM 3342 C C . GLN A 1 437 ? 76.263 -4.345 32.633 1.00 27.26 436 GLN A C 1
ATOM 3343 O O . GLN A 1 437 ? 75.597 -3.488 33.212 1.00 27.10 436 GLN A O 1
ATOM 3349 N N . ASP A 1 438 ? 76.774 -5.413 33.243 1.00 26.37 437 ASP A N 1
ATOM 3350 C CA . ASP A 1 438 ? 76.759 -5.577 34.694 1.00 26.11 437 ASP A CA 1
ATOM 3351 C C . ASP A 1 438 ? 77.702 -4.533 35.297 1.00 26.06 437 ASP A C 1
ATOM 3352 O O . ASP A 1 438 ? 78.907 -4.557 35.052 1.00 26.11 437 ASP A O 1
ATOM 3357 N N . ILE A 1 439 ? 77.136 -3.610 36.069 1.00 25.56 438 ILE A N 1
ATOM 3358 C CA . ILE A 1 439 ? 77.891 -2.504 36.669 1.00 25.49 438 ILE A CA 1
ATOM 3359 C C . ILE A 1 439 ? 78.843 -2.991 37.772 1.00 25.70 438 ILE A C 1
ATOM 3360 O O . ILE A 1 439 ? 79.915 -2.409 37.978 1.00 25.57 438 ILE A O 1
ATOM 3365 N N . TYR A 1 440 ? 78.449 -4.062 38.462 1.00 25.30 439 TYR A N 1
ATOM 3366 C CA . TYR A 1 440 ? 79.267 -4.666 39.511 1.00 25.53 439 TYR A CA 1
ATOM 3367 C C . TYR A 1 440 ? 80.194 -5.726 38.928 1.00 26.03 439 TYR A C 1
ATOM 3368 O O . TYR A 1 440 ? 79.725 -6.757 38.433 1.00 25.81 439 TYR A O 1
ATOM 3377 N N . ILE A 1 441 ? 81.503 -5.493 38.987 1.00 26.17 440 ILE A N 1
ATOM 3378 C CA . ILE A 1 441 ? 82.452 -6.484 38.457 1.00 26.40 440 ILE A CA 1
ATOM 3379 C C . ILE A 1 441 ? 82.688 -7.669 39.403 1.00 26.06 440 ILE A C 1
ATOM 3380 O O . ILE A 1 441 ? 83.281 -8.676 39.005 1.00 25.98 440 ILE A O 1
ATOM 3385 N N . SER A 1 442 ? 82.218 -7.555 40.646 1.00 26.02 441 SER A N 1
ATOM 3386 C CA . SER A 1 442 ? 82.213 -8.698 41.564 1.00 26.14 441 SER A CA 1
ATOM 3387 C C . SER A 1 442 ? 81.433 -9.851 40.933 1.00 25.91 441 SER A C 1
ATOM 3388 O O . SER A 1 442 ? 80.350 -9.627 40.383 1.00 25.62 441 SER A O 1
ATOM 3391 N N . PRO A 1 443 ? 81.981 -11.083 41.000 1.00 25.67 442 PRO A N 1
ATOM 3392 C CA . PRO A 1 443 ? 81.339 -12.243 40.373 1.00 26.18 442 PRO A CA 1
ATOM 3393 C C . PRO A 1 443 ? 80.048 -12.718 41.051 1.00 27.06 442 PRO A C 1
ATOM 3394 O O . PRO A 1 443 ? 79.268 -13.442 40.429 1.00 26.96 442 PRO A O 1
ATOM 3398 N N . ASN A 1 444 ? 79.824 -12.326 42.303 1.00 28.01 443 ASN A N 1
ATOM 3399 C CA . ASN A 1 444 ? 78.620 -12.756 43.033 1.00 29.05 443 ASN A CA 1
ATOM 3400 C C . ASN A 1 444 ? 77.574 -11.656 43.252 1.00 29.24 443 ASN A C 1
ATOM 3401 O O . ASN A 1 444 ? 76.641 -11.821 44.045 1.00 29.39 443 ASN A O 1
ATOM 3406 N N . GLN A 1 445 ? 77.735 -10.545 42.533 1.00 29.09 444 GLN A N 1
ATOM 3407 C CA . GLN A 1 445 ? 76.845 -9.387 42.630 1.00 29.01 444 GLN A CA 1
ATOM 3408 C C . GLN A 1 445 ? 76.492 -8.863 41.238 1.00 28.23 444 GLN A C 1
ATOM 3409 O O . GLN A 1 445 ? 77.344 -8.839 40.344 1.00 28.18 444 GLN A O 1
ATOM 3415 N N . TYR A 1 446 ? 75.241 -8.436 41.062 1.00 27.47 445 TYR A N 1
ATOM 3416 C CA . TYR A 1 446 ? 74.763 -7.909 39.780 1.00 26.85 445 TYR A CA 1
ATOM 3417 C C . TYR A 1 446 ? 74.066 -6.565 39.952 1.00 26.28 445 TYR A C 1
ATOM 3418 O O . TYR A 1 446 ? 73.331 -6.359 40.919 1.00 26.05 445 TYR A O 1
ATOM 3427 N N . LEU A 1 447 ? 74.306 -5.660 39.004 1.00 25.84 446 LEU A N 1
ATOM 3428 C CA . LEU A 1 447 ? 73.600 -4.379 38.932 1.00 25.26 446 LEU A CA 1
ATOM 3429 C C . LEU A 1 447 ? 73.481 -3.924 37.480 1.00 25.19 446 LEU A C 1
ATOM 3430 O O . LEU A 1 447 ? 74.488 -3.685 36.809 1.00 24.63 446 LEU A O 1
ATOM 3435 N N . TYR A 1 448 ? 72.243 -3.820 37.003 1.00 25.33 447 TYR A N 1
ATOM 3436 C CA . TYR A 1 448 ? 71.961 -3.359 35.646 1.00 25.71 447 TYR A CA 1
ATOM 3437 C C . TYR A 1 448 ? 71.057 -2.137 35.695 1.00 25.59 447 TYR A C 1
ATOM 3438 O O . TYR A 1 448 ? 70.057 -2.131 36.416 1.00 25.88 447 TYR A O 1
ATOM 3447 N N . LEU A 1 449 ? 71.407 -1.109 34.927 1.00 25.74 448 LEU A N 1
ATOM 3448 C CA . LEU A 1 449 ? 70.552 0.064 34.776 1.00 25.47 448 LEU A CA 1
ATOM 3449 C C . LEU A 1 449 ? 69.498 -0.185 33.704 1.00 25.53 448 LEU A C 1
ATOM 3450 O O . LEU A 1 449 ? 69.809 -0.669 32.612 1.00 24.79 448 LEU A O 1
ATOM 3455 N N . CYS A 1 450 ? 68.251 0.148 34.031 1.00 26.08 449 CYS A N 1
ATOM 3456 C CA . CYS A 1 450 ? 67.141 0.042 33.094 1.00 26.91 449 CYS A CA 1
ATOM 3457 C C . CYS A 1 450 ? 66.537 1.414 32.825 1.00 27.43 449 CYS A C 1
ATOM 3458 O O . CYS A 1 450 ? 66.447 2.247 33.729 1.00 27.94 449 CYS A O 1
ATOM 3461 N N . TYR A 1 451 ? 66.128 1.648 31.583 1.00 27.49 450 TYR A N 1
ATOM 3462 C CA . TYR A 1 451 ? 65.455 2.895 31.235 1.00 28.00 450 TYR A CA 1
ATOM 3463 C C . TYR A 1 451 ? 64.144 2.647 30.492 1.00 28.23 450 TYR A C 1
ATOM 3464 O O . TYR A 1 451 ? 63.947 1.579 29.906 1.00 28.15 450 TYR A O 1
ATOM 3473 N N . LEU A 1 452 ? 63.245 3.628 30.544 1.00 28.16 451 LEU A N 1
ATOM 3474 C CA . LEU A 1 452 ? 61.952 3.532 29.877 1.00 28.44 451 LEU A CA 1
ATOM 3475 C C . LEU A 1 452 ? 61.851 4.537 28.725 1.00 29.05 451 LEU A C 1
ATOM 3476 O O . LEU A 1 452 ? 61.617 5.724 28.954 1.00 28.57 451 LEU A O 1
ATOM 3481 N N . PRO A 1 453 ? 62.049 4.062 27.479 1.00 29.76 452 PRO A N 1
ATOM 3482 C CA . PRO A 1 453 ? 61.869 4.916 26.307 1.00 29.91 452 PRO A CA 1
ATOM 3483 C C . PRO A 1 453 ? 60.396 5.216 26.061 1.00 30.11 452 PRO A C 1
ATOM 3484 O O . PRO A 1 453 ? 59.537 4.393 26.380 1.00 30.49 452 PRO A O 1
ATOM 3488 N N . ALA A 1 454 ? 60.119 6.394 25.509 1.00 30.09 453 ALA A N 1
ATOM 3489 C CA . ALA A 1 454 ? 58.761 6.800 25.167 1.00 30.17 453 ALA A CA 1
ATOM 3490 C C . ALA A 1 454 ? 58.801 7.824 24.041 1.00 30.41 453 ALA A C 1
ATOM 3491 O O . ALA A 1 454 ? 59.845 8.432 23.791 1.00 30.11 453 ALA A O 1
ATOM 3493 N N . LYS A 1 455 ? 57.667 8.009 23.367 1.00 30.67 454 LYS A N 1
ATOM 3494 C CA . LYS A 1 455 ? 57.528 9.051 22.352 1.00 31.09 454 LYS A CA 1
ATOM 3495 C C . LYS A 1 455 ? 57.831 10.393 23.006 1.00 30.93 454 LYS A C 1
ATOM 3496 O O . LYS A 1 455 ? 57.462 10.621 24.161 1.00 31.12 454 LYS A O 1
ATOM 3502 N N . TYR A 1 456 ? 58.511 11.270 22.274 1.00 30.62 455 TYR A N 1
ATOM 3503 C CA . TYR A 1 456 ? 59.000 12.518 22.852 1.00 30.30 455 TYR A CA 1
ATOM 3504 C C . TYR A 1 456 ? 57.934 13.305 23.619 1.00 30.33 455 TYR A C 1
ATOM 3505 O O . TYR A 1 456 ? 56.854 13.588 23.099 1.00 30.33 455 TYR A O 1
ATOM 3514 N N . SER A 1 457 ? 58.264 13.642 24.863 1.00 30.26 456 SER A N 1
ATOM 3515 C CA . SER A 1 457 ? 57.432 14.488 25.709 1.00 30.18 456 SER A CA 1
ATOM 3516 C C . SER A 1 457 ? 58.329 15.494 26.415 1.00 29.79 456 SER A C 1
ATOM 3517 O O . SER A 1 457 ? 59.202 15.113 27.197 1.00 29.76 456 SER A O 1
ATOM 3520 N N . ALA A 1 458 ? 58.111 16.774 26.130 1.00 29.28 457 ALA A N 1
ATOM 3521 C CA . ALA A 1 458 ? 58.920 17.850 26.695 1.00 28.88 457 ALA A CA 1
ATOM 3522 C C . ALA A 1 458 ? 58.926 17.861 28.224 1.00 28.94 457 ALA A C 1
ATOM 3523 O O . ALA A 1 458 ? 59.969 18.087 28.834 1.00 28.39 457 ALA A O 1
ATOM 3525 N N . GLU A 1 459 ? 57.769 17.610 28.837 1.00 29.37 458 GLU A N 1
ATOM 3526 C CA . GLU A 1 459 ? 57.661 17.594 30.300 1.00 30.17 458 GLU A CA 1
ATOM 3527 C C . GLU A 1 459 ? 58.245 16.337 30.947 1.00 29.85 458 GLU A C 1
ATOM 3528 O O . GLU A 1 459 ? 58.764 16.396 32.062 1.00 29.58 458 GLU A O 1
ATOM 3534 N N . LYS A 1 460 ? 58.161 15.210 30.241 1.00 29.60 459 LYS A N 1
ATOM 3535 C CA . LYS A 1 460 ? 58.531 13.908 30.799 1.00 29.68 459 LYS A CA 1
ATOM 3536 C C . LYS A 1 460 ? 59.965 13.463 30.480 1.00 29.20 459 LYS A C 1
ATOM 3537 O O . LYS A 1 460 ? 60.527 12.628 31.194 1.00 29.23 459 LYS A O 1
ATOM 3543 N N . ALA A 1 461 ? 60.549 14.020 29.419 1.00 28.60 460 ALA A N 1
ATOM 3544 C CA . ALA A 1 461 ? 61.891 13.633 28.973 1.00 28.17 460 ALA A CA 1
ATOM 3545 C C . ALA A 1 461 ? 62.951 13.961 30.017 1.00 27.94 460 ALA A C 1
ATOM 3546 O O . ALA A 1 461 ? 63.009 15.080 30.520 1.00 27.77 460 ALA A O 1
ATOM 3548 N N . ILE A 1 462 ? 63.779 12.974 30.347 1.00 27.84 461 ILE A N 1
ATOM 3549 C CA . ILE A 1 462 ? 64.912 13.190 31.244 1.00 27.56 461 ILE A CA 1
ATOM 3550 C C . ILE A 1 462 ? 65.918 14.110 30.552 1.00 26.65 461 ILE A C 1
ATOM 3551 O O . ILE A 1 462 ? 66.258 13.889 29.389 1.00 26.47 461 ILE A O 1
ATOM 3556 N N . LYS A 1 463 ? 66.366 15.147 31.260 1.00 26.57 462 LYS A N 1
ATOM 3557 C CA . LYS A 1 463 ? 67.317 16.115 30.702 1.00 26.47 462 LYS A CA 1
ATOM 3558 C C . LYS A 1 463 ? 68.729 15.970 31.248 1.00 26.38 462 LYS A C 1
ATOM 3559 O O . LYS A 1 463 ? 69.682 16.434 30.624 1.00 26.27 462 LYS A O 1
ATOM 3565 N N . ASP A 1 464 ? 68.859 15.346 32.415 1.00 26.24 463 ASP A N 1
ATOM 3566 C CA . ASP A 1 464 ? 70.151 15.240 33.083 1.00 26.53 463 ASP A CA 1
ATOM 3567 C C . ASP A 1 464 ? 70.265 13.968 33.905 1.00 26.84 463 ASP A C 1
ATOM 3568 O O . ASP A 1 464 ? 69.296 13.530 34.530 1.00 26.54 463 ASP A O 1
ATOM 3573 N N . ILE A 1 465 ? 71.458 13.380 33.878 1.00 26.90 464 ILE A N 1
ATOM 3574 C CA . ILE A 1 465 ? 71.832 12.279 34.757 1.00 26.92 464 ILE A CA 1
ATOM 3575 C C . ILE A 1 465 ? 73.146 12.675 35.424 1.00 27.58 464 ILE A C 1
ATOM 3576 O O . ILE A 1 465 ? 74.092 13.109 34.760 1.00 27.69 464 ILE A O 1
ATOM 3581 N N . GLN A 1 466 ? 73.184 12.533 36.743 1.00 27.58 465 GLN A N 1
ATOM 3582 C CA . GLN A 1 466 ? 74.282 13.037 37.550 1.00 28.23 465 GLN A CA 1
ATOM 3583 C C . GLN A 1 466 ? 74.672 12.010 38.609 1.00 28.22 465 GLN A C 1
ATOM 3584 O O . GLN A 1 466 ? 73.884 11.128 38.953 1.00 27.38 465 GLN A O 1
ATOM 3590 N N . LEU A 1 467 ? 75.892 12.140 39.122 1.00 29.05 466 LEU A N 1
ATOM 3591 C CA . LEU A 1 467 ? 76.394 11.274 40.173 1.00 30.22 466 LEU A CA 1
ATOM 3592 C C . LEU A 1 467 ? 76.663 12.058 41.456 1.00 30.85 466 LEU A C 1
ATOM 3593 O O . LEU A 1 467 ? 77.335 13.090 41.435 1.00 30.80 466 LEU A O 1
ATOM 3598 N N . LEU A 1 468 ? 76.114 11.572 42.566 1.00 31.69 467 LEU A N 1
ATOM 3599 C CA . LEU A 1 468 ? 76.482 12.065 43.889 1.00 32.51 467 LEU A CA 1
ATOM 3600 C C . LEU A 1 468 ? 77.646 11.213 44.382 1.00 33.42 467 LEU A C 1
A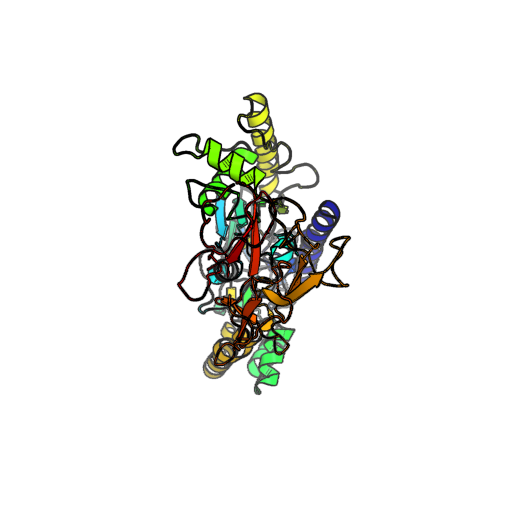TOM 3601 O O . LEU A 1 468 ? 77.532 9.988 44.465 1.00 33.26 467 LEU A O 1
ATOM 3606 N N . CYS A 1 469 ? 78.766 11.863 44.691 1.00 34.64 468 CYS A N 1
ATOM 3607 C CA . CYS A 1 469 ? 80.001 11.156 45.037 1.00 34.71 468 CYS A CA 1
ATOM 3608 C C . CYS A 1 469 ? 80.600 11.609 46.369 1.00 34.61 468 CYS A C 1
ATOM 3609 O O . CYS A 1 469 ? 80.714 12.805 46.634 1.00 34.39 468 CYS A O 1
ATOM 3612 N N . SER A 1 470 ? 80.986 10.636 47.192 1.00 34.69 469 SER A N 1
ATOM 3613 C CA . SER A 1 470 ? 81.630 10.902 48.479 1.00 34.87 469 SER A CA 1
ATOM 3614 C C . SER A 1 470 ? 83.125 11.172 48.295 1.00 34.96 469 SER A C 1
ATOM 3615 O O . SER A 1 470 ? 83.600 12.438 48.765 1.00 35.12 469 SER A O 1
ATOM 3617 N N . SER A 1 475 ? 77.174 16.121 50.419 1.00 38.25 474 SER A N 1
ATOM 3618 C CA . SER A 1 475 ? 76.940 15.950 48.989 1.00 38.23 474 SER A CA 1
ATOM 3619 C C . SER A 1 475 ? 75.996 14.780 48.695 1.00 38.25 474 SER A C 1
ATOM 3620 O O . SER A 1 475 ? 75.743 14.457 47.531 1.00 38.27 474 SER A O 1
ATOM 3622 N N . MET A 1 476 ? 75.466 14.163 49.752 1.00 38.11 475 MET A N 1
ATOM 3623 C CA . MET A 1 476 ? 74.654 12.946 49.624 1.00 37.95 475 MET A CA 1
ATOM 3624 C C . MET A 1 476 ? 73.137 13.168 49.614 1.00 37.65 475 MET A C 1
ATOM 3625 O O . MET A 1 476 ? 72.377 12.236 49.338 1.00 37.53 475 MET A O 1
ATOM 3630 N N . ILE A 1 477 ? 72.703 14.390 49.912 1.00 37.52 476 ILE A N 1
ATOM 3631 C CA . ILE A 1 477 ? 71.276 14.717 49.923 1.00 37.35 476 ILE A CA 1
ATOM 3632 C C . ILE A 1 477 ? 70.737 14.909 48.507 1.00 37.12 476 ILE A C 1
ATOM 3633 O O . ILE A 1 477 ? 71.365 15.574 47.677 1.00 37.09 476 ILE A O 1
ATOM 3635 N N . LEU A 1 478 ? 69.573 14.317 48.244 1.00 36.86 477 LEU A N 1
ATOM 3636 C CA . LEU A 1 478 ? 68.9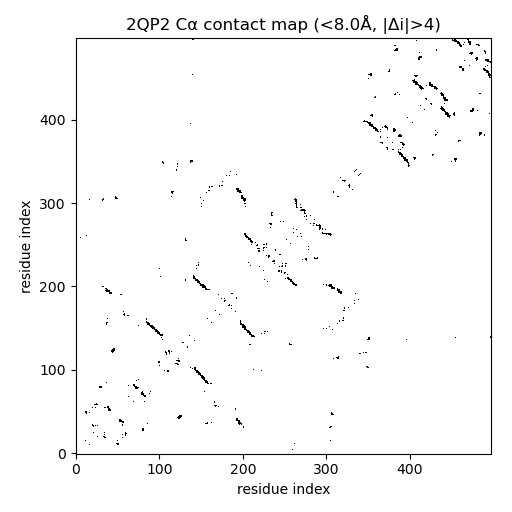14 14.409 46.943 1.00 36.64 477 LEU A CA 1
ATOM 3637 C C . LEU A 1 478 ? 68.380 15.823 46.694 1.00 37.15 477 LEU A C 1
ATOM 3638 O O . LEU A 1 478 ? 67.520 16.302 47.438 1.00 37.32 477 LEU A O 1
ATOM 3643 N N . PRO A 1 479 ? 68.896 16.499 45.648 1.00 37.38 478 PRO A N 1
ATOM 3644 C CA . PRO A 1 479 ? 68.469 17.862 45.336 1.00 37.56 478 PRO A CA 1
ATOM 3645 C C . PRO A 1 479 ? 67.148 17.909 44.569 1.00 37.65 478 PRO A C 1
ATOM 3646 O O . PRO A 1 479 ? 66.785 16.947 43.891 1.00 37.63 478 PRO A O 1
ATOM 3650 N N . TYR A 1 480 ? 66.435 19.025 44.692 1.00 37.71 479 TYR A N 1
ATOM 3651 C CA . TYR A 1 480 ? 65.229 19.260 43.906 1.00 37.62 479 TYR A CA 1
ATOM 3652 C C . TYR A 1 480 ? 65.635 19.731 42.510 1.00 37.42 479 TYR A C 1
ATOM 3653 O O . TYR A 1 480 ? 66.621 20.455 42.370 1.00 37.71 479 TYR A O 1
ATOM 3655 N N . GLY A 1 481 ? 64.918 19.303 41.471 1.00 37.12 480 GLY A N 1
ATOM 3656 C CA . GLY A 1 481 ? 63.864 18.296 41.568 1.00 37.06 480 GLY A CA 1
ATOM 3657 C C . GLY A 1 481 ? 64.341 17.006 40.924 1.00 37.27 480 GLY A C 1
ATOM 3658 O O . GLY A 1 481 ? 63.788 16.556 39.916 1.00 38.05 480 GLY A O 1
ATOM 3659 N N . TYR A 1 482 ? 65.382 16.421 41.511 1.00 36.30 481 TYR A N 1
ATOM 3660 C CA . TYR A 1 482 ? 65.985 15.196 40.995 1.00 35.59 481 TYR A CA 1
ATOM 3661 C C . TYR A 1 482 ? 65.367 13.947 41.618 1.00 35.65 481 TYR A C 1
ATOM 3662 O O . TYR A 1 482 ? 64.704 14.019 42.657 1.00 35.46 481 TYR A O 1
ATOM 3671 N N . ASN A 1 483 ? 65.582 12.809 40.961 1.00 35.75 482 ASN A N 1
ATOM 3672 C CA . ASN A 1 483 ? 65.078 11.521 41.422 1.00 35.87 482 ASN A CA 1
ATOM 3673 C C . ASN A 1 483 ? 66.211 10.525 41.619 1.00 35.37 482 ASN A C 1
ATOM 3674 O O . ASN A 1 483 ? 67.205 10.553 40.891 1.00 34.73 482 ASN A O 1
ATOM 3679 N N . ASP A 1 484 ? 66.052 9.648 42.607 1.00 35.23 483 ASP A N 1
ATOM 3680 C CA . ASP A 1 484 ? 66.969 8.534 42.810 1.00 35.24 483 ASP A CA 1
ATOM 3681 C C . ASP A 1 484 ? 66.677 7.429 41.803 1.00 35.64 483 ASP A C 1
ATOM 3682 O O . ASP A 1 484 ? 65.551 7.297 41.319 1.00 35.90 483 ASP A O 1
ATOM 3687 N N . VAL A 1 485 ? 67.702 6.646 41.490 1.00 36.29 484 VAL A N 1
ATOM 3688 C CA . VAL A 1 485 ? 67.540 5.434 40.700 1.00 36.80 484 VAL A CA 1
ATOM 3689 C C . VAL A 1 485 ? 67.522 4.251 41.671 1.00 36.15 484 VAL A C 1
ATOM 3690 O O . VAL A 1 485 ? 68.513 3.981 42.356 1.00 35.82 484 VAL A O 1
ATOM 3694 N N . LEU A 1 486 ? 66.386 3.560 41.726 1.00 35.91 485 LEU A N 1
ATOM 3695 C CA . LEU A 1 486 ? 66.119 2.580 42.783 1.00 35.73 485 LEU A CA 1
ATOM 3696 C C . LEU A 1 486 ? 66.079 1.137 42.285 1.00 36.09 485 LEU A C 1
ATOM 3697 O O . LEU A 1 486 ? 65.691 0.875 41.144 1.00 36.48 485 LEU A O 1
ATOM 3702 N N . ASP A 1 487 ? 66.464 0.206 43.157 1.00 36.29 486 ASP A N 1
ATOM 3703 C CA . ASP A 1 487 ? 66.398 -1.224 42.848 1.00 36.68 486 ASP A CA 1
ATOM 3704 C C . ASP A 1 487 ? 64.962 -1.761 42.941 1.00 37.26 486 ASP A C 1
ATOM 3705 O O . ASP A 1 487 ? 64.002 -0.985 42.917 1.00 37.08 486 ASP A O 1
ATOM 3710 N N . GLU A 1 488 ? 64.825 -3.082 43.045 1.00 37.88 487 GLU A N 1
ATOM 3711 C CA . GLU A 1 488 ? 63.514 -3.736 43.103 1.00 38.66 487 GLU A CA 1
ATOM 3712 C C . GLU A 1 488 ? 62.716 -3.370 44.354 1.00 39.09 487 GLU A C 1
ATOM 3713 O O . GLU A 1 488 ? 61.492 -3.230 44.296 1.00 39.39 487 GLU A O 1
ATOM 3719 N N . ARG A 1 489 ? 63.417 -3.218 45.478 1.00 39.34 488 ARG A N 1
ATOM 3720 C CA . ARG A 1 489 ? 62.787 -2.914 46.766 1.00 39.32 488 ARG A CA 1
ATOM 3721 C C . ARG A 1 489 ? 62.541 -1.415 46.972 1.00 39.28 488 ARG A C 1
ATOM 3722 O O . ARG A 1 489 ? 61.917 -1.013 47.957 1.00 39.28 488 ARG A O 1
ATOM 3724 N N . GLY A 1 490 ? 63.028 -0.600 46.038 1.00 39.21 489 GLY A N 1
ATOM 3725 C CA . GLY A 1 490 ? 62.868 0.853 46.098 1.00 39.20 489 GLY A CA 1
ATOM 3726 C C . GLY A 1 490 ? 63.956 1.556 46.892 1.00 39.20 489 GLY A C 1
ATOM 3727 O O . GLY A 1 490 ? 63.718 2.625 47.471 1.00 39.47 489 GLY A O 1
ATOM 3728 N N . GLU A 1 491 ? 65.151 0.958 46.908 1.00 38.88 490 GLU A N 1
ATOM 3729 C CA . GLU A 1 491 ? 66.283 1.494 47.662 1.00 38.78 490 GLU A CA 1
ATOM 3730 C C . GLU A 1 491 ? 67.427 1.940 46.752 1.00 38.74 490 GLU A C 1
ATOM 3731 O O . GLU A 1 491 ? 67.593 1.422 45.642 1.00 38.19 490 GLU A O 1
ATOM 3733 N N . ARG A 1 492 ? 68.206 2.907 47.236 1.00 39.06 491 ARG A N 1
ATOM 3734 C CA . ARG A 1 492 ? 69.403 3.388 46.546 1.00 39.30 491 ARG A CA 1
ATOM 3735 C C . ARG A 1 492 ? 70.431 2.271 46.403 1.00 39.16 491 ARG A C 1
ATOM 3736 O O . ARG A 1 492 ? 70.592 1.446 47.306 1.00 39.02 491 ARG A O 1
ATOM 3744 N N . ALA A 1 493 ? 71.120 2.251 45.267 1.00 38.75 492 ALA A N 1
ATOM 3745 C CA . ALA A 1 493 ? 72.202 1.299 45.045 1.00 38.73 492 ALA A CA 1
ATOM 3746 C C . ALA A 1 493 ? 73.515 2.043 44.857 1.00 38.34 492 ALA A C 1
ATOM 3747 O O . ALA A 1 493 ? 73.618 2.915 43.995 1.00 38.40 492 ALA A O 1
ATOM 3749 N N . ASN A 1 494 ? 74.502 1.714 45.686 1.00 38.01 493 ASN A N 1
ATOM 3750 C CA . ASN A 1 494 ? 75.855 2.238 45.529 1.00 38.02 493 ASN A CA 1
ATOM 3751 C C . ASN A 1 494 ? 76.485 1.642 44.274 1.00 37.99 493 ASN A C 1
ATOM 3752 O O . ASN A 1 494 ? 76.775 0.449 44.223 1.00 38.74 493 ASN A O 1
ATOM 3757 N N . ALA A 1 495 ? 76.688 2.488 43.269 1.00 37.70 494 ALA A N 1
ATOM 3758 C CA . ALA A 1 495 ? 77.156 2.055 41.952 1.00 37.45 494 ALA A CA 1
ATOM 3759 C C . ALA A 1 495 ? 78.635 1.672 41.922 1.00 37.42 494 ALA A C 1
ATOM 3760 O O . ALA A 1 495 ? 79.068 0.942 41.025 1.00 37.54 494 ALA A O 1
ATOM 3762 N N . THR A 1 496 ? 79.404 2.160 42.894 1.00 36.65 495 THR A N 1
ATOM 3763 C CA . THR A 1 496 ? 80.835 1.865 42.952 1.00 36.37 495 THR A CA 1
ATOM 3764 C C . THR A 1 496 ? 81.180 0.791 43.991 1.00 36.39 495 THR A C 1
ATOM 3765 O O . THR A 1 496 ? 80.511 0.669 45.020 1.00 35.99 495 THR A O 1
ATOM 3769 N N . GLU A 1 497 ? 82.230 0.021 43.706 1.00 36.81 496 GLU A N 1
ATOM 3770 C CA . GLU A 1 497 ? 82.595 -1.149 44.514 1.00 37.32 496 GLU A CA 1
ATOM 3771 C C . GLU A 1 497 ? 83.828 -0.961 45.403 1.00 37.93 496 GLU A C 1
ATOM 3772 O O . GLU A 1 497 ? 84.224 -1.885 46.124 1.00 38.01 496 GLU A O 1
ATOM 3778 N N . ASP A 1 498 ? 84.431 0.223 45.347 1.00 38.35 497 ASP A N 1
ATOM 3779 C CA . ASP A 1 498 ? 85.579 0.543 46.193 1.00 39.11 497 ASP A CA 1
ATOM 3780 C C . ASP A 1 498 ? 85.147 1.314 47.447 1.00 39.41 497 ASP A C 1
ATOM 3781 O O . ASP A 1 498 ? 83.952 1.400 47.739 1.00 39.61 497 ASP A O 1
ATOM 3786 N N . ASP A 1 499 ? 86.115 1.862 48.185 1.00 39.66 498 ASP A N 1
ATOM 3787 C CA . ASP A 1 499 ? 85.841 2.600 49.424 1.00 39.96 498 ASP A CA 1
ATOM 3788 C C . ASP A 1 499 ? 85.272 3.999 49.156 1.00 40.18 498 ASP A C 1
ATOM 3789 O O . ASP A 1 499 ? 85.851 5.013 49.560 1.00 40.36 498 ASP A O 1
ATOM 3791 N N . ASN A 1 500 ? 84.124 4.031 48.483 1.00 40.19 499 ASN A N 1
ATOM 3792 C CA . ASN A 1 500 ? 83.461 5.268 48.079 1.00 40.45 499 ASN A CA 1
ATOM 3793 C C . ASN A 1 500 ? 81.968 5.007 47.879 1.00 40.06 499 ASN A C 1
ATOM 3794 O O . ASN A 1 500 ? 81.531 3.853 47.899 1.00 39.89 499 ASN A O 1
ATOM 3799 N N . VAL A 1 501 ? 81.186 6.071 47.700 1.00 39.77 500 VAL A N 1
ATOM 3800 C CA . VAL A 1 501 ? 79.742 5.941 47.477 1.00 39.64 500 VAL A CA 1
ATOM 3801 C C . VAL A 1 501 ? 79.281 6.745 46.255 1.00 39.22 500 VAL A C 1
ATOM 3802 O O . VAL A 1 501 ? 79.408 7.973 46.225 1.00 39.27 500 VAL A O 1
ATOM 3806 N N . HIS A 1 502 ? 78.754 6.038 45.254 1.00 38.60 501 HIS A N 1
ATOM 3807 C CA . HIS A 1 502 ? 78.201 6.660 44.046 1.00 38.03 501 HIS A CA 1
ATOM 3808 C C . HIS A 1 502 ? 76.697 6.428 43.918 1.00 37.68 501 HIS A C 1
ATOM 3809 O O . HIS A 1 502 ? 76.255 5.296 43.696 1.00 37.77 501 HIS A O 1
ATOM 3816 N N . TYR A 1 503 ? 75.920 7.503 44.055 1.00 37.08 502 TYR A N 1
ATOM 3817 C CA . TYR A 1 503 ? 74.476 7.451 43.839 1.00 36.49 502 TYR A CA 1
ATOM 3818 C C . TYR A 1 503 ? 74.090 8.168 42.548 1.00 36.20 502 TYR A C 1
ATOM 3819 O O . TYR A 1 503 ? 74.366 9.362 42.375 1.00 35.36 502 TYR A O 1
ATOM 3828 N N . LEU A 1 504 ? 73.447 7.423 41.654 1.00 36.07 503 LEU A N 1
ATOM 3829 C CA . LEU A 1 504 ? 73.018 7.930 40.357 1.00 35.86 503 LEU A CA 1
ATOM 3830 C C . LEU A 1 504 ? 71.675 8.643 40.487 1.00 35.55 503 LEU A C 1
ATOM 3831 O O . LEU A 1 504 ? 70.713 8.087 41.031 1.00 35.17 503 LEU A O 1
ATOM 3836 N N . ILE A 1 505 ? 71.618 9.880 40.001 1.00 35.09 504 ILE A N 1
ATOM 3837 C CA . ILE A 1 505 ? 70.392 10.676 40.069 1.00 34.60 504 ILE A CA 1
ATOM 3838 C C . ILE A 1 505 ? 70.030 11.255 38.702 1.00 34.78 504 ILE A C 1
ATOM 3839 O O . ILE A 1 505 ? 70.897 11.393 37.832 1.00 34.37 504 ILE A O 1
ATOM 3844 N N . TYR A 1 506 ? 68.749 11.578 38.519 1.00 34.36 505 TYR A N 1
ATOM 3845 C CA . TYR A 1 506 ? 68.254 12.119 37.253 1.00 34.35 505 TYR A CA 1
ATOM 3846 C C . TYR A 1 506 ? 67.105 13.118 37.422 1.00 33.89 505 TYR A C 1
ATOM 3847 O O . TYR A 1 506 ? 66.414 13.124 38.445 1.00 33.44 505 TYR A O 1
ATOM 3856 N N . SER A 1 507 ? 66.906 13.952 36.405 1.00 33.70 506 SER A N 1
ATOM 3857 C CA . SER A 1 507 ? 65.857 14.968 36.433 1.00 33.92 506 SER A CA 1
ATOM 3858 C C . SER A 1 507 ? 65.276 15.222 35.053 1.00 34.19 506 SER A C 1
ATOM 3859 O O . SER A 1 507 ? 66.004 15.269 34.057 1.00 34.24 506 SER A O 1
ATOM 3862 N N . ALA A 1 508 ? 63.957 15.386 35.014 1.00 34.47 507 ALA A N 1
ATOM 3863 C CA . ALA A 1 508 ? 63.251 15.819 33.815 1.00 34.72 507 ALA A CA 1
ATOM 3864 C C . ALA A 1 508 ? 63.057 17.338 33.846 1.00 35.17 507 ALA A C 1
ATOM 3865 O O . ALA A 1 508 ? 62.416 17.912 32.962 1.00 35.11 507 ALA A O 1
ATOM 3867 N N . GLY A 1 509 ? 63.619 17.976 34.872 1.00 35.93 508 GLY A N 1
ATOM 3868 C CA . GLY A 1 509 ? 63.502 19.420 35.068 1.00 37.60 508 GLY A CA 1
ATOM 3869 C C . GLY A 1 509 ? 62.088 19.843 35.416 1.00 39.13 508 GLY A C 1
ATOM 3870 O O . GLY A 1 509 ? 61.705 20.996 35.188 1.00 39.67 508 GLY A O 1
ATOM 3871 N N . TRP A 1 510 ? 61.327 18.905 35.986 1.00 40.32 509 TRP A N 1
ATOM 3872 C CA . TRP A 1 510 ? 59.883 19.044 36.225 1.00 41.76 509 TRP A CA 1
ATOM 3873 C C . TRP A 1 510 ? 59.115 19.306 34.925 1.00 42.75 509 TRP A C 1
ATOM 3874 O O . TRP A 1 510 ? 59.495 18.815 33.855 1.00 43.23 509 TRP A O 1
#

CATH classification: 2.100.10.50